Protein AF-0000000087770634 (afdb_homodimer)

pLDDT: mean 78.09, std 25.36, range [17.77, 98.88]

Radius of gyration: 26.34 Å; Cα contacts (8 Å, |Δi|>4): 1231; chains: 2; bounding box: 67×75×80 Å

InterPro domains:
  IPR000719 Protein kinase domain [PF00069] (19-292)
  IPR000719 Protein kinase domain [PS50011] (19-292)
  IPR000719 Protein kinase domain [SM00220] (19-292)
  IPR008271 Serine/threonine-protein kinase, active site [PS00108] (138-150)
  IPR011009 Protein kinase-like domain superfamily [SSF56112] (10-325)
  IPR017441 Protein kinase, ATP binding site [PS00107] (25-48)
  IPR039046 PDPK1 family [cd05581] (18-292)
  IPR050236 Serine/threonine-protein kinases, AGC [PTHR24356] (15-326)

Structure (mmCIF, N/CA/C/O backbone):
data_AF-0000000087770634-model_v1
#
loop_
_entity.id
_entity.type
_entity.pdbx_description
1 polymer 'non-specific serine/threonine protein kinase'
#
loop_
_atom_site.group_PDB
_atom_site.id
_atom_site.type_symbol
_atom_site.label_atom_id
_atom_site.label_alt_id
_atom_site.label_comp_id
_atom_site.label_asym_id
_atom_site.label_entity_id
_atom_site.label_seq_id
_atom_site.pdbx_PDB_ins_code
_atom_site.Cartn_x
_atom_site.Cartn_y
_atom_site.Cartn_z
_atom_site.occupancy
_atom_site.B_iso_or_equiv
_atom_site.auth_seq_id
_atom_site.auth_comp_id
_atom_site.auth_asym_id
_atom_site.auth_atom_id
_atom_site.pdbx_PDB_model_num
ATOM 1 N N . MET A 1 1 ? -35.781 13.289 15.383 1 27.02 1 MET A N 1
ATOM 2 C CA . MET A 1 1 ? -35.438 13.188 13.961 1 27.02 1 MET A CA 1
ATOM 3 C C . MET A 1 1 ? -34.281 14.094 13.609 1 27.02 1 MET A C 1
ATOM 5 O O . MET A 1 1 ? -34.438 15.297 13.406 1 27.02 1 MET A O 1
ATOM 9 N N . THR A 1 2 ? -33.125 14 14.25 1 32.97 2 THR A N 1
ATOM 10 C CA . THR A 1 2 ? -32.031 14.953 14.188 1 32.97 2 THR A CA 1
ATOM 11 C C . THR A 1 2 ? -31.547 15.133 12.758 1 32.97 2 THR A C 1
ATOM 13 O O . THR A 1 2 ? -31.203 14.156 12.086 1 32.97 2 THR A O 1
ATOM 16 N N . GLU A 1 3 ? -31.984 16.062 12.047 1 34.47 3 GLU A N 1
ATOM 17 C CA . GLU A 1 3 ? -31.734 16.484 10.672 1 34.47 3 GLU A CA 1
ATOM 18 C C . GLU A 1 3 ? -30.25 16.438 10.344 1 34.47 3 GLU A C 1
ATOM 20 O O . GLU A 1 3 ? -29.422 17 11.062 1 34.47 3 GLU A O 1
ATOM 25 N N . SER A 1 4 ? -29.75 15.312 9.844 1 43.19 4 SER A N 1
ATOM 26 C CA . SER A 1 4 ? -28.359 15.227 9.406 1 43.19 4 SER A CA 1
ATOM 27 C C . SER A 1 4 ? -27.922 16.516 8.703 1 43.19 4 SER A C 1
ATOM 29 O O . SER A 1 4 ? -28.625 17 7.809 1 43.19 4 SER A O 1
ATOM 31 N N . PRO A 1 5 ? -27.219 17.344 9.359 1 46.03 5 PRO A N 1
ATOM 32 C CA . PRO A 1 5 ? -26.875 18.641 8.781 1 46.03 5 PRO A CA 1
ATOM 33 C C . PRO A 1 5 ? -26.531 18.562 7.301 1 46.03 5 PRO A C 1
ATOM 35 O O . PRO A 1 5 ? -26.062 17.516 6.828 1 46.03 5 PRO A O 1
ATOM 38 N N . GLU A 1 6 ? -27.203 19.391 6.504 1 50.78 6 GLU A N 1
ATOM 39 C CA . GLU A 1 6 ? -27 19.562 5.07 1 50.78 6 GLU A CA 1
ATOM 40 C C . GLU A 1 6 ? -25.516 19.625 4.719 1 50.78 6 GLU A C 1
ATOM 42 O O . GLU A 1 6 ? -24.734 20.297 5.398 1 50.78 6 GLU A O 1
ATOM 47 N N . PRO A 1 7 ? -25.016 18.719 3.91 1 60.59 7 PRO A N 1
ATOM 48 C CA . PRO A 1 7 ? -23.625 18.781 3.482 1 60.59 7 PRO A CA 1
ATOM 49 C C . PRO A 1 7 ? -23.203 20.172 3.023 1 60.59 7 PRO A C 1
ATOM 51 O O . PRO A 1 7 ? -24 20.875 2.398 1 60.59 7 PRO A O 1
ATOM 54 N N . ARG A 1 8 ? -22.203 20.75 3.637 1 67.88 8 ARG A N 1
ATOM 55 C CA . ARG A 1 8 ? -21.656 22.062 3.254 1 67.88 8 ARG A CA 1
ATOM 56 C C . ARG A 1 8 ? -21.266 22.062 1.78 1 67.88 8 ARG A C 1
ATOM 58 O O . ARG A 1 8 ? -21.578 23.016 1.059 1 67.88 8 ARG A O 1
ATOM 65 N N . ALA A 1 9 ? -20.672 20.969 1.333 1 74.5 9 ALA A N 1
ATOM 66 C CA . ALA A 1 9 ? -20.312 20.891 -0.081 1 74.5 9 ALA A CA 1
ATOM 67 C C . ALA A 1 9 ? -21.453 20.312 -0.906 1 74.5 9 ALA A C 1
ATOM 69 O O . ALA A 1 9 ? -21.859 19.156 -0.695 1 74.5 9 ALA A O 1
ATOM 70 N N . PRO A 1 10 ? -22 21.125 -1.837 1 72.44 10 PRO A N 1
ATOM 71 C CA . PRO A 1 10 ? -23.156 20.656 -2.598 1 72.44 10 PRO A CA 1
ATOM 72 C C . PRO A 1 10 ? -22.812 19.578 -3.609 1 72.44 10 PRO A C 1
ATOM 74 O O . PRO A 1 10 ? -21.656 19.484 -4.051 1 72.44 10 PRO A O 1
ATOM 77 N N . ARG A 1 11 ? -23.719 18.781 -3.76 1 73.94 11 ARG A N 1
ATOM 78 C CA . ARG A 1 11 ? -23.672 17.906 -4.926 1 73.94 11 ARG A CA 1
ATOM 79 C C . ARG A 1 11 ? -24.141 18.641 -6.18 1 73.94 11 ARG A C 1
ATOM 81 O O . ARG A 1 11 ? -25.297 19.062 -6.262 1 73.94 11 ARG A O 1
ATOM 88 N N . LEU A 1 12 ? -23.219 18.844 -7.094 1 73.81 12 LEU A N 1
ATOM 89 C CA . LEU A 1 12 ? -23.547 19.641 -8.273 1 73.81 12 LEU A CA 1
ATOM 90 C C . LEU A 1 12 ? -23.828 18.75 -9.477 1 73.81 12 LEU A C 1
ATOM 92 O O . LEU A 1 12 ? -23.391 17.594 -9.516 1 73.81 12 LEU A O 1
ATOM 96 N N . SER A 1 13 ? -24.641 19.203 -10.328 1 75.5 13 SER A N 1
ATOM 97 C CA . SER A 1 13 ? -24.859 18.547 -11.609 1 75.5 13 SER A CA 1
ATOM 98 C C . SER A 1 13 ? -23.781 18.922 -12.617 1 75.5 13 SER A C 1
ATOM 100 O O . SER A 1 13 ? -24.031 19.641 -13.586 1 75.5 13 SER A O 1
ATOM 102 N N . LEU A 1 14 ? -22.656 18.641 -12.25 1 76.69 14 LEU A N 1
ATOM 103 C CA . LEU A 1 14 ? -21.484 18.891 -13.086 1 76.69 14 LEU A CA 1
ATOM 104 C C . LEU A 1 14 ? -21.031 17.609 -13.781 1 76.69 14 LEU A C 1
ATOM 106 O O . LEU A 1 14 ? -21.484 16.516 -13.438 1 76.69 14 LEU A O 1
ATOM 110 N N . SER A 1 15 ? -20.359 17.844 -14.82 1 78.31 15 SER A N 1
ATOM 111 C CA . SER A 1 15 ? -19.672 16.75 -15.516 1 78.31 15 SER A CA 1
ATOM 112 C C . SER A 1 15 ? -18.203 17.094 -15.766 1 78.31 15 SER A C 1
ATOM 114 O O . SER A 1 15 ? -17.797 18.25 -15.617 1 78.31 15 SER A O 1
ATOM 116 N N . LEU A 1 16 ? -17.516 16.078 -16.109 1 80.81 16 LEU A N 1
ATOM 117 C CA . LEU A 1 16 ? -16.109 16.297 -16.422 1 80.81 16 LEU A CA 1
ATOM 118 C C . LEU A 1 16 ? -15.953 17.266 -17.578 1 80.81 16 LEU A C 1
ATOM 120 O O . LEU A 1 16 ? -14.938 17.969 -17.688 1 80.81 16 LEU A O 1
ATOM 124 N N . ALA A 1 17 ? -16.984 17.344 -18.391 1 76.62 17 ALA A N 1
ATOM 125 C CA . ALA A 1 17 ? -16.969 18.219 -19.562 1 76.62 17 ALA A CA 1
ATOM 126 C C . ALA A 1 17 ? -16.938 19.688 -19.141 1 76.62 17 ALA A C 1
ATOM 128 O O . ALA A 1 17 ? -16.547 20.562 -19.922 1 76.62 17 ALA A O 1
ATOM 129 N N . ASP A 1 18 ? -17.297 19.984 -18.031 1 88.38 18 ASP A N 1
ATOM 130 C CA . ASP A 1 18 ? -17.328 21.344 -17.516 1 88.38 18 ASP A CA 1
ATOM 131 C C . ASP A 1 18 ? -15.938 21.797 -17.078 1 88.38 18 ASP A C 1
ATOM 133 O O . ASP A 1 18 ? -15.734 22.953 -16.719 1 88.38 18 ASP A O 1
ATOM 137 N N . PHE A 1 19 ? -14.977 20.875 -17.156 1 86.69 19 PHE A N 1
ATOM 138 C CA . PHE A 1 19 ? -13.641 21.172 -16.656 1 86.69 19 PHE A CA 1
ATOM 139 C C . PHE A 1 19 ? -12.594 20.953 -17.734 1 86.69 19 PHE A C 1
ATOM 141 O O . PHE A 1 19 ? -12.789 20.125 -18.641 1 86.69 19 PHE A O 1
ATOM 148 N N . GLU A 1 20 ? -11.57 21.781 -17.703 1 82.19 20 GLU A N 1
ATOM 149 C CA . GLU A 1 20 ? -10.32 21.5 -18.391 1 82.19 20 GLU A CA 1
ATOM 150 C C . GLU A 1 20 ? -9.328 20.781 -17.484 1 82.19 20 GLU A C 1
ATOM 152 O O . GLU A 1 20 ? -8.891 21.328 -16.469 1 82.19 20 GLU A O 1
ATOM 157 N N . LEU A 1 21 ? -9.086 19.547 -17.812 1 80.12 21 LEU A N 1
ATOM 158 C CA . LEU A 1 21 ? -8.133 18.781 -17.031 1 80.12 21 LEU A CA 1
ATOM 159 C C . LEU A 1 21 ? -6.699 19.156 -17.391 1 80.12 21 LEU A C 1
ATOM 161 O O . LEU A 1 21 ? -6.273 18.984 -18.531 1 80.12 21 LEU A O 1
ATOM 165 N N . LEU A 1 22 ? -6.012 19.719 -16.469 1 75.69 22 LEU A N 1
ATOM 166 C CA . LEU A 1 22 ? -4.699 20.281 -16.734 1 75.69 22 LEU A CA 1
ATOM 167 C C . LEU A 1 22 ? -3.604 19.234 -16.562 1 75.69 22 LEU A C 1
ATOM 169 O O . LEU A 1 22 ? -2.871 18.938 -17.5 1 75.69 22 LEU A O 1
ATOM 173 N N . ARG A 1 23 ? -3.477 18.672 -15.312 1 73.06 23 ARG A N 1
ATOM 174 C CA . ARG A 1 23 ? -2.457 17.656 -15.039 1 73.06 23 ARG A CA 1
ATOM 175 C C . ARG A 1 23 ? -2.809 16.844 -13.805 1 73.06 23 ARG A C 1
ATOM 177 O O . ARG A 1 23 ? -3.574 17.297 -12.953 1 73.06 23 ARG A O 1
ATOM 184 N N . ARG A 1 24 ? -2.186 15.695 -13.789 1 74.44 24 ARG A N 1
ATOM 185 C CA . ARG A 1 24 ? -2.305 14.859 -12.594 1 74.44 24 ARG A CA 1
ATOM 186 C C . ARG A 1 24 ? -1.406 15.383 -11.477 1 74.44 24 ARG A C 1
ATOM 188 O O . ARG A 1 24 ? -0.247 15.727 -11.711 1 74.44 24 ARG A O 1
ATOM 195 N N . ILE A 1 25 ? -1.917 15.484 -10.305 1 76.19 25 ILE A N 1
ATOM 196 C CA . ILE A 1 25 ? -1.12 16.109 -9.25 1 76.19 25 ILE A CA 1
ATOM 197 C C . ILE A 1 25 ? -1.02 15.156 -8.055 1 76.19 25 ILE A C 1
ATOM 199 O O . ILE A 1 25 ? -0.327 15.453 -7.078 1 76.19 25 ILE A O 1
ATOM 203 N N . GLY A 1 26 ? -1.663 14.062 -8.094 1 72.19 26 GLY A N 1
ATOM 204 C CA . GLY A 1 26 ? -1.57 13.148 -6.969 1 72.19 26 GLY A CA 1
ATOM 205 C C . GLY A 1 26 ? -2.236 11.812 -7.234 1 72.19 26 GLY A C 1
ATOM 206 O O . GLY A 1 26 ? -3.076 11.695 -8.133 1 72.19 26 GLY A O 1
ATOM 207 N N . ASP A 1 27 ? -1.749 10.844 -6.469 1 67.62 27 ASP A N 1
ATOM 208 C CA . ASP A 1 27 ? -2.311 9.5 -6.555 1 67.62 27 ASP A CA 1
ATOM 209 C C . ASP A 1 27 ? -2.619 8.945 -5.168 1 67.62 27 ASP A C 1
ATOM 211 O O . ASP A 1 27 ? -1.925 9.258 -4.199 1 67.62 27 ASP A O 1
ATOM 215 N N . GLY A 1 28 ? -3.803 8.227 -5.152 1 64.69 28 GLY A N 1
ATOM 216 C CA . GLY A 1 28 ? -4.141 7.457 -3.965 1 64.69 28 GLY A CA 1
ATOM 217 C C . GLY A 1 28 ? -4.453 6.004 -4.266 1 64.69 28 GLY A C 1
ATOM 218 O O . GLY A 1 28 ? -4.453 5.59 -5.426 1 64.69 28 GLY A O 1
ATOM 219 N N . SER A 1 29 ? -4.613 5.219 -3.221 1 60.38 29 SER A N 1
ATOM 220 C CA . SER A 1 29 ? -4.895 3.791 -3.35 1 60.38 29 SER A CA 1
ATOM 221 C C . SER A 1 29 ? -6.09 3.541 -4.262 1 60.38 29 SER A C 1
ATOM 223 O O . SER A 1 29 ? -6.094 2.586 -5.043 1 60.38 29 SER A O 1
ATOM 225 N N . TYR A 1 30 ? -7.047 4.453 -4.211 1 62.75 30 TYR A N 1
ATOM 226 C CA . TYR A 1 30 ? -8.281 4.18 -4.941 1 62.75 30 TYR A CA 1
ATOM 227 C C . TYR A 1 30 ? -8.703 5.387 -5.766 1 62.75 30 TYR A C 1
ATOM 229 O O . TYR A 1 30 ? -9.836 5.445 -6.258 1 62.75 30 TYR A O 1
ATOM 237 N N . SER A 1 31 ? -7.781 6.332 -5.793 1 72.88 31 SER A N 1
ATOM 238 C CA . SER A 1 31 ? -8.141 7.578 -6.461 1 72.88 31 SER A CA 1
ATOM 239 C C . SER A 1 31 ? -6.914 8.25 -7.082 1 72.88 31 SER A C 1
ATOM 241 O O . SER A 1 31 ? -5.785 7.805 -6.867 1 72.88 31 SER A O 1
ATOM 243 N N . HIS A 1 32 ? -7.168 9.062 -7.941 1 74.75 32 HIS A N 1
ATOM 244 C CA . HIS A 1 32 ? -6.145 9.992 -8.406 1 74.75 32 HIS A CA 1
ATOM 245 C C . HIS A 1 32 ? -6.648 11.43 -8.383 1 74.75 32 HIS A C 1
ATOM 247 O O . HIS A 1 32 ? -7.855 11.664 -8.328 1 74.75 32 HIS A O 1
ATOM 253 N N . VAL A 1 33 ? -5.715 12.32 -8.297 1 83.69 33 VAL A N 1
ATOM 254 C CA . VAL A 1 33 ? -6.078 13.727 -8.203 1 83.69 33 VAL A CA 1
ATOM 255 C C . VAL A 1 33 ? -5.547 14.484 -9.414 1 83.69 33 VAL A C 1
ATOM 257 O O . VAL A 1 33 ? -4.375 14.344 -9.773 1 83.69 33 VAL A O 1
ATOM 260 N N . VAL A 1 34 ? -6.461 15.281 -10.031 1 82.5 34 VAL A N 1
ATOM 261 C CA . VAL A 1 34 ? -6.105 16.062 -11.211 1 82.5 34 VAL A CA 1
ATOM 262 C C . VAL A 1 34 ? -6.379 17.547 -10.953 1 82.5 34 VAL A C 1
ATOM 264 O O . VAL A 1 34 ? -7.379 17.891 -10.336 1 82.5 34 VAL A O 1
ATOM 267 N N . LEU A 1 35 ? -5.367 18.312 -11.352 1 85.94 35 LEU A N 1
ATOM 268 C CA . LEU A 1 35 ? -5.652 19.75 -11.398 1 85.94 35 LEU A CA 1
ATOM 269 C C . LEU A 1 35 ? -6.598 20.078 -12.547 1 85.94 35 LEU A C 1
ATOM 271 O O . LEU A 1 35 ? -6.328 19.719 -13.695 1 85.94 35 LEU A O 1
ATOM 275 N N . ALA A 1 36 ? -7.73 20.672 -12.188 1 87.81 36 ALA A N 1
ATOM 276 C CA . ALA A 1 36 ? -8.75 20.969 -13.188 1 87.81 36 ALA A CA 1
ATOM 277 C C . ALA A 1 36 ? -9.203 22.438 -13.094 1 87.81 36 ALA A C 1
ATOM 279 O O . ALA A 1 36 ? -9.281 23 -12 1 87.81 36 ALA A O 1
ATOM 280 N N . ARG A 1 37 ? -9.422 22.984 -14.242 1 91.75 37 ARG A N 1
ATOM 281 C CA . ARG A 1 37 ? -9.945 24.344 -14.312 1 91.75 37 ARG A CA 1
ATOM 282 C C . ARG A 1 37 ? -11.406 24.344 -14.75 1 91.75 37 ARG A C 1
ATOM 284 O O . ARG A 1 37 ? -11.75 23.781 -15.789 1 91.75 37 ARG A O 1
ATOM 291 N N . HIS A 1 38 ? -12.234 24.875 -13.883 1 93.44 38 HIS A N 1
ATOM 292 C CA . HIS A 1 38 ? -13.633 25.062 -14.273 1 93.44 38 HIS A CA 1
ATOM 293 C C . HIS A 1 38 ? -13.758 26.062 -15.406 1 93.44 38 HIS A C 1
ATOM 295 O O . HIS A 1 38 ? -13.359 27.234 -15.266 1 93.44 38 HIS A O 1
ATOM 301 N N . LYS A 1 39 ? -14.383 25.609 -16.469 1 90.5 39 LYS A N 1
ATOM 302 C CA . LYS A 1 39 ? -14.398 26.406 -17.703 1 90.5 39 LYS A CA 1
ATOM 303 C C . LYS A 1 39 ? -15.18 27.703 -17.5 1 90.5 39 LYS A C 1
ATOM 305 O O . LYS A 1 39 ? -14.766 28.75 -17.984 1 90.5 39 LYS A O 1
ATOM 310 N N . ALA A 1 40 ? -16.297 27.594 -16.875 1 92.31 40 ALA A N 1
ATOM 311 C CA . ALA A 1 40 ? -17.172 28.75 -16.734 1 92.31 40 ALA A CA 1
ATOM 312 C C . ALA A 1 40 ? -16.547 29.797 -15.82 1 92.31 40 ALA A C 1
ATOM 314 O O . ALA A 1 40 ? -16.625 31 -16.094 1 92.31 40 ALA A O 1
ATOM 315 N N . SER A 1 41 ? -15.914 29.469 -14.727 1 93.12 41 SER A N 1
ATOM 316 C CA . SER A 1 41 ? -15.422 30.406 -13.727 1 93.12 41 SER A CA 1
ATOM 317 C C . SER A 1 41 ? -13.922 30.656 -13.883 1 93.12 41 SER A C 1
ATOM 319 O O . SER A 1 41 ? -13.391 31.641 -13.375 1 93.12 41 SER A O 1
ATOM 321 N N . GLY A 1 42 ? -13.219 29.75 -14.469 1 93.44 42 GLY A N 1
ATOM 322 C CA . GLY A 1 42 ? -11.766 29.828 -14.586 1 93.44 42 GLY A CA 1
ATOM 323 C C . GLY A 1 42 ? -11.039 29.391 -13.328 1 93.44 42 GLY A C 1
ATOM 324 O O . GLY A 1 42 ? -9.812 29.359 -13.297 1 93.44 42 GLY A O 1
ATOM 325 N N . LYS A 1 43 ? -11.766 29.062 -12.359 1 94.88 43 LYS A N 1
ATOM 326 C CA . LYS A 1 43 ? -11.172 28.656 -11.086 1 94.88 43 LYS A CA 1
ATOM 327 C C . LYS A 1 43 ? -10.562 27.25 -11.195 1 94.88 43 LYS A C 1
ATOM 329 O O . LYS A 1 43 ? -11.141 26.375 -11.836 1 94.88 43 LYS A O 1
ATOM 334 N N . GLU A 1 44 ? -9.406 27.109 -10.484 1 94.12 44 GLU A N 1
ATOM 335 C CA . GLU A 1 44 ? -8.727 25.812 -10.492 1 94.12 44 GLU A CA 1
ATOM 336 C C . GLU A 1 44 ? -9.039 25.016 -9.234 1 94.12 44 GLU A C 1
ATOM 338 O O . GLU A 1 44 ? -9.117 25.578 -8.141 1 94.12 44 GLU A O 1
ATOM 343 N N . TYR A 1 45 ? -9.297 23.75 -9.445 1 94.94 45 TYR A N 1
ATOM 344 C CA . TYR A 1 45 ? -9.594 22.812 -8.367 1 94.94 45 TYR A CA 1
ATOM 345 C C . TYR A 1 45 ? -8.695 21.594 -8.445 1 94.94 45 TYR A C 1
ATOM 347 O O . TYR A 1 45 ? -8.227 21.219 -9.523 1 94.94 45 TYR A O 1
ATOM 355 N N . ALA A 1 46 ? -8.352 21.047 -7.297 1 93.88 46 ALA A N 1
ATOM 356 C CA . ALA A 1 46 ? -7.848 19.672 -7.246 1 93.88 46 ALA A CA 1
ATOM 357 C C . ALA A 1 46 ? -9 18.672 -7.281 1 93.88 46 ALA A C 1
ATOM 359 O O . ALA A 1 46 ? -9.719 18.516 -6.297 1 93.88 46 ALA A O 1
ATOM 360 N N . LEU A 1 47 ? -9.164 18.016 -8.375 1 89.94 47 LEU A N 1
ATOM 361 C CA . LEU A 1 47 ? -10.266 17.062 -8.539 1 89.94 47 LEU A CA 1
ATOM 362 C C . LEU A 1 47 ? -9.828 15.656 -8.172 1 89.94 47 LEU A C 1
ATOM 364 O O . LEU A 1 47 ? -9.008 15.055 -8.867 1 89.94 47 LEU A O 1
ATOM 368 N N . LYS A 1 48 ? -10.312 15.156 -7.039 1 89.25 48 LYS A N 1
ATOM 369 C CA . LYS A 1 48 ? -10.094 13.758 -6.66 1 89.25 48 LYS A CA 1
ATOM 370 C C . LYS A 1 48 ? -11.062 12.828 -7.379 1 89.25 48 LYS A C 1
ATOM 372 O O . LYS A 1 48 ? -12.281 12.969 -7.238 1 89.25 48 LYS A O 1
ATOM 377 N N . VAL A 1 49 ? -10.523 11.992 -8.172 1 83.69 49 VAL A N 1
ATOM 378 C CA . VAL A 1 49 ? -11.305 11.078 -9 1 83.69 49 VAL A CA 1
ATOM 379 C C . VAL A 1 49 ? -11.289 9.68 -8.383 1 83.69 49 VAL A C 1
ATOM 381 O O . VAL A 1 49 ? -10.219 9.07 -8.234 1 83.69 49 VAL A O 1
ATOM 384 N N . VAL A 1 50 ? -12.461 9.234 -8.039 1 79.56 50 VAL A N 1
ATOM 385 C CA . VAL A 1 50 ? -12.594 7.91 -7.43 1 79.56 50 VAL A CA 1
ATOM 386 C C . VAL A 1 50 ? -13.352 6.977 -8.367 1 79.56 50 VAL A C 1
ATOM 388 O O . VAL A 1 50 ? -14.445 7.305 -8.828 1 79.56 50 VAL A O 1
ATOM 391 N N . ASP A 1 51 ? -12.734 5.887 -8.648 1 71.81 51 ASP A N 1
ATOM 392 C CA . ASP A 1 51 ? -13.367 4.906 -9.523 1 71.81 51 ASP A CA 1
ATOM 393 C C . ASP A 1 51 ? -14.469 4.145 -8.797 1 71.81 51 ASP A C 1
ATOM 395 O O . ASP A 1 51 ? -14.219 3.506 -7.77 1 71.81 51 ASP A O 1
ATOM 399 N N . LYS A 1 52 ? -15.648 4.133 -9.344 1 69.12 52 LYS A N 1
ATOM 400 C CA . LYS A 1 52 ? -16.797 3.527 -8.68 1 69.12 52 LYS A CA 1
ATOM 401 C C . LYS A 1 52 ? -16.656 2.01 -8.609 1 69.12 52 LYS A C 1
ATOM 403 O O . LYS A 1 52 ? -17.031 1.393 -7.605 1 69.12 52 LYS A O 1
ATOM 408 N N . GLN A 1 53 ? -16.234 1.464 -9.664 1 62.91 53 GLN A N 1
ATOM 409 C CA . GLN A 1 53 ? -16.078 0.014 -9.664 1 62.91 53 GLN A CA 1
ATOM 410 C C . GLN A 1 53 ? -15.094 -0.431 -8.578 1 62.91 53 GLN A C 1
ATOM 412 O O . GLN A 1 53 ? -15.289 -1.471 -7.949 1 62.91 53 GLN A O 1
ATOM 417 N N . TYR A 1 54 ? -14.109 0.354 -8.422 1 63.47 54 TYR A N 1
ATOM 418 C CA . TYR A 1 54 ? -13.133 0.07 -7.375 1 63.47 54 TYR A CA 1
ATOM 419 C C . TYR A 1 54 ? -13.789 0.092 -5.996 1 63.47 54 TYR A C 1
ATOM 421 O O . TYR A 1 54 ? -13.539 -0.788 -5.172 1 63.47 54 TYR A O 1
ATOM 429 N N . ILE A 1 55 ? -14.555 1.053 -5.816 1 69.31 55 ILE A N 1
ATOM 430 C CA . ILE A 1 55 ? -15.18 1.257 -4.516 1 69.31 55 ILE A CA 1
ATOM 431 C C . ILE A 1 55 ? -16.094 0.076 -4.191 1 69.31 55 ILE A C 1
ATOM 433 O O . ILE A 1 55 ? -16.141 -0.386 -3.049 1 69.31 55 ILE A O 1
ATOM 437 N N . ILE A 1 56 ? -16.719 -0.332 -5.215 1 62.28 56 ILE A N 1
ATOM 438 C CA . ILE A 1 56 ? -17.672 -1.42 -5.027 1 62.28 56 ILE A CA 1
ATOM 439 C C . ILE A 1 56 ? -16.922 -2.729 -4.789 1 62.28 56 ILE A C 1
ATOM 441 O O . ILE A 1 56 ? -17.219 -3.459 -3.842 1 62.28 56 ILE A O 1
ATOM 445 N N . ARG A 1 57 ? -15.977 -2.932 -5.629 1 60.12 57 ARG A N 1
ATOM 446 C CA . ARG A 1 57 ? -15.227 -4.18 -5.578 1 60.12 57 ARG A CA 1
ATOM 447 C C . ARG A 1 57 ? -14.492 -4.324 -4.25 1 60.12 57 ARG A C 1
ATOM 449 O O . ARG A 1 57 ? -14.398 -5.43 -3.707 1 60.12 57 ARG A O 1
ATOM 456 N N . HIS A 1 58 ? -14.07 -3.201 -3.723 1 61.72 58 HIS A N 1
ATOM 457 C CA . HIS A 1 58 ? -13.234 -3.264 -2.529 1 61.72 58 HIS A CA 1
ATOM 458 C C . HIS A 1 58 ? -14.016 -2.854 -1.285 1 61.72 58 HIS A C 1
ATOM 460 O O . HIS A 1 58 ? -13.438 -2.676 -0.213 1 61.72 58 HIS A O 1
ATOM 466 N N . LYS A 1 59 ? -15.242 -2.666 -1.375 1 61.44 59 LYS A N 1
ATOM 467 C CA . LYS A 1 59 ? -16.156 -2.377 -0.281 1 61.44 59 LYS A CA 1
ATOM 468 C C . LYS A 1 59 ? -15.695 -1.172 0.53 1 61.44 59 LYS A C 1
ATOM 470 O O . LYS A 1 59 ? -15.703 -1.205 1.763 1 61.44 59 LYS A O 1
ATOM 475 N N . VAL A 1 60 ? -15.148 -0.25 -0.277 1 65.94 60 VAL A N 1
ATOM 476 C CA . VAL A 1 60 ? -14.609 0.918 0.413 1 65.94 60 VAL A CA 1
ATOM 477 C C . VAL A 1 60 ? -15.586 2.086 0.289 1 65.94 60 VAL A C 1
ATOM 479 O O . VAL A 1 60 ? -15.203 3.246 0.454 1 65.94 60 VAL A O 1
ATOM 482 N N . VAL A 1 61 ? -16.797 1.835 0.077 1 70.56 61 VAL A N 1
ATOM 483 C CA . VAL A 1 61 ? -17.828 2.865 -0.082 1 70.56 61 VAL A CA 1
ATOM 484 C C . VAL A 1 61 ? -17.906 3.707 1.189 1 70.56 61 VAL A C 1
ATOM 486 O O . VAL A 1 61 ? -17.969 4.938 1.125 1 70.56 61 VAL A O 1
ATOM 489 N N . GLU A 1 62 ? -17.859 3.029 2.213 1 75.19 62 GLU A N 1
ATOM 490 C CA . GLU A 1 62 ? -18 3.711 3.496 1 75.19 62 GLU A CA 1
ATOM 491 C C . GLU A 1 62 ? -16.828 4.633 3.768 1 75.19 62 GLU A C 1
ATOM 493 O O . GLU A 1 62 ? -16.984 5.691 4.383 1 75.19 62 GLU A O 1
ATOM 498 N N . HIS A 1 63 ? -15.68 4.305 3.316 1 76.94 63 HIS A N 1
ATOM 499 C CA . HIS A 1 63 ? -14.492 5.129 3.482 1 76.94 63 HIS A CA 1
ATOM 500 C C . HIS A 1 63 ? -14.633 6.465 2.758 1 76.94 63 HIS A C 1
ATOM 502 O O . HIS A 1 63 ? -14.312 7.516 3.314 1 76.94 63 HIS A O 1
ATOM 508 N N . ILE A 1 64 ? -15.156 6.352 1.571 1 77.75 64 ILE A N 1
ATOM 509 C CA . ILE A 1 64 ? -15.305 7.555 0.761 1 77.75 64 ILE A CA 1
ATOM 510 C C . ILE A 1 64 ? -16.391 8.453 1.36 1 77.75 64 ILE A C 1
ATOM 512 O O . ILE A 1 64 ? -16.234 9.672 1.415 1 77.75 64 ILE A O 1
ATOM 516 N N . ARG A 1 65 ? -17.422 7.859 1.812 1 81.94 65 ARG A N 1
ATOM 517 C CA . ARG A 1 65 ? -18.5 8.602 2.438 1 81.94 65 ARG A CA 1
ATOM 518 C C . ARG A 1 65 ? -18.031 9.312 3.701 1 81.94 65 ARG A C 1
ATOM 520 O O . ARG A 1 65 ? -18.359 10.477 3.926 1 81.94 65 ARG A O 1
ATOM 527 N N . ARG A 1 66 ? -17.344 8.594 4.434 1 85.44 66 ARG A N 1
ATOM 528 C CA . ARG A 1 66 ? -16.812 9.148 5.672 1 85.44 66 ARG A CA 1
ATOM 529 C C . ARG A 1 66 ? -15.867 10.312 5.379 1 85.44 66 ARG A C 1
ATOM 531 O O . ARG A 1 66 ? -15.914 11.344 6.062 1 85.44 66 ARG A O 1
ATOM 538 N N . GLU A 1 67 ? -15.055 10.109 4.418 1 87.19 67 GLU A N 1
ATOM 539 C CA . GLU A 1 67 ? -14.133 11.172 4.027 1 87.19 67 GLU A CA 1
ATOM 540 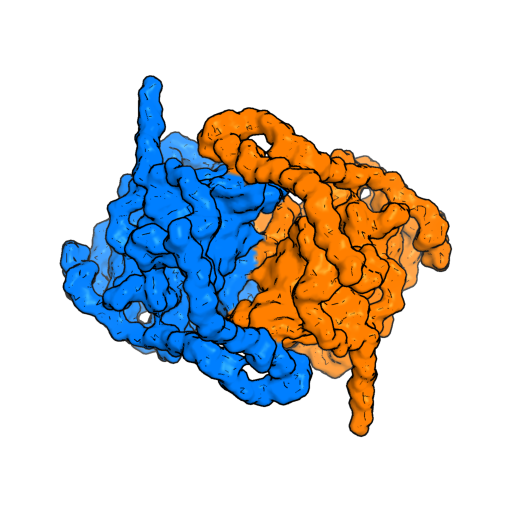C C . GLU A 1 67 ? -14.891 12.445 3.639 1 87.19 67 GLU A C 1
ATOM 542 O O . GLU A 1 67 ? -14.562 13.539 4.102 1 87.19 67 GLU A O 1
ATOM 547 N N . ARG A 1 68 ? -15.883 12.258 2.842 1 86.38 68 ARG A N 1
ATOM 548 C CA . ARG A 1 68 ? -16.688 13.391 2.391 1 86.38 68 ARG A CA 1
ATOM 549 C C . ARG A 1 68 ? -17.375 14.078 3.564 1 86.38 68 ARG A C 1
ATOM 551 O O . ARG A 1 68 ? -17.359 15.305 3.666 1 86.38 68 ARG A O 1
ATOM 558 N N . HIS A 1 69 ? -17.922 13.32 4.43 1 88 69 HIS A N 1
ATOM 559 C CA . HIS A 1 69 ? -18.656 13.859 5.566 1 88 69 HIS A CA 1
ATOM 560 C C . HIS A 1 69 ? -17.734 14.633 6.504 1 88 69 HIS A C 1
ATOM 562 O O . HIS A 1 69 ? -18.078 15.727 6.965 1 88 69 HIS A O 1
ATOM 568 N N . ILE A 1 70 ? -16.625 14.055 6.688 1 91.81 70 ILE A N 1
ATOM 569 C CA . ILE A 1 70 ? -15.664 14.695 7.582 1 91.81 70 ILE A CA 1
ATOM 570 C C . ILE A 1 70 ? -15.195 16.016 6.969 1 91.81 70 ILE A C 1
ATOM 572 O O . ILE A 1 70 ? -15.219 17.062 7.625 1 91.81 70 ILE A O 1
ATOM 576 N N . LEU A 1 71 ? -14.867 15.953 5.742 1 90.94 71 LEU A N 1
ATOM 577 C CA . LEU A 1 71 ? -14.391 17.172 5.078 1 90.94 71 LEU A CA 1
ATOM 578 C C . LEU A 1 71 ? -15.484 18.234 5.043 1 90.94 71 LEU A C 1
ATOM 580 O O . LEU A 1 71 ? -15.203 19.422 5.215 1 90.94 71 LEU A O 1
ATOM 584 N N . ASP A 1 72 ? -16.625 17.766 4.863 1 88.88 72 ASP A N 1
ATOM 585 C CA . ASP A 1 72 ? -17.766 18.688 4.785 1 88.88 72 ASP A CA 1
ATOM 586 C C . ASP A 1 72 ? -18.031 19.344 6.137 1 88.88 72 ASP A C 1
ATOM 588 O O . ASP A 1 72 ? -18.594 20.438 6.199 1 88.88 72 ASP A O 1
ATOM 592 N N . SER A 1 73 ? -17.672 18.672 7.145 1 89.31 73 SER A N 1
ATOM 593 C CA . SER A 1 73 ? -17.969 19.156 8.484 1 89.31 73 SER A CA 1
ATOM 594 C C . SER A 1 73 ? -16.875 20.094 8.992 1 89.31 73 SER A C 1
ATOM 596 O O . SER A 1 73 ? -17.031 20.734 10.031 1 89.31 73 SER A O 1
ATOM 598 N N . LEU A 1 74 ? -15.789 20.141 8.289 1 90.69 74 LEU A N 1
ATOM 599 C CA . LEU A 1 74 ? -14.648 20.922 8.75 1 90.69 74 LEU A CA 1
ATOM 600 C C . LEU A 1 74 ? -14.508 22.203 7.945 1 90.69 74 LEU A C 1
ATOM 602 O O . LEU A 1 74 ? -14.688 22.203 6.727 1 90.69 74 LEU A O 1
ATOM 606 N N . SER A 1 75 ? -14.438 23.281 8.633 1 89.88 75 SER A N 1
ATOM 607 C CA . SER A 1 75 ? -14.117 24.578 8.047 1 89.88 75 SER A CA 1
ATOM 608 C C . SER A 1 75 ? -13.008 25.266 8.82 1 89.88 75 SER A C 1
ATOM 610 O O . SER A 1 75 ? -13.258 25.859 9.875 1 89.88 75 SER A O 1
ATOM 612 N N . TYR A 1 76 ? -11.906 25.172 8.359 1 92.88 76 TYR A N 1
ATOM 613 C CA . TYR A 1 76 ? -10.727 25.719 9.008 1 92.88 76 TYR A CA 1
ATOM 614 C C . TYR A 1 76 ? -9.664 26.094 7.977 1 92.88 76 TYR A C 1
ATOM 616 O O . TYR A 1 76 ? -9.461 25.375 7 1 92.88 76 TYR A O 1
ATOM 624 N N . PRO A 1 77 ? -9.055 27.219 8.156 1 92.5 77 PRO A N 1
ATOM 625 C CA . PRO A 1 77 ? -8.125 27.734 7.145 1 92.5 77 PRO A CA 1
ATOM 626 C C . PRO A 1 77 ? -7 26.75 6.84 1 92.5 77 PRO A C 1
ATOM 628 O O . PRO A 1 77 ? -6.469 26.734 5.727 1 92.5 77 PRO A O 1
ATOM 631 N N . SER A 1 78 ? -6.586 25.938 7.754 1 94.75 78 SER A N 1
ATOM 632 C CA . SER A 1 78 ? -5.434 25.062 7.57 1 94.75 78 SER A CA 1
ATOM 633 C C . SER A 1 78 ? -5.871 23.656 7.176 1 94.75 78 SER A C 1
ATOM 635 O O . SER A 1 78 ? -5.074 22.719 7.219 1 94.75 78 SER A O 1
ATOM 637 N N . ILE A 1 79 ? -7.082 23.453 6.867 1 96.25 79 ILE A N 1
ATOM 638 C CA . ILE A 1 79 ? -7.613 22.203 6.344 1 96.25 79 ILE A CA 1
ATOM 639 C C . ILE A 1 79 ? -8.148 22.422 4.93 1 96.25 79 ILE A C 1
ATOM 641 O O . ILE A 1 79 ? -8.844 23.406 4.668 1 96.25 79 ILE A O 1
ATOM 645 N N . VAL A 1 80 ? -7.852 21.562 4.074 1 95.56 80 VAL A N 1
ATOM 646 C CA . VAL A 1 80 ? -8.266 21.688 2.682 1 95.56 80 VAL A CA 1
ATOM 647 C C . VAL A 1 80 ? -9.789 21.75 2.596 1 95.56 80 VAL A C 1
ATOM 649 O O . VAL A 1 80 ? -10.484 21.047 3.312 1 95.56 80 VAL A O 1
ATOM 652 N N . GLN A 1 81 ? -10.227 22.5 1.742 1 94.25 81 GLN A N 1
ATOM 653 C CA . GLN A 1 81 ? -11.664 22.719 1.608 1 94.25 81 GLN A CA 1
ATOM 654 C C . GLN A 1 81 ? -12.25 21.828 0.506 1 94.25 81 GLN A C 1
ATOM 656 O O . GLN A 1 81 ? -11.648 21.688 -0.563 1 94.25 81 GLN A O 1
ATOM 661 N N . LEU A 1 82 ? -13.328 21.188 0.856 1 93.75 82 LEU A N 1
ATOM 662 C CA . LEU A 1 82 ? -14.164 20.531 -0.146 1 93.75 82 LEU A CA 1
ATOM 663 C C . LEU A 1 82 ? -15.211 21.484 -0.688 1 93.75 82 LEU A C 1
ATOM 665 O O . LEU A 1 82 ? -16.094 21.938 0.052 1 93.75 82 LEU A O 1
ATOM 669 N N . PHE A 1 83 ? -15.141 21.734 -2.008 1 93.25 83 PHE A N 1
ATOM 670 C CA . PHE A 1 83 ? -16.031 22.734 -2.584 1 93.25 83 PHE A CA 1
ATOM 671 C C . PHE A 1 83 ? -17.312 22.094 -3.107 1 93.25 83 PHE A C 1
ATOM 673 O O . PHE A 1 83 ? -18.391 22.656 -2.975 1 93.25 83 PHE A O 1
ATOM 680 N N . PHE A 1 84 ? -17.172 20.938 -3.748 1 90.94 84 PHE A N 1
ATOM 681 C CA . PHE A 1 84 ? -18.312 20.281 -4.359 1 90.94 84 PHE A CA 1
ATOM 682 C C . PHE A 1 84 ? -18 18.812 -4.641 1 90.94 84 PHE A C 1
ATOM 684 O O . PHE A 1 84 ? -16.859 18.391 -4.539 1 90.94 84 PHE A O 1
ATOM 691 N N . THR A 1 85 ? -19.047 18.078 -4.828 1 89 85 THR A N 1
ATOM 692 C CA . THR A 1 85 ? -18.938 16.703 -5.324 1 89 85 THR A CA 1
ATOM 693 C C . THR A 1 85 ? -19.844 16.5 -6.535 1 89 85 THR A C 1
ATOM 695 O O . THR A 1 85 ? -20.844 17.188 -6.691 1 89 85 THR A O 1
ATOM 698 N N . PHE A 1 86 ? -19.422 15.695 -7.453 1 86.31 86 PHE A N 1
ATOM 699 C CA . PHE A 1 86 ? -20.266 15.234 -8.539 1 86.31 86 PHE A CA 1
ATOM 700 C C . PHE A 1 86 ? -19.859 13.836 -9 1 86.31 86 PHE A C 1
ATOM 702 O O . PHE A 1 86 ? -18.906 13.258 -8.461 1 86.31 86 PHE A O 1
ATOM 709 N N . GLN A 1 87 ? -20.672 13.25 -9.766 1 81.5 87 GLN A N 1
ATOM 710 C CA . GLN A 1 87 ? -20.375 11.883 -10.195 1 81.5 87 GLN A CA 1
ATOM 711 C C . GLN A 1 87 ? -20.859 11.633 -11.617 1 81.5 87 GLN A C 1
ATOM 713 O O . GLN A 1 87 ? -21.703 12.367 -12.125 1 81.5 87 GLN A O 1
ATOM 718 N N . ASP A 1 88 ? -20.234 10.797 -12.266 1 75 88 ASP A N 1
ATOM 719 C CA . ASP A 1 88 ? -20.75 10.234 -13.516 1 75 88 ASP A CA 1
ATOM 720 C C . ASP A 1 88 ? -20.891 8.719 -13.422 1 75 88 ASP A C 1
ATOM 722 O O . ASP A 1 88 ? -21 8.164 -12.328 1 75 88 ASP A O 1
ATOM 726 N N . ALA A 1 89 ? -21 8.047 -14.539 1 63.78 89 ALA A N 1
ATOM 727 C CA . ALA A 1 89 ? -21.266 6.613 -14.555 1 63.78 89 ALA A CA 1
ATOM 728 C C . ALA A 1 89 ? -20.078 5.836 -14 1 63.78 89 ALA A C 1
ATOM 730 O O . ALA A 1 89 ? -20.234 4.754 -13.43 1 63.78 89 ALA A O 1
ATOM 731 N N . PHE A 1 90 ? -18.922 6.453 -14.039 1 64.94 90 PHE A N 1
ATOM 732 C CA . PHE A 1 90 ? -17.719 5.66 -13.773 1 64.94 90 PHE A CA 1
ATOM 733 C C . PHE A 1 90 ? -17.016 6.152 -12.523 1 64.94 90 PHE A C 1
ATOM 735 O O . PHE A 1 90 ? -16.344 5.379 -11.836 1 64.94 90 PHE A O 1
ATOM 742 N N . SER A 1 91 ? -17.203 7.414 -12.289 1 78.44 91 SER A N 1
ATOM 743 C CA . SER A 1 91 ? -16.344 7.984 -11.258 1 78.44 91 SER A CA 1
ATOM 744 C C . SER A 1 91 ? -17.125 8.93 -10.352 1 78.44 91 SER A C 1
ATOM 746 O O . SER A 1 91 ? -18.156 9.469 -10.75 1 78.44 91 SER A O 1
ATOM 748 N N . LEU A 1 92 ? -16.703 8.984 -9.133 1 82.81 92 LEU A N 1
ATOM 749 C CA . LEU A 1 92 ? -17.047 10.031 -8.18 1 82.81 92 LEU A CA 1
ATOM 750 C C . LEU A 1 92 ? -15.953 11.094 -8.117 1 82.81 92 LEU A C 1
ATOM 752 O O . LEU A 1 92 ? -14.766 10.766 -8.102 1 82.81 92 LEU A O 1
ATOM 756 N N . TYR A 1 93 ? -16.422 12.359 -8.141 1 86.31 93 TYR A N 1
ATOM 757 C CA . TYR A 1 93 ? -15.477 13.469 -8.164 1 86.31 93 TYR A CA 1
ATOM 758 C C . TYR A 1 93 ? -15.641 14.352 -6.934 1 86.31 93 TYR A C 1
ATOM 760 O O . TYR A 1 93 ? -16.766 14.758 -6.598 1 86.31 93 TYR A O 1
ATOM 768 N N . LEU A 1 94 ? -14.586 14.602 -6.254 1 90.69 94 LEU A N 1
ATOM 769 C CA . LEU A 1 94 ? -14.539 15.586 -5.18 1 90.69 94 LEU A CA 1
ATOM 770 C C . LEU A 1 94 ? -13.727 16.797 -5.594 1 90.69 94 LEU A C 1
ATOM 772 O O . LEU A 1 94 ? -12.539 16.688 -5.902 1 90.69 94 LEU A O 1
ATOM 776 N N . GLY A 1 95 ? -14.359 17.953 -5.66 1 93.44 95 GLY A N 1
ATOM 777 C CA . GLY A 1 95 ? -13.664 19.203 -5.93 1 93.44 95 GLY A CA 1
ATOM 778 C C . GLY A 1 95 ? -13.023 19.812 -4.695 1 93.44 95 GLY A C 1
ATOM 779 O O . GLY A 1 95 ? -13.719 20.359 -3.842 1 93.44 95 GLY A O 1
ATOM 780 N N . LEU A 1 96 ? -11.703 19.812 -4.648 1 94.94 96 LEU A N 1
ATOM 781 C CA . LEU A 1 96 ? -10.961 20.219 -3.463 1 94.94 96 LEU A CA 1
ATOM 782 C C . LEU A 1 96 ? -10.141 21.484 -3.746 1 94.94 96 LEU A C 1
ATOM 784 O O . LEU A 1 96 ? -9.891 21.812 -4.906 1 94.94 96 LEU A O 1
ATOM 788 N N . GLU A 1 97 ? -9.852 22.156 -2.688 1 95.06 97 GLU A N 1
ATOM 789 C CA . GLU A 1 97 ? -8.938 23.297 -2.75 1 95.06 97 GLU A CA 1
ATOM 790 C C . GLU A 1 97 ? -7.59 22.891 -3.34 1 95.06 97 GLU A C 1
ATOM 792 O O . GLU A 1 97 ? -7.055 21.828 -3.008 1 95.06 97 GLU A O 1
ATOM 797 N N . HIS A 1 98 ? -7.102 23.703 -4.219 1 94.12 98 HIS A N 1
ATOM 798 C CA . HIS A 1 98 ? -5.785 23.469 -4.805 1 94.12 98 HIS A CA 1
ATOM 799 C C . HIS A 1 98 ? -4.699 24.188 -3.998 1 94.12 98 HIS A C 1
ATOM 801 O O . HIS A 1 98 ? -4.809 25.375 -3.709 1 94.12 98 HIS A O 1
ATOM 807 N N . CYS A 1 99 ? -3.674 23.5 -3.562 1 93.69 99 CYS A N 1
ATOM 808 C CA . CYS A 1 99 ? -2.482 24.047 -2.916 1 93.69 99 CYS A CA 1
ATOM 809 C C . CYS A 1 99 ? -1.282 24 -3.855 1 93.69 99 CYS A C 1
ATOM 811 O O . CYS A 1 99 ? -0.679 22.938 -4.039 1 93.69 99 CYS A O 1
ATOM 813 N N . PRO A 1 100 ? -0.777 25.078 -4.312 1 89.56 100 PRO A N 1
ATOM 814 C CA . PRO A 1 100 ? 0.094 25.094 -5.488 1 89.56 100 PRO A CA 1
ATOM 815 C C . PRO A 1 100 ? 1.559 24.828 -5.145 1 89.56 100 PRO A C 1
ATOM 817 O O . PRO A 1 100 ? 2.369 24.562 -6.035 1 89.56 100 PRO A O 1
ATOM 820 N N . ASN A 1 101 ? 1.943 24.891 -3.887 1 90.81 101 ASN A N 1
ATOM 821 C CA . ASN A 1 101 ? 3.373 24.938 -3.6 1 90.81 101 ASN A CA 1
ATOM 822 C C . ASN A 1 101 ? 3.881 23.578 -3.1 1 90.81 101 ASN A C 1
ATOM 824 O O . ASN A 1 101 ? 4.918 23.516 -2.438 1 90.81 101 ASN A O 1
ATOM 828 N N . GLY A 1 102 ? 3.113 22.484 -3.305 1 88.19 102 GLY A N 1
ATOM 829 C CA . GLY A 1 102 ? 3.596 21.141 -3.074 1 88.19 102 GLY A CA 1
ATOM 830 C C . GLY A 1 102 ? 3.486 20.703 -1.625 1 88.19 102 GLY A C 1
ATOM 831 O O . GLY A 1 102 ? 2.715 21.281 -0.855 1 88.19 102 GLY A O 1
ATOM 832 N N . GLU A 1 103 ? 4.281 19.656 -1.308 1 92.44 103 GLU A N 1
ATOM 833 C CA . GLU A 1 103 ? 4.199 18.984 -0.015 1 92.44 103 GLU A CA 1
ATOM 834 C C . GLU A 1 103 ? 5.312 19.453 0.921 1 92.44 103 GLU A C 1
ATOM 836 O O . GLU A 1 103 ? 6.41 19.781 0.471 1 92.44 103 GLU A O 1
ATOM 841 N N . LEU A 1 104 ? 5.004 19.438 2.203 1 96.31 104 LEU A N 1
ATOM 842 C CA . LEU A 1 104 ? 6.043 19.625 3.209 1 96.31 104 LEU A CA 1
ATOM 843 C C . LEU A 1 104 ? 7.16 18.609 3.041 1 96.31 104 LEU A C 1
ATOM 845 O O . LEU A 1 104 ? 8.336 18.922 3.268 1 96.31 104 LEU A O 1
ATOM 849 N N . TYR A 1 105 ? 6.828 17.422 2.652 1 93.25 105 TYR A N 1
ATOM 850 C CA . TYR A 1 105 ? 7.805 16.359 2.408 1 93.25 105 TYR A CA 1
ATOM 851 C C . TYR A 1 105 ? 8.891 16.844 1.447 1 93.25 105 TYR A C 1
ATOM 853 O O . TYR A 1 105 ? 10.078 16.625 1.689 1 93.25 105 TYR A O 1
ATOM 861 N N . ASP A 1 106 ? 8.477 17.453 0.382 1 88.5 106 ASP A N 1
ATOM 862 C CA . ASP A 1 106 ? 9.422 17.938 -0.622 1 88.5 106 ASP A CA 1
ATOM 863 C C . ASP A 1 106 ? 10.336 19.016 -0.039 1 88.5 106 ASP A C 1
ATOM 865 O O . ASP A 1 106 ? 11.523 19.078 -0.373 1 88.5 106 ASP A O 1
ATOM 869 N N . GLN A 1 107 ? 9.789 19.859 0.74 1 93.81 107 GLN A N 1
ATOM 870 C CA . GLN A 1 107 ? 10.602 20.891 1.371 1 93.81 107 GLN A CA 1
ATOM 871 C C . GLN A 1 107 ? 11.703 20.266 2.232 1 93.81 107 GLN A C 1
ATOM 873 O O . GLN A 1 107 ? 12.852 20.703 2.186 1 93.81 107 GLN A O 1
ATOM 878 N N . ILE A 1 108 ? 11.336 19.234 3.002 1 95.19 108 ILE A N 1
ATOM 879 C CA . ILE A 1 108 ? 12.297 18.547 3.861 1 95.19 108 ILE A CA 1
ATOM 880 C C . ILE A 1 108 ? 13.367 17.875 3.006 1 95.19 108 ILE A C 1
ATOM 882 O O . ILE A 1 108 ? 14.562 18 3.279 1 95.19 108 ILE A O 1
ATOM 886 N N . ARG A 1 109 ? 12.898 17.172 2.035 1 90.31 109 ARG A N 1
ATOM 887 C CA . ARG A 1 109 ? 13.797 16.438 1.152 1 90.31 109 ARG A CA 1
ATOM 888 C C . ARG A 1 109 ? 14.773 17.375 0.454 1 90.31 109 ARG A C 1
ATOM 890 O O . ARG A 1 109 ? 15.977 17.109 0.427 1 90.31 109 ARG A O 1
ATOM 897 N N . LEU A 1 110 ? 14.305 18.484 -0.108 1 88.25 110 LEU A N 1
ATOM 898 C CA . LEU A 1 110 ? 15.102 19.422 -0.883 1 88.25 110 LEU A CA 1
ATOM 899 C C . LEU A 1 110 ? 16.094 20.156 0.011 1 88.25 110 LEU A C 1
ATOM 901 O O . LEU A 1 110 ? 17.234 20.406 -0.389 1 88.25 110 LEU A O 1
ATOM 905 N N . LYS A 1 111 ? 15.727 20.438 1.167 1 93.31 111 LYS A N 1
ATOM 906 C CA . LYS A 1 111 ? 16.578 21.188 2.09 1 93.31 111 LYS A CA 1
ATOM 907 C C . LYS A 1 111 ? 17.422 20.25 2.941 1 93.31 111 LYS A C 1
ATOM 909 O O . LYS A 1 111 ? 18.375 20.672 3.596 1 93.31 111 LYS A O 1
ATOM 914 N N . GLY A 1 112 ? 17.094 18.953 2.885 1 93.88 112 GLY A N 1
ATOM 915 C CA . GLY A 1 112 ? 17.719 17.984 3.77 1 93.88 112 GLY A CA 1
ATOM 916 C C . GLY A 1 112 ? 17.078 17.938 5.145 1 93.88 112 GLY A C 1
ATOM 917 O O . GLY A 1 112 ? 16.891 16.844 5.699 1 93.88 112 GLY A O 1
ATOM 918 N N . ARG A 1 113 ? 16.906 19.062 5.727 1 95.75 113 ARG A N 1
ATOM 919 C CA . ARG A 1 113 ? 16.172 19.281 6.969 1 95.75 113 ARG A CA 1
ATOM 920 C C . ARG A 1 113 ? 15.734 20.75 7.102 1 95.75 113 ARG A C 1
ATOM 922 O O . ARG A 1 113 ? 16.188 21.609 6.344 1 95.75 113 ARG A O 1
ATOM 929 N N . LEU A 1 114 ? 14.859 21.031 7.984 1 97.69 114 LEU A N 1
ATOM 930 C CA . LEU A 1 114 ? 14.477 22.406 8.281 1 97.69 114 LEU A CA 1
ATOM 931 C C . LEU A 1 114 ? 15.211 22.922 9.523 1 97.69 114 LEU A C 1
ATOM 933 O O . LEU A 1 114 ? 15.602 22.125 10.391 1 97.69 114 LEU A O 1
ATOM 937 N N . ASP A 1 115 ? 15.398 24.172 9.523 1 97.12 115 ASP A N 1
ATOM 938 C CA . ASP A 1 115 ? 15.922 24.734 10.766 1 97.12 115 ASP A CA 1
ATOM 939 C C . ASP A 1 115 ? 14.844 24.766 11.844 1 97.12 115 ASP A C 1
ATOM 941 O O . ASP A 1 115 ? 13.664 24.562 11.562 1 97.12 115 ASP A O 1
ATOM 945 N N . GLU A 1 116 ? 15.211 24.969 13.047 1 97.88 116 GLU A N 1
ATOM 946 C CA . GLU A 1 116 ? 14.289 24.844 14.172 1 97.88 116 GLU A CA 1
ATOM 947 C C . GLU A 1 116 ? 13.188 25.891 14.109 1 97.88 116 GLU A C 1
ATOM 949 O O . GLU A 1 116 ? 12.055 25.641 14.523 1 97.88 116 GLU A O 1
ATOM 954 N N . ALA A 1 117 ? 13.531 27.078 13.633 1 97.75 117 ALA A N 1
ATOM 955 C CA . ALA A 1 117 ? 12.523 28.141 13.547 1 97.75 117 ALA A CA 1
ATOM 956 C C . ALA A 1 117 ? 11.398 27.734 12.586 1 97.75 117 ALA A C 1
ATOM 958 O O . ALA A 1 117 ? 10.219 27.875 12.922 1 97.75 117 ALA A O 1
ATOM 959 N N . ALA A 1 118 ? 11.789 27.297 11.461 1 98.12 118 ALA A N 1
ATOM 960 C CA . ALA A 1 118 ? 10.805 26.844 10.484 1 98.12 118 ALA A CA 1
ATOM 961 C C . ALA A 1 118 ? 10.016 25.641 11.008 1 98.12 118 ALA A C 1
ATOM 963 O O . ALA A 1 118 ? 8.797 25.594 10.867 1 98.12 118 ALA A O 1
ATOM 964 N N . ALA A 1 119 ? 10.734 24.688 11.586 1 98.69 119 ALA A N 1
ATOM 965 C CA . ALA A 1 119 ? 10.086 23.5 12.141 1 98.69 119 ALA A CA 1
ATOM 966 C C . ALA A 1 119 ? 9.086 23.875 13.234 1 98.69 119 ALA A C 1
ATOM 968 O O . ALA A 1 119 ? 7.988 23.328 13.297 1 98.69 119 ALA A O 1
ATOM 969 N N . ARG A 1 120 ? 9.484 24.812 14.047 1 98.69 120 ARG A N 1
ATOM 970 C CA . ARG A 1 120 ? 8.609 25.312 15.102 1 98.69 120 ARG A CA 1
ATOM 971 C C . ARG A 1 120 ? 7.344 25.922 14.523 1 98.69 120 ARG A C 1
ATOM 973 O O . ARG A 1 120 ? 6.238 25.656 15 1 98.69 120 ARG A O 1
ATOM 980 N N . PHE A 1 121 ? 7.504 26.719 13.531 1 98.56 121 PHE A N 1
ATOM 981 C CA . PHE A 1 121 ? 6.375 27.406 12.898 1 98.56 121 PHE A CA 1
ATOM 982 C C . PHE A 1 121 ? 5.395 26.391 12.312 1 98.56 121 PHE A C 1
ATOM 984 O O . PHE A 1 121 ? 4.203 26.422 12.617 1 98.56 121 PHE A O 1
ATOM 991 N N . TYR A 1 122 ? 5.871 25.484 11.523 1 98.62 122 TYR A N 1
ATOM 992 C CA . TYR A 1 122 ? 5.016 24.484 10.883 1 98.62 122 TYR A CA 1
ATOM 993 C C . TYR A 1 122 ? 4.41 23.547 11.922 1 98.62 122 TYR A C 1
ATOM 995 O O . TYR A 1 122 ? 3.25 23.156 11.805 1 98.62 122 TYR A O 1
ATOM 1003 N N . ALA A 1 123 ? 5.195 23.156 12.906 1 98.88 123 ALA A N 1
ATOM 1004 C CA . ALA A 1 123 ? 4.645 22.344 13.984 1 98.88 123 ALA A CA 1
ATOM 1005 C C . ALA A 1 123 ? 3.48 23.047 14.672 1 98.88 123 ALA A C 1
ATOM 1007 O O . ALA A 1 123 ? 2.469 22.422 14.992 1 98.88 123 ALA A O 1
ATOM 1008 N N . ALA A 1 124 ? 3.672 24.328 14.883 1 98.81 124 ALA A N 1
ATOM 1009 C CA . ALA A 1 124 ? 2.609 25.109 15.5 1 98.81 124 ALA A CA 1
ATOM 1010 C C . ALA A 1 124 ? 1.35 25.109 14.641 1 98.81 124 ALA A C 1
ATOM 1012 O O . ALA A 1 124 ? 0.237 25 15.164 1 98.81 124 ALA A O 1
ATOM 1013 N N . GLU A 1 125 ? 1.491 25.25 13.383 1 98.5 125 GLU A N 1
ATOM 1014 C CA . GLU A 1 125 ? 0.334 25.188 12.492 1 98.5 125 GLU A CA 1
ATOM 1015 C C . GLU A 1 125 ? -0.367 23.828 12.594 1 98.5 125 GLU A C 1
ATOM 1017 O O . GLU A 1 125 ? -1.599 23.766 12.625 1 98.5 125 GLU A O 1
ATOM 1022 N N . VAL A 1 126 ? 0.403 22.766 12.648 1 98.75 126 VAL A N 1
ATOM 1023 C CA . VAL A 1 126 ? -0.176 21.438 12.758 1 98.75 126 VAL A CA 1
ATOM 1024 C C . VAL A 1 126 ? -0.915 21.297 14.086 1 98.75 126 VAL A C 1
ATOM 1026 O O . VAL A 1 126 ? -1.991 20.703 14.148 1 98.75 126 VAL A O 1
ATOM 1029 N N . VAL A 1 127 ? -0.309 21.859 15.125 1 98.69 127 VAL A N 1
ATOM 1030 C CA . VAL A 1 127 ? -0.965 21.812 16.438 1 98.69 127 VAL A CA 1
ATOM 1031 C C . VAL A 1 127 ? -2.35 22.453 16.328 1 98.69 127 VAL A C 1
ATOM 1033 O O . VAL A 1 127 ? -3.322 21.922 16.875 1 98.69 127 VAL A O 1
ATOM 1036 N N . LEU A 1 128 ? -2.459 23.578 15.664 1 98 128 LEU A N 1
ATOM 1037 C CA . LEU A 1 128 ? -3.744 24.25 15.484 1 98 128 LEU A CA 1
ATOM 1038 C C . LEU A 1 128 ? -4.707 23.359 14.695 1 98 128 LEU A C 1
ATOM 1040 O O . LEU A 1 128 ? -5.898 23.297 15.016 1 98 128 LEU A O 1
ATOM 1044 N N . MET A 1 129 ? -4.199 22.688 13.688 1 97.62 129 MET A N 1
ATOM 1045 C CA . MET A 1 129 ? -5.016 21.75 12.922 1 97.62 129 MET A CA 1
ATOM 1046 C C . MET A 1 129 ? -5.586 20.672 13.828 1 97.62 129 MET A C 1
ATOM 1048 O O . MET A 1 129 ? -6.781 20.375 13.773 1 97.62 129 MET A O 1
ATOM 1052 N N . LEU A 1 130 ? -4.719 20.109 14.617 1 97.81 130 LEU A N 1
ATOM 1053 C CA . LEU A 1 130 ? -5.117 19 15.492 1 97.81 130 LEU A CA 1
ATOM 1054 C C . LEU A 1 130 ? -6.141 19.484 16.516 1 97.81 130 LEU A C 1
ATOM 1056 O O . LEU A 1 130 ? -7.047 18.719 16.891 1 97.81 130 LEU A O 1
ATOM 1060 N N . GLY A 1 131 ? -5.91 20.688 16.953 1 97.19 131 GLY A N 1
ATOM 1061 C CA . GLY A 1 131 ? -6.906 21.266 17.844 1 97.19 131 GLY A CA 1
ATOM 1062 C C . GLY A 1 131 ? -8.289 21.344 17.219 1 97.19 131 GLY A C 1
ATOM 1063 O O . GLY A 1 131 ? -9.281 20.984 17.859 1 97.19 131 GLY A O 1
ATOM 1064 N N . HIS A 1 132 ? -8.352 21.781 16.016 1 96.5 132 HIS A N 1
ATOM 1065 C CA . HIS A 1 132 ? -9.625 21.875 15.312 1 96.5 132 HIS A CA 1
ATOM 1066 C C . HIS A 1 132 ? -10.242 20.5 15.125 1 96.5 132 HIS A C 1
ATOM 1068 O O . HIS A 1 132 ? -11.453 20.328 15.32 1 96.5 132 HIS A O 1
ATOM 1074 N N . LEU A 1 133 ? -9.469 19.547 14.758 1 97 133 LEU A N 1
ATOM 1075 C CA . LEU A 1 133 ? -9.961 18.188 14.586 1 97 133 LEU A CA 1
ATOM 1076 C C . LEU A 1 133 ? -10.516 17.641 15.898 1 97 133 LEU A C 1
ATOM 1078 O O . LEU A 1 133 ? -11.586 17.031 15.914 1 97 133 LEU A O 1
ATOM 1082 N N . ARG A 1 134 ? -9.789 17.859 16.922 1 95.19 134 ARG A N 1
ATOM 1083 C CA . ARG A 1 134 ? -10.219 17.391 18.234 1 95.19 134 ARG A CA 1
ATOM 1084 C C . ARG A 1 134 ? -11.57 17.984 18.609 1 95.19 134 ARG A C 1
ATOM 1086 O O . ARG A 1 134 ? -12.43 17.297 19.172 1 95.19 134 ARG A O 1
ATOM 1093 N N . GLN A 1 135 ? -11.742 19.234 18.375 1 94.31 135 GLN A N 1
ATOM 1094 C CA . GLN A 1 135 ? -13 19.922 18.656 1 94.31 135 GLN A CA 1
ATOM 1095 C C . GLN A 1 135 ? -14.164 19.281 17.906 1 94.31 135 GLN A C 1
ATOM 1097 O O . GLN A 1 135 ? -15.312 19.344 18.344 1 94.31 135 GLN A O 1
ATOM 1102 N N . HIS A 1 136 ? -13.867 18.656 16.797 1 93.88 136 HIS A N 1
ATOM 1103 C CA . HIS A 1 136 ? -14.898 18.031 15.977 1 93.88 136 HIS A CA 1
ATOM 1104 C C . HIS A 1 136 ? -14.883 16.516 16.141 1 93.88 136 HIS A C 1
ATOM 1106 O O . HIS A 1 136 ? -15.5 15.789 15.352 1 93.88 136 HIS A O 1
ATOM 1112 N N . ALA A 1 137 ? -14.062 16 17.047 1 94.19 137 ALA A N 1
ATOM 1113 C CA . ALA A 1 137 ? -13.969 14.586 17.406 1 94.19 137 ALA A CA 1
ATOM 1114 C C . ALA A 1 137 ? -13.477 13.766 16.203 1 94.19 137 ALA A C 1
ATOM 1116 O O . ALA A 1 137 ? -14.008 12.68 15.945 1 94.19 137 ALA A O 1
ATOM 1117 N N . VAL A 1 138 ? -12.602 14.352 15.539 1 95.56 138 VAL A N 1
ATOM 1118 C CA . VAL A 1 138 ? -12.023 13.672 14.383 1 95.56 138 VAL A CA 1
ATOM 1119 C C . VAL A 1 138 ? -10.562 13.336 14.656 1 95.56 138 VAL A C 1
ATOM 1121 O O . VAL A 1 138 ? -9.82 14.164 15.195 1 95.56 138 VAL A O 1
ATOM 1124 N N . VAL A 1 139 ? -10.156 12.148 14.422 1 96 139 VAL A N 1
ATOM 1125 C CA . VAL A 1 139 ? -8.758 11.742 14.352 1 96 139 VAL A CA 1
ATOM 1126 C C . VAL A 1 139 ? -8.359 11.539 12.891 1 96 139 VAL A C 1
ATOM 1128 O O . VAL A 1 139 ? -9.039 10.836 12.148 1 96 139 VAL A O 1
ATOM 1131 N N . HIS A 1 140 ? -7.328 12.148 12.453 1 95.31 140 HIS A N 1
ATOM 1132 C CA . HIS A 1 140 ? -6.941 12.125 11.047 1 95.31 140 HIS A CA 1
ATOM 1133 C C . HIS A 1 140 ? -6.402 10.758 10.648 1 95.31 140 HIS A C 1
ATOM 1135 O O . HIS A 1 140 ? -6.805 10.203 9.625 1 95.31 140 HIS A O 1
ATOM 1141 N N . ARG A 1 141 ? -5.344 10.273 11.422 1 93.5 141 ARG A N 1
ATOM 1142 C CA . ARG A 1 141 ? -4.809 8.914 11.359 1 93.5 141 ARG A CA 1
ATOM 1143 C C . ARG A 1 141 ? -3.805 8.773 10.219 1 93.5 141 ARG A C 1
ATOM 1145 O O . ARG A 1 141 ? -3.23 7.703 10.023 1 93.5 141 ARG A O 1
ATOM 1152 N N . ASP A 1 142 ? -3.576 9.789 9.531 1 92.88 142 ASP A N 1
ATOM 1153 C CA . ASP A 1 142 ? -2.586 9.719 8.461 1 92.88 142 ASP A CA 1
ATOM 1154 C C . ASP A 1 142 ? -1.819 11.031 8.328 1 92.88 142 ASP A C 1
ATOM 1156 O O . ASP A 1 142 ? -1.629 11.539 7.223 1 92.88 142 ASP A O 1
ATOM 1160 N N . LEU A 1 143 ? -1.574 11.625 9.398 1 96.5 143 LEU A N 1
ATOM 1161 C CA . LEU A 1 143 ? -0.758 12.836 9.438 1 96.5 143 LEU A CA 1
ATOM 1162 C C . LEU A 1 143 ? 0.689 12.523 9.07 1 96.5 143 LEU A C 1
ATOM 1164 O O . LEU A 1 143 ? 1.342 11.711 9.734 1 96.5 143 LEU A O 1
ATOM 1168 N N . LYS A 1 144 ? 1.148 13.078 7.969 1 96 144 LYS A N 1
ATOM 1169 C CA . LYS A 1 144 ? 2.506 12.93 7.449 1 96 144 LYS A CA 1
ATOM 1170 C C . LYS A 1 144 ? 2.867 14.078 6.516 1 96 144 LYS A C 1
ATOM 1172 O O . LYS A 1 144 ? 1.988 14.812 6.051 1 96 144 LYS A O 1
ATOM 1177 N N . PRO A 1 145 ? 4.164 14.312 6.301 1 96.44 145 PRO A N 1
ATOM 1178 C CA . PRO A 1 145 ? 4.582 15.461 5.5 1 96.44 145 PRO A CA 1
ATOM 1179 C C . PRO A 1 145 ? 3.969 15.461 4.102 1 96.44 145 PRO A C 1
ATOM 1181 O O . PRO A 1 145 ? 3.729 16.531 3.527 1 96.44 145 PRO A O 1
ATOM 1184 N N . GLU A 1 146 ? 3.625 14.242 3.588 1 91.19 146 GLU A N 1
ATOM 1185 C CA . GLU A 1 146 ? 3.031 14.125 2.26 1 91.19 146 GLU A CA 1
ATOM 1186 C C . GLU A 1 146 ? 1.598 14.648 2.248 1 91.19 146 GLU A C 1
ATOM 1188 O O . GLU A 1 146 ? 1.081 15.031 1.197 1 91.19 146 GLU A O 1
ATOM 1193 N N . ASN A 1 147 ? 1.001 14.648 3.428 1 93.62 147 ASN A N 1
ATOM 1194 C CA . ASN A 1 147 ? -0.384 15.102 3.525 1 93.62 147 ASN A CA 1
ATOM 1195 C C . ASN A 1 147 ? -0.477 16.516 4.066 1 93.62 147 ASN A C 1
ATOM 1197 O O . ASN A 1 147 ? -1.557 16.984 4.445 1 93.62 147 ASN A O 1
ATOM 1201 N N . LEU A 1 148 ? 0.626 17.203 4.148 1 97.5 148 LEU A N 1
ATOM 1202 C CA . LEU A 1 148 ? 0.713 18.625 4.488 1 97.5 148 LEU A CA 1
ATOM 1203 C C . LEU A 1 148 ? 1.217 19.438 3.299 1 97.5 148 LEU A C 1
ATOM 1205 O O . LEU A 1 148 ? 2.42 19.469 3.031 1 97.5 148 LEU A O 1
ATOM 1209 N N . LEU A 1 149 ? 0.299 20.078 2.674 1 96.19 149 LEU A N 1
ATOM 1210 C CA . LEU A 1 149 ? 0.641 20.859 1.491 1 96.19 149 LEU A CA 1
ATOM 1211 C C . LEU A 1 149 ? 0.854 22.328 1.853 1 96.19 149 LEU A C 1
ATOM 1213 O O . LEU A 1 149 ? 0.348 22.797 2.873 1 96.19 149 LEU A O 1
ATOM 1217 N N . LEU A 1 150 ? 1.629 22.984 1.011 1 96.19 150 LEU A N 1
ATOM 1218 C CA . LEU A 1 150 ? 1.839 24.422 1.176 1 96.19 150 LEU A CA 1
ATOM 1219 C C . LEU A 1 150 ? 0.909 25.219 0.264 1 96.19 150 LEU A C 1
ATOM 1221 O O . LEU A 1 150 ? 0.871 24.984 -0.946 1 96.19 150 LEU A O 1
ATOM 1225 N N . ASP A 1 151 ? 0.188 26.109 0.854 1 94.69 151 ASP A N 1
ATOM 1226 C CA . ASP A 1 151 ? -0.67 26.984 0.048 1 94.69 151 ASP A CA 1
ATOM 1227 C C . ASP A 1 151 ? 0.138 28.094 -0.615 1 94.69 151 ASP A C 1
ATOM 1229 O O . ASP A 1 151 ? 1.37 28.062 -0.603 1 94.69 151 ASP A O 1
ATOM 1233 N N . ALA A 1 152 ? -0.522 29 -1.258 1 91.88 152 ALA A N 1
ATOM 1234 C CA . ALA A 1 152 ? 0.119 30.047 -2.055 1 91.88 152 ALA A CA 1
ATOM 1235 C C . ALA A 1 152 ? 1.052 30.891 -1.197 1 91.88 152 ALA A C 1
ATOM 1237 O O . ALA A 1 152 ? 2.064 31.406 -1.685 1 91.88 152 ALA A O 1
ATOM 1238 N N . GLU A 1 153 ? 0.743 31.062 0.077 1 94.19 153 GLU A N 1
ATOM 1239 C CA . GLU A 1 153 ? 1.527 31.906 0.972 1 94.19 153 GLU A CA 1
ATOM 1240 C C . GLU A 1 153 ? 2.551 31.078 1.75 1 94.19 153 GLU A C 1
ATOM 1242 O O . GLU A 1 153 ? 3.297 31.625 2.568 1 94.19 153 GLU A O 1
ATOM 1247 N N . GLY A 1 154 ? 2.547 29.781 1.582 1 95.5 154 GLY A N 1
ATOM 1248 C CA . GLY A 1 154 ? 3.539 28.922 2.211 1 95.5 154 GLY A CA 1
ATOM 1249 C C . GLY A 1 154 ? 3.051 28.297 3.504 1 95.5 154 GLY A C 1
ATOM 1250 O O . GLY A 1 154 ? 3.803 27.594 4.18 1 95.5 154 GLY A O 1
ATOM 1251 N N . HIS A 1 155 ? 1.79 28.562 3.82 1 97.38 155 HIS A N 1
ATOM 1252 C CA . HIS A 1 155 ? 1.22 27.953 5.016 1 97.38 155 HIS A CA 1
ATOM 1253 C C . HIS A 1 155 ? 0.756 26.531 4.738 1 97.38 155 HIS A C 1
ATOM 1255 O O . HIS A 1 155 ? 0.423 26.188 3.598 1 97.38 155 HIS A O 1
ATOM 1261 N N . LEU A 1 156 ? 0.677 25.75 5.789 1 98 156 LEU A N 1
ATOM 1262 C CA . LEU A 1 156 ? 0.32 24.344 5.633 1 98 156 LEU A CA 1
ATOM 1263 C C . LEU A 1 156 ? -1.19 24.172 5.512 1 98 156 LEU A C 1
ATOM 1265 O O . LEU A 1 156 ? -1.953 24.891 6.164 1 98 156 LEU A O 1
ATOM 1269 N N . LYS A 1 157 ? -1.588 23.25 4.676 1 97.5 157 LYS A N 1
ATOM 1270 C CA . LYS A 1 157 ? -2.947 22.734 4.566 1 97.5 157 LYS A CA 1
ATOM 1271 C C . LYS A 1 157 ? -2.967 21.219 4.703 1 97.5 157 LYS A C 1
ATOM 1273 O O . LYS A 1 157 ? -2.221 20.516 4.02 1 97.5 157 LYS A O 1
ATOM 1278 N N . LEU A 1 158 ? -3.764 20.75 5.641 1 97.75 158 LEU A N 1
ATOM 1279 C CA . LEU A 1 158 ? -3.92 19.312 5.82 1 97.75 158 LEU A CA 1
ATOM 1280 C C . LEU A 1 158 ? -4.875 18.734 4.777 1 97.75 158 LEU A C 1
ATOM 1282 O O . LEU A 1 158 ? -5.977 19.25 4.582 1 97.75 158 LEU A O 1
ATOM 1286 N N . ILE A 1 159 ? -4.418 17.703 4.094 1 94.12 159 ILE A N 1
ATOM 1287 C CA . ILE A 1 159 ? -5.246 17.078 3.066 1 94.12 159 ILE A CA 1
ATOM 1288 C C . ILE A 1 159 ? -5.43 15.594 3.383 1 94.12 159 ILE A C 1
ATOM 1290 O O . ILE A 1 159 ? -4.855 15.078 4.348 1 94.12 159 ILE A O 1
ATOM 1294 N N . ASP A 1 160 ? -6.258 14.836 2.664 1 88.31 160 ASP A N 1
ATOM 1295 C CA . ASP A 1 160 ? -6.461 13.391 2.637 1 88.31 160 ASP A CA 1
ATOM 1296 C C . ASP A 1 160 ? -7.078 12.898 3.945 1 88.31 160 ASP A C 1
ATOM 1298 O O . ASP A 1 160 ? -6.375 12.375 4.809 1 88.31 160 ASP A O 1
ATOM 1302 N N . PHE A 1 161 ? -8.312 12.891 3.992 1 91.19 161 PHE A N 1
ATOM 1303 C CA . PHE A 1 161 ? -9.062 12.438 5.16 1 91.19 161 PHE A CA 1
ATOM 1304 C C . PHE A 1 161 ? -9.633 11.047 4.93 1 91.19 161 PHE A C 1
ATOM 1306 O O . PHE A 1 161 ? -10.625 10.664 5.555 1 91.19 161 PHE A O 1
ATOM 1313 N N . GLY A 1 162 ? -9.062 10.352 4.043 1 86.56 162 GLY A N 1
ATOM 1314 C CA . GLY A 1 162 ? -9.523 9.008 3.719 1 86.56 162 GLY A CA 1
ATOM 1315 C C . GLY A 1 162 ? -9.445 8.055 4.895 1 86.56 162 GLY A C 1
ATOM 1316 O O . GLY A 1 162 ? -10.266 7.133 5 1 86.56 162 GLY A O 1
ATOM 1317 N N . SER A 1 163 ? -8.516 8.219 5.777 1 87.38 163 SER A N 1
ATOM 1318 C CA . SER A 1 163 ? -8.328 7.34 6.926 1 87.38 163 SER A CA 1
ATOM 1319 C C . SER A 1 163 ? -8.945 7.941 8.188 1 87.38 163 SER A C 1
ATOM 1321 O O . SER A 1 163 ? -8.945 7.309 9.242 1 87.38 163 SER A O 1
ATOM 1323 N N . ALA A 1 164 ? -9.438 9.109 8.047 1 92.25 164 ALA A N 1
ATOM 1324 C CA . ALA A 1 164 ? -9.938 9.828 9.219 1 92.25 164 ALA A CA 1
ATOM 1325 C C . ALA A 1 164 ? -11.141 9.109 9.828 1 92.25 164 ALA A C 1
ATOM 1327 O O . ALA A 1 164 ? -11.875 8.422 9.125 1 92.25 164 ALA A O 1
ATOM 1328 N N . LYS A 1 165 ? -11.297 9.297 11.109 1 91.5 165 LYS A N 1
ATOM 1329 C CA . LYS A 1 165 ? -12.391 8.672 11.836 1 91.5 165 LYS A CA 1
ATOM 1330 C C . LYS A 1 165 ? -12.992 9.625 12.867 1 91.5 165 LYS A C 1
ATOM 1332 O O . LYS A 1 165 ? -12.266 10.359 13.539 1 91.5 165 LYS A O 1
ATOM 1337 N N . ARG A 1 166 ? -14.312 9.602 12.953 1 90.56 166 ARG A N 1
ATOM 1338 C CA . ARG A 1 166 ? -15 10.328 14.016 1 90.56 166 ARG A CA 1
ATOM 1339 C C . ARG A 1 166 ? -15.094 9.484 15.281 1 90.56 166 ARG A C 1
ATOM 1341 O O . ARG A 1 166 ? -15.477 8.312 15.227 1 90.56 166 ARG A O 1
ATOM 1348 N N . LEU A 1 167 ? -14.688 10.031 16.344 1 85.38 167 LEU A N 1
ATOM 1349 C CA . LEU A 1 167 ? -14.719 9.328 17.625 1 85.38 167 LEU A CA 1
ATOM 1350 C C . LEU A 1 167 ? -16.109 9.414 18.25 1 85.38 167 LEU A C 1
ATOM 1352 O O . LEU A 1 167 ? -16.766 10.453 18.172 1 85.38 167 LEU A O 1
ATOM 1356 N N . SER A 1 168 ? -17 8.391 18.109 1 66.25 168 SER A N 1
ATOM 1357 C CA . SER A 1 168 ? -18.312 8.414 18.719 1 66.25 168 SER A CA 1
ATOM 1358 C C . SER A 1 168 ? -18.203 8.43 20.25 1 66.25 168 SER A C 1
ATOM 1360 O O . SER A 1 168 ? -17.234 7.918 20.812 1 66.25 168 SER A O 1
ATOM 1362 N N . ALA A 1 169 ? -19 9.375 20.922 1 51.59 169 ALA A N 1
ATOM 1363 C CA . ALA A 1 169 ? -19.109 9.344 22.375 1 51.59 169 ALA A CA 1
ATOM 1364 C C . ALA A 1 169 ? -19.109 7.906 22.891 1 51.59 169 ALA A C 1
ATOM 1366 O O . ALA A 1 169 ? -18.531 7.621 23.938 1 51.59 169 ALA A O 1
ATOM 1367 N N . ALA A 1 170 ? -20.125 7.059 22.516 1 41.44 170 ALA A N 1
ATOM 1368 C CA . ALA A 1 170 ? -20.344 5.738 23.109 1 41.44 170 ALA A CA 1
ATOM 1369 C C . ALA A 1 170 ? -19.297 4.742 22.625 1 41.44 170 ALA A C 1
ATOM 1371 O O . ALA A 1 170 ? -19.031 3.744 23.297 1 41.44 170 ALA A O 1
ATOM 1372 N N . GLU A 1 171 ? -18.984 4.508 21.344 1 41.31 171 GLU A N 1
ATOM 1373 C CA . GLU A 1 171 ? -18.547 3.264 20.719 1 41.31 171 GLU A CA 1
ATOM 1374 C C . GLU A 1 171 ? -17.016 3.152 20.703 1 41.31 171 GLU A C 1
ATOM 1376 O O . GLU A 1 171 ? -16.391 3.211 19.641 1 41.31 171 GLU A O 1
ATOM 1381 N N . VAL A 1 172 ? -16.359 3.65 21.562 1 38.5 172 VAL A N 1
ATOM 1382 C CA . VAL A 1 172 ? -14.945 3.311 21.609 1 38.5 172 VAL A CA 1
ATOM 1383 C C . VAL A 1 172 ? -14.773 1.795 21.531 1 38.5 172 VAL A C 1
ATOM 1385 O O . VAL A 1 172 ? -14.695 1.112 22.547 1 38.5 172 VAL A O 1
ATOM 1388 N N . THR A 1 173 ? -15.586 1.132 20.844 1 34.22 173 THR A N 1
ATOM 1389 C CA . THR A 1 173 ? -15.352 -0.301 20.984 1 34.22 173 THR A CA 1
ATOM 1390 C C . THR A 1 173 ? -14.086 -0.718 20.25 1 34.22 173 THR A C 1
ATOM 1392 O O . THR A 1 173 ? -13.742 -0.136 19.219 1 34.22 173 THR A O 1
ATOM 1395 N N . PRO A 1 174 ? -13.32 -1.501 20.828 1 40.53 174 PRO A N 1
ATOM 1396 C CA . PRO A 1 174 ? -12.086 -2.098 20.312 1 40.53 174 PRO A CA 1
ATOM 1397 C C . PRO A 1 174 ? -12.227 -2.578 18.875 1 40.53 174 PRO A C 1
ATOM 1399 O O . PRO A 1 174 ? -11.25 -2.545 18.109 1 40.53 174 PRO A O 1
ATOM 1402 N N . GLN A 1 175 ? -13.391 -3.008 18.531 1 37.97 175 GLN A N 1
ATOM 1403 C CA . GLN A 1 175 ? -13.578 -3.627 17.219 1 37.97 175 GLN A CA 1
ATOM 1404 C C . GLN A 1 175 ? -13.469 -2.596 16.109 1 37.97 175 GLN A C 1
ATOM 1406 O O . GLN A 1 175 ? -12.938 -2.889 15.031 1 37.97 175 GLN A O 1
ATOM 1411 N N . ALA A 1 176 ? -14.008 -1.397 16.391 1 38.09 176 ALA A N 1
ATOM 1412 C CA . ALA A 1 176 ? -13.969 -0.327 15.398 1 38.09 176 ALA A CA 1
ATOM 1413 C C . ALA A 1 176 ? -12.539 0.111 15.109 1 38.09 176 ALA A C 1
ATOM 1415 O O . ALA A 1 176 ? -12.203 0.479 13.984 1 38.09 176 ALA A O 1
ATOM 1416 N N . ALA A 1 177 ? -11.688 0.075 16.125 1 38.03 177 ALA A N 1
ATOM 1417 C CA . ALA A 1 177 ? -10.266 0.375 15.969 1 38.03 177 ALA A CA 1
ATOM 1418 C C . ALA A 1 177 ? -9.609 -0.582 14.977 1 38.03 177 ALA A C 1
ATOM 1420 O O . ALA A 1 177 ? -8.781 -0.169 14.164 1 38.03 177 ALA A O 1
ATOM 1421 N N . ALA A 1 178 ? -9.992 -1.792 15.055 1 38.69 178 ALA A N 1
ATOM 1422 C CA . ALA A 1 178 ? -9.391 -2.791 14.18 1 38.69 178 ALA A CA 1
ATOM 1423 C C . ALA A 1 178 ? -9.695 -2.49 12.711 1 38.69 178 ALA A C 1
ATOM 1425 O O . ALA A 1 178 ? -8.812 -2.59 11.859 1 38.69 178 ALA A O 1
ATOM 1426 N N . ALA A 1 179 ? -11.023 -2.203 12.547 1 40.47 179 ALA A N 1
ATOM 1427 C CA . ALA A 1 179 ? -11.453 -1.884 11.188 1 40.47 179 ALA A CA 1
ATOM 1428 C C . ALA A 1 179 ? -10.766 -0.622 10.68 1 40.47 179 ALA A C 1
ATOM 1430 O O . ALA A 1 179 ? -10.367 -0.551 9.508 1 40.47 179 ALA A O 1
ATOM 1431 N N . ALA A 1 180 ? -10.664 0.354 11.586 1 38.94 180 ALA A N 1
ATOM 1432 C CA . ALA A 1 180 ? -9.984 1.605 11.273 1 38.94 180 ALA A CA 1
ATOM 1433 C C . ALA A 1 180 ? -8.508 1.361 10.961 1 38.94 180 ALA A C 1
ATOM 1435 O O . ALA A 1 180 ? -7.953 1.96 10.039 1 38.94 180 ALA A O 1
ATOM 1436 N N . ALA A 1 181 ? -7.863 0.546 11.797 1 39.66 181 ALA A N 1
ATOM 1437 C CA . ALA A 1 181 ? -6.48 0.143 11.555 1 39.66 181 ALA A CA 1
ATOM 1438 C C . ALA A 1 181 ? -6.336 -0.54 10.195 1 39.66 181 ALA A C 1
ATOM 1440 O O . ALA A 1 181 ? -5.391 -0.269 9.453 1 39.66 181 ALA A O 1
ATOM 1441 N N . ALA A 1 182 ? -7.281 -1.437 10.016 1 40.84 182 ALA A N 1
ATOM 1442 C CA . ALA A 1 182 ? -7.281 -2.131 8.734 1 40.84 182 ALA A CA 1
ATOM 1443 C C . ALA A 1 182 ? -7.461 -1.147 7.578 1 40.84 182 ALA A C 1
ATOM 1445 O O . ALA A 1 182 ? -6.809 -1.278 6.539 1 40.84 182 ALA A O 1
ATOM 1446 N N . ALA A 1 183 ? -8.414 -0.224 7.82 1 39.53 183 ALA A N 1
ATOM 1447 C CA . ALA A 1 183 ? -8.656 0.802 6.812 1 39.53 183 ALA A CA 1
ATOM 1448 C C . ALA A 1 183 ? -7.445 1.714 6.648 1 39.53 183 ALA A C 1
ATOM 1450 O O . ALA A 1 183 ? -7.105 2.105 5.531 1 39.53 183 ALA A O 1
ATOM 1451 N N . ALA A 1 184 ? -6.906 2.125 7.836 1 39.38 184 ALA A N 1
ATOM 1452 C CA . ALA A 1 184 ? -5.688 2.928 7.797 1 39.38 184 ALA A CA 1
ATOM 1453 C C . ALA A 1 184 ? -4.562 2.18 7.086 1 39.38 184 ALA A C 1
ATOM 1455 O O . ALA A 1 184 ? -3.775 2.781 6.352 1 39.38 184 ALA A O 1
ATOM 1456 N N . GLU A 1 185 ? -4.539 0.892 7.402 1 39.75 185 GLU A N 1
ATOM 1457 C CA . GLU A 1 185 ? -3.562 0.028 6.75 1 39.75 185 GLU A CA 1
ATOM 1458 C C . GLU A 1 185 ? -3.848 -0.097 5.254 1 39.75 185 GLU A C 1
ATOM 1460 O O . GLU A 1 185 ? -2.922 -0.178 4.445 1 39.75 185 GLU A O 1
ATOM 1465 N N . GLN A 1 186 ? -5.16 -0.163 5.094 1 38.03 186 GLN A N 1
ATOM 1466 C CA . GLN A 1 186 ? -5.586 -0.234 3.701 1 38.03 186 GLN A CA 1
ATOM 1467 C C . GLN A 1 186 ? -5.258 1.059 2.959 1 38.03 186 GLN A C 1
ATOM 1469 O O . GLN A 1 186 ? -4.969 1.037 1.761 1 38.03 186 GLN A O 1
ATOM 1474 N N . GLY A 1 187 ? -5.5 2.156 3.645 1 35.69 187 GLY A N 1
ATOM 1475 C CA . GLY A 1 187 ? -5.086 3.43 3.076 1 35.69 187 GLY A CA 1
ATOM 1476 C C . GLY A 1 187 ? -3.588 3.533 2.873 1 35.69 187 GLY A C 1
ATOM 1477 O O . GLY A 1 187 ? -3.121 4.34 2.066 1 35.69 187 GLY A O 1
ATOM 1478 N N . ALA A 1 188 ? -2.898 3.016 3.846 1 33.91 188 ALA A N 1
ATOM 1479 C CA . ALA A 1 188 ? -1.44 3.117 3.818 1 33.91 188 ALA A CA 1
ATOM 1480 C C . ALA A 1 188 ? -0.864 2.402 2.602 1 33.91 188 ALA A C 1
ATOM 1482 O O . ALA A 1 188 ? 0.319 2.555 2.285 1 33.91 188 ALA A O 1
ATOM 1483 N N . ALA A 1 189 ? -1.555 1.514 2.113 1 31.25 189 ALA A N 1
ATOM 1484 C CA . ALA A 1 189 ? -0.932 0.788 1.009 1 31.25 189 ALA A CA 1
ATOM 1485 C C . ALA A 1 189 ? -0.86 1.654 -0.246 1 31.25 189 ALA A C 1
ATOM 1487 O O . ALA A 1 189 ? -0.63 1.146 -1.346 1 31.25 189 ALA A O 1
ATOM 1488 N N . ALA A 1 190 ? -1.538 2.775 -0.265 1 31.25 190 ALA A N 1
ATOM 1489 C CA . ALA A 1 190 ? -1.344 3.621 -1.439 1 31.25 190 ALA A CA 1
ATOM 1490 C C . ALA A 1 190 ? 0.112 4.059 -1.564 1 31.25 190 ALA A C 1
ATOM 1492 O O . ALA A 1 190 ? 0.641 4.738 -0.681 1 31.25 190 ALA A O 1
ATOM 1493 N N . GLU A 1 191 ? 0.87 3.281 -2.242 1 31.12 191 GLU A N 1
ATOM 1494 C CA . GLU A 1 191 ? 2.223 3.695 -2.604 1 31.12 191 GLU A CA 1
ATOM 1495 C C . GLU A 1 191 ? 2.232 5.105 -3.186 1 31.12 191 GLU A C 1
ATOM 1497 O O . GLU A 1 191 ? 1.933 5.301 -4.363 1 31.12 191 GLU A O 1
ATOM 1502 N N . GLY A 1 192 ? 1.667 6.07 -2.646 1 29.52 192 GLY A N 1
ATOM 1503 C CA . GLY A 1 192 ? 1.99 7.355 -3.24 1 29.52 192 GLY A CA 1
ATOM 1504 C C . GLY A 1 192 ? 3.449 7.48 -3.637 1 29.52 192 GLY A C 1
ATOM 1505 O O . GLY A 1 192 ? 4.191 6.496 -3.609 1 29.52 192 GLY A O 1
ATOM 1506 N N . SER A 1 193 ? 3.953 8.664 -3.666 1 30.94 193 SER A N 1
ATOM 1507 C CA . SER A 1 193 ? 5.258 9.203 -4.031 1 30.94 193 SER A CA 1
ATOM 1508 C C . SER A 1 193 ? 6.387 8.422 -3.377 1 30.94 193 SER A C 1
ATOM 1510 O O . SER A 1 193 ? 6.188 7.777 -2.344 1 30.94 193 SER A O 1
ATOM 1512 N N . ALA A 1 194 ? 7.461 8.078 -4.094 1 35.62 194 ALA A N 1
ATOM 1513 C CA . ALA A 1 194 ? 8.742 7.625 -3.562 1 35.62 194 ALA A CA 1
ATOM 1514 C C . ALA A 1 194 ? 8.93 8.07 -2.113 1 35.62 194 ALA A C 1
ATOM 1516 O O . ALA A 1 194 ? 10.023 7.973 -1.562 1 35.62 194 ALA A O 1
ATOM 1517 N N . GLY A 1 195 ? 7.957 8.68 -1.451 1 37.03 195 GLY A N 1
ATOM 1518 C CA . GLY A 1 195 ? 8.086 9.164 -0.086 1 37.03 195 GLY A CA 1
ATOM 1519 C C . GLY A 1 195 ? 8.008 8.062 0.949 1 37.03 195 GLY A C 1
ATOM 1520 O O . GLY A 1 195 ? 8.117 6.879 0.613 1 37.03 195 GLY A O 1
ATOM 1521 N N . GLU A 1 196 ? 7.945 8.406 2.24 1 40.28 196 GLU A N 1
ATOM 1522 C CA . GLU A 1 196 ? 7.891 7.637 3.479 1 40.28 196 GLU A CA 1
ATOM 1523 C C . GLU A 1 196 ? 6.719 6.664 3.473 1 40.28 196 GLU A C 1
ATOM 1525 O O . GLU A 1 196 ? 5.656 6.965 2.924 1 40.28 196 GLU A O 1
ATOM 1530 N N . ALA A 1 197 ? 7.055 5.355 3.689 1 50.5 197 ALA A N 1
ATOM 1531 C CA . ALA A 1 197 ? 6.039 4.32 3.85 1 50.5 197 ALA A CA 1
ATOM 1532 C C . ALA A 1 197 ? 4.949 4.766 4.816 1 50.5 197 ALA A C 1
ATOM 1534 O O . ALA A 1 197 ? 5.223 5.473 5.789 1 50.5 197 ALA A O 1
ATOM 1535 N N . ALA A 1 198 ? 3.691 4.641 4.441 1 57.84 198 ALA A N 1
ATOM 1536 C CA . ALA A 1 198 ? 2.525 4.965 5.258 1 57.84 198 ALA A CA 1
ATOM 1537 C C . ALA A 1 198 ? 2.709 4.473 6.691 1 57.84 198 ALA A C 1
ATOM 1539 O O . ALA A 1 198 ? 2.178 5.07 7.633 1 57.84 198 ALA A O 1
ATOM 1540 N N . SER A 1 199 ? 3.682 3.668 6.852 1 74.12 199 SER A N 1
ATOM 1541 C CA . SER A 1 199 ? 3.854 3.004 8.141 1 74.12 199 SER A CA 1
ATOM 1542 C C . SER A 1 199 ? 4.75 3.818 9.062 1 74.12 199 SER A C 1
ATOM 1544 O O . SER A 1 199 ? 4.746 3.611 10.281 1 74.12 199 SER A O 1
ATOM 1546 N N . ASP A 1 200 ? 5.332 4.859 8.586 1 89.62 200 ASP A N 1
ATOM 1547 C CA . ASP A 1 200 ? 6.402 5.5 9.344 1 89.62 200 ASP A CA 1
ATOM 1548 C C . ASP A 1 200 ? 5.84 6.363 10.469 1 89.62 200 ASP A C 1
ATOM 1550 O O . ASP A 1 200 ? 6.566 6.758 11.383 1 89.62 200 ASP A O 1
ATOM 1554 N N . TYR A 1 201 ? 4.598 6.598 10.422 1 95.12 201 TYR A N 1
ATOM 1555 C CA . TYR A 1 201 ? 4.039 7.582 11.336 1 95.12 201 TYR A CA 1
ATOM 1556 C C . TYR A 1 201 ? 2.955 6.961 12.211 1 95.12 201 TYR A C 1
ATOM 1558 O O . TYR A 1 201 ? 2.354 7.641 13.047 1 95.12 201 TYR A O 1
ATOM 1566 N N . VAL A 1 202 ? 2.734 5.66 12.008 1 94.38 202 VAL A N 1
ATOM 1567 C CA . VAL A 1 202 ? 1.687 4.969 12.75 1 94.38 202 VAL A CA 1
ATOM 1568 C C . VAL A 1 202 ? 2.1 4.82 14.219 1 94.38 202 VAL A C 1
ATOM 1570 O O . VAL A 1 202 ? 3.268 4.555 14.516 1 94.38 202 VAL A O 1
ATOM 1573 N N . SER A 1 203 ? 1.167 4.965 15.086 1 96.62 203 SER A N 1
ATOM 1574 C CA . SER A 1 203 ? 1.463 4.914 16.516 1 96.62 203 SER A CA 1
ATOM 1575 C C . SER A 1 203 ? 1.466 3.477 17.031 1 96.62 203 SER A C 1
ATOM 1577 O O . SER A 1 203 ? 0.854 2.596 16.422 1 96.62 203 SER A O 1
ATOM 1579 N N . PRO A 1 204 ? 2.166 3.246 18.172 1 96.25 204 PRO A N 1
ATOM 1580 C CA . PRO A 1 204 ? 2.258 1.894 18.734 1 96.25 204 PRO A CA 1
ATOM 1581 C C . PRO A 1 204 ? 0.892 1.293 19.047 1 96.25 204 PRO A C 1
ATOM 1583 O O . PRO A 1 204 ? 0.652 0.114 18.781 1 96.25 204 PRO A O 1
ATOM 1586 N N . GLU A 1 205 ? -0.036 2.078 19.609 1 95.31 205 GLU A N 1
ATOM 1587 C CA . GLU A 1 205 ? -1.329 1.528 20.016 1 95.31 205 GLU A CA 1
ATOM 1588 C C . GLU A 1 205 ? -2.148 1.112 18.797 1 95.31 205 GLU A C 1
ATOM 1590 O O . GLU A 1 205 ? -2.934 0.164 18.859 1 95.31 205 GLU A O 1
ATOM 1595 N N . VAL A 1 206 ? -2.004 1.827 17.719 1 92.25 206 VAL A N 1
ATOM 1596 C CA . VAL A 1 206 ? -2.703 1.443 16.5 1 92.25 206 VAL A CA 1
ATOM 1597 C C . VAL A 1 206 ? -2.133 0.13 15.969 1 92.25 206 VAL A C 1
ATOM 1599 O O . VAL A 1 206 ? -2.883 -0.764 15.57 1 92.25 206 VAL A O 1
ATOM 1602 N N . LEU A 1 207 ? -0.785 -0.037 15.945 1 91.94 207 LEU A N 1
ATOM 1603 C CA . LEU A 1 207 ? -0.13 -1.26 15.492 1 91.94 207 LEU A CA 1
ATOM 1604 C C . LEU A 1 207 ? -0.553 -2.449 16.344 1 91.94 207 LEU A C 1
ATOM 1606 O O . LEU A 1 207 ? -0.678 -3.568 15.844 1 91.94 207 LEU A O 1
ATOM 1610 N N . ASN A 1 208 ? -0.785 -2.17 17.578 1 92.69 208 ASN A N 1
ATOM 1611 C CA . ASN A 1 208 ? -1.157 -3.223 18.516 1 92.69 208 ASN A CA 1
ATOM 1612 C C . ASN A 1 208 ? -2.672 -3.385 18.609 1 92.69 208 ASN A C 1
ATOM 1614 O O . ASN A 1 208 ? -3.176 -4.086 19.484 1 92.69 208 ASN A O 1
ATOM 1618 N N . ASN A 1 209 ? -3.357 -2.646 17.797 1 89 209 ASN A N 1
ATOM 1619 C CA . ASN A 1 209 ? -4.816 -2.688 17.719 1 89 209 ASN A CA 1
ATOM 1620 C C . ASN A 1 209 ? -5.457 -2.193 19.016 1 89 209 ASN A C 1
ATOM 1622 O O . ASN A 1 209 ? -6.453 -2.754 19.469 1 89 209 ASN A O 1
ATOM 1626 N N . GLY A 1 210 ? -4.824 -1.244 19.547 1 89 210 GLY A N 1
ATOM 1627 C CA . GLY A 1 210 ? -5.402 -0.594 20.703 1 89 210 GLY A CA 1
ATOM 1628 C C . GLY A 1 210 ? -6.457 0.435 20.359 1 89 210 GLY A C 1
ATOM 1629 O O . GLY A 1 210 ? -6.812 0.594 19.188 1 89 210 GLY A O 1
ATOM 1630 N N . SER A 1 211 ? -6.992 1.141 21.344 1 88.25 211 SER A N 1
ATOM 1631 C CA . SER A 1 211 ? -8.023 2.158 21.156 1 88.25 211 SER A CA 1
ATOM 1632 C C . SER A 1 211 ? -7.461 3.383 20.438 1 88.25 211 SER A C 1
ATOM 1634 O O . SER A 1 211 ? -6.332 3.801 20.703 1 88.25 211 SER A O 1
ATOM 1636 N N . LEU A 1 212 ? -8.203 3.83 19.609 1 90.94 212 LEU A N 1
ATOM 1637 C CA . LEU A 1 212 ? -7.82 5.027 18.875 1 90.94 212 LEU A CA 1
ATOM 1638 C C . LEU A 1 212 ? -8.25 6.289 19.625 1 90.94 212 LEU A C 1
ATOM 1640 O O . LEU A 1 212 ? -9.406 6.414 20.016 1 90.94 212 LEU A O 1
ATOM 1644 N N . THR A 1 213 ? -7.352 7.141 19.859 1 93.62 213 THR A N 1
ATOM 1645 C CA . THR A 1 213 ? -7.598 8.461 20.422 1 93.62 213 THR A CA 1
ATOM 1646 C C . THR A 1 213 ? -6.836 9.531 19.641 1 93.62 213 THR A C 1
ATOM 1648 O O . THR A 1 213 ? -6.07 9.219 18.734 1 93.62 213 THR A O 1
ATOM 1651 N N . CYS A 1 214 ? -7.094 10.758 20.031 1 95.19 214 CYS A N 1
ATOM 1652 C CA . CYS A 1 214 ? -6.418 11.875 19.391 1 95.19 214 CYS A CA 1
ATOM 1653 C C . CYS A 1 214 ? -4.91 11.789 19.594 1 95.19 214 CYS A C 1
ATOM 1655 O O . CYS A 1 214 ? -4.145 12.438 18.875 1 95.19 214 CYS A O 1
ATOM 1657 N N . ALA A 1 215 ? -4.5 10.969 20.547 1 97.31 215 ALA A N 1
ATOM 1658 C CA . ALA A 1 215 ? -3.08 10.812 20.859 1 97.31 215 ALA A CA 1
ATOM 1659 C C . ALA A 1 215 ? -2.324 10.211 19.672 1 97.31 215 ALA A C 1
ATOM 1661 O O . ALA A 1 215 ? -1.113 10.398 19.547 1 97.31 215 ALA A O 1
ATOM 1662 N N . ALA A 1 216 ? -2.988 9.469 18.844 1 97.12 216 ALA A N 1
ATOM 1663 C CA . ALA A 1 216 ? -2.355 8.898 17.641 1 97.12 216 ALA A CA 1
ATOM 1664 C C . ALA A 1 216 ? -1.837 9.992 16.719 1 97.12 216 ALA A C 1
ATOM 1666 O O . ALA A 1 216 ? -0.734 9.891 16.188 1 97.12 216 ALA A O 1
ATOM 1667 N N . ASP A 1 217 ? -2.625 11.062 16.625 1 98 217 ASP A N 1
ATOM 1668 C CA . ASP A 1 217 ? -2.203 12.188 15.789 1 98 217 ASP A CA 1
ATOM 1669 C C . ASP A 1 217 ? -1.068 12.961 16.453 1 98 217 ASP A C 1
ATOM 1671 O O . ASP A 1 217 ? -0.228 13.547 15.758 1 98 217 ASP A O 1
ATOM 1675 N N . LEU A 1 218 ? -1.049 12.977 17.75 1 98.75 218 LEU A N 1
ATOM 1676 C CA . LEU A 1 218 ? 0.062 13.602 18.453 1 98.75 218 LEU A CA 1
ATOM 1677 C C . LEU A 1 218 ? 1.363 12.852 18.203 1 98.75 218 LEU A C 1
ATOM 1679 O O . LEU A 1 218 ? 2.418 13.461 18.031 1 98.75 218 LEU A O 1
ATOM 1683 N N . TRP A 1 219 ? 1.242 11.547 18.219 1 98.5 219 TRP A N 1
ATOM 1684 C CA . TRP A 1 219 ? 2.387 10.719 17.844 1 98.5 219 TRP A CA 1
ATOM 1685 C C . TRP A 1 219 ? 2.883 11.078 16.438 1 98.5 219 TRP A C 1
ATOM 1687 O O . TRP A 1 219 ? 4.082 11.281 16.234 1 98.5 219 TRP A O 1
ATOM 1697 N N . ALA A 1 220 ? 1.993 11.133 15.523 1 98.44 220 ALA A N 1
ATOM 1698 C CA . ALA A 1 220 ? 2.35 11.469 14.148 1 98.44 220 ALA A CA 1
ATOM 1699 C C . ALA A 1 220 ? 3.012 12.844 14.078 1 98.44 220 ALA A C 1
ATOM 1701 O O . ALA A 1 220 ? 3.963 13.047 13.32 1 98.44 220 ALA A O 1
ATOM 1702 N N . LEU A 1 221 ? 2.486 13.773 14.836 1 98.81 221 LEU A N 1
ATOM 1703 C CA . LEU A 1 221 ? 3.119 15.086 14.922 1 98.81 221 LEU A CA 1
ATOM 1704 C C . LEU A 1 221 ? 4.57 14.961 15.375 1 98.81 221 LEU A C 1
ATOM 1706 O O . LEU A 1 221 ? 5.457 15.617 14.828 1 98.81 221 LEU A O 1
ATOM 1710 N N . GLY A 1 222 ? 4.773 14.164 16.391 1 98.81 222 GLY A N 1
ATOM 1711 C CA . GLY A 1 222 ? 6.137 13.922 16.844 1 98.81 222 GLY A CA 1
ATOM 1712 C C . GLY A 1 222 ? 7.047 13.414 15.742 1 98.81 222 GLY A C 1
ATOM 1713 O O . GLY A 1 222 ? 8.18 13.875 15.602 1 98.81 222 GLY A O 1
ATOM 1714 N N . CYS A 1 223 ? 6.523 12.469 15 1 98.56 223 CYS A N 1
ATOM 1715 C CA . CYS A 1 223 ? 7.281 11.938 13.875 1 98.56 223 CYS A CA 1
ATOM 1716 C C . CYS A 1 223 ? 7.578 13.031 12.852 1 98.56 223 CYS A C 1
ATOM 1718 O O . CYS A 1 223 ? 8.695 13.109 12.328 1 98.56 223 CYS A O 1
ATOM 1720 N N . VAL A 1 224 ? 6.629 13.859 12.57 1 98.62 224 VAL A N 1
ATOM 1721 C CA . VAL A 1 224 ? 6.777 14.922 11.586 1 98.62 224 VAL A CA 1
ATOM 1722 C C . VAL A 1 224 ? 7.809 15.938 12.07 1 98.62 224 VAL A C 1
ATOM 1724 O O . VAL A 1 224 ? 8.672 16.375 11.305 1 98.62 224 VAL A O 1
ATOM 1727 N N . VAL A 1 225 ? 7.727 16.328 13.328 1 98.81 225 VAL A N 1
ATOM 1728 C CA . VAL A 1 225 ? 8.695 17.266 13.891 1 98.81 225 VAL A CA 1
ATOM 1729 C C . VAL A 1 225 ? 10.102 16.688 13.797 1 98.81 225 VAL A C 1
ATOM 1731 O O . VAL A 1 225 ? 11.039 17.359 13.375 1 98.81 225 VAL A O 1
ATOM 1734 N N . TYR A 1 226 ? 10.242 15.438 14.211 1 98.69 226 TYR A N 1
ATOM 1735 C CA . TYR A 1 226 ? 11.523 14.742 14.094 1 98.69 226 TYR A CA 1
ATOM 1736 C C . TYR A 1 226 ? 12.047 14.812 12.664 1 98.69 226 TYR A C 1
ATOM 1738 O O . TYR A 1 226 ? 13.211 15.156 12.438 1 98.69 226 TYR A O 1
ATOM 1746 N N . GLN A 1 227 ? 11.219 14.484 11.766 1 98 227 GLN A N 1
ATOM 1747 C CA . GLN A 1 227 ? 11.625 14.422 10.367 1 98 227 GLN A CA 1
ATOM 1748 C C . GLN A 1 227 ? 12 15.812 9.852 1 98 227 GLN A C 1
ATOM 1750 O O . GLN A 1 227 ? 12.945 15.945 9.07 1 98 227 GLN A O 1
ATOM 1755 N N . MET A 1 228 ? 11.234 16.859 10.219 1 98.56 228 MET A N 1
ATOM 1756 C CA . MET A 1 228 ? 11.609 18.219 9.828 1 98.56 228 MET A CA 1
ATOM 1757 C C . MET A 1 228 ? 13.023 18.547 10.289 1 98.56 228 MET A C 1
ATOM 1759 O O . MET A 1 228 ? 13.773 19.219 9.578 1 98.56 228 MET A O 1
ATOM 1763 N N . LEU A 1 229 ? 13.359 18.078 11.414 1 98.56 229 LEU A N 1
ATOM 1764 C CA . LEU A 1 229 ? 14.602 18.484 12.047 1 98.56 229 LEU A CA 1
ATOM 1765 C C . LEU A 1 229 ? 15.75 17.562 11.656 1 98.56 229 LEU A C 1
ATOM 1767 O O . LEU A 1 229 ? 16.906 17.969 11.656 1 98.56 229 LEU A O 1
ATOM 1771 N N . ALA A 1 230 ? 15.406 16.297 11.312 1 97.56 230 ALA A N 1
ATOM 1772 C CA . ALA A 1 230 ? 16.438 15.289 11.062 1 97.56 230 ALA A CA 1
ATOM 1773 C C . ALA A 1 230 ? 16.547 14.969 9.57 1 97.56 230 ALA A C 1
ATOM 1775 O O . ALA A 1 230 ? 17.547 14.406 9.117 1 97.56 230 ALA A O 1
ATOM 1776 N N . GLY A 1 231 ? 15.461 15.242 8.852 1 96.38 231 GLY A N 1
ATOM 1777 C CA . GLY A 1 231 ? 15.445 14.93 7.43 1 96.38 231 GLY A CA 1
ATOM 1778 C C . GLY A 1 231 ? 14.891 13.547 7.125 1 96.38 231 GLY A C 1
ATOM 1779 O O . GLY A 1 231 ? 14.562 13.25 5.977 1 96.38 231 GLY A O 1
ATOM 1780 N N . ARG A 1 232 ? 14.758 12.719 8.125 1 94.69 232 ARG A N 1
ATOM 1781 C CA . ARG A 1 232 ? 14.227 11.367 7.973 1 94.69 232 ARG A CA 1
ATOM 1782 C C . ARG A 1 232 ? 13.305 11.008 9.133 1 94.69 232 ARG A C 1
ATOM 1784 O O . ARG A 1 232 ? 13.438 11.547 10.234 1 94.69 232 ARG A O 1
ATOM 1791 N N . PRO A 1 233 ? 12.383 10.062 8.844 1 95.94 233 PRO A N 1
ATOM 1792 C CA . PRO A 1 233 ? 11.516 9.641 9.953 1 95.94 233 PRO A CA 1
ATOM 1793 C C . PRO A 1 233 ? 12.281 8.93 11.062 1 95.94 233 PRO A C 1
ATOM 1795 O O . PRO A 1 233 ? 13.367 8.383 10.82 1 95.94 233 PRO A O 1
ATOM 1798 N N . PRO A 1 234 ? 11.781 8.938 12.195 1 97.69 234 PRO A N 1
ATOM 1799 C CA . PRO A 1 234 ? 12.539 8.461 13.352 1 97.69 234 PRO A CA 1
ATOM 1800 C C . PRO A 1 234 ? 12.695 6.941 13.367 1 97.69 234 PRO A C 1
ATOM 1802 O O . PRO A 1 234 ? 13.656 6.418 13.945 1 97.69 234 PRO A O 1
ATOM 1805 N N . PHE A 1 235 ? 11.773 6.18 12.734 1 96.88 235 PHE A N 1
ATOM 1806 C CA . PHE A 1 235 ? 11.734 4.75 13.023 1 96.88 235 PHE A CA 1
ATOM 1807 C C . PHE A 1 235 ? 12.047 3.938 11.773 1 96.88 235 PHE A C 1
ATOM 1809 O O . PHE A 1 235 ? 12.094 2.707 11.82 1 96.88 235 PHE A O 1
ATOM 1816 N N . LYS A 1 236 ? 12.148 4.602 10.672 1 91.94 236 LYS A N 1
ATOM 1817 C CA . LYS A 1 236 ? 12.359 3.881 9.422 1 91.94 236 LYS A CA 1
ATOM 1818 C C . LYS A 1 236 ? 13.5 2.871 9.555 1 91.94 236 LYS A C 1
ATOM 1820 O O . LYS A 1 236 ? 14.562 3.191 10.086 1 91.94 236 LYS A O 1
ATOM 1825 N N . SER A 1 237 ? 13.273 1.669 9.156 1 90.88 237 SER A N 1
ATOM 1826 C CA . SER A 1 237 ? 14.234 0.575 9.234 1 90.88 237 SER A CA 1
ATOM 1827 C C . SER A 1 237 ? 14.281 -0.222 7.938 1 90.88 237 SER A C 1
ATOM 1829 O O . SER A 1 237 ? 13.789 0.236 6.902 1 90.88 237 SER A O 1
ATOM 1831 N N . LEU A 1 238 ? 14.961 -1.315 7.938 1 84.81 238 LEU A N 1
ATOM 1832 C CA . LEU A 1 238 ? 15.312 -2.066 6.734 1 84.81 238 LEU A CA 1
ATOM 1833 C C . LEU A 1 238 ? 14.078 -2.727 6.129 1 84.81 238 LEU A C 1
ATOM 1835 O O . LEU A 1 238 ? 14.062 -3.055 4.938 1 84.81 238 LEU A O 1
ATOM 1839 N N . SER A 1 239 ? 13.055 -2.98 6.977 1 84.38 239 SER A N 1
ATOM 1840 C CA . SER A 1 239 ? 11.781 -3.531 6.52 1 84.38 239 SER A CA 1
ATOM 1841 C C . SER A 1 239 ? 10.609 -2.924 7.289 1 84.38 239 SER A C 1
ATOM 1843 O O . SER A 1 239 ? 10.805 -2.303 8.336 1 84.38 239 SER A O 1
ATOM 1845 N N . GLU A 1 240 ? 9.438 -3.092 6.711 1 86.56 240 GLU A N 1
ATOM 1846 C CA . GLU A 1 240 ? 8.242 -2.598 7.387 1 86.56 240 GLU A CA 1
ATOM 1847 C C . GLU A 1 240 ? 8.086 -3.232 8.766 1 86.56 240 GLU A C 1
ATOM 1849 O O . GLU A 1 240 ? 7.738 -2.551 9.734 1 86.56 240 GLU A O 1
ATOM 1854 N N . TYR A 1 241 ? 8.383 -4.535 8.844 1 88.75 241 TYR A N 1
ATOM 1855 C CA . TYR A 1 241 ? 8.25 -5.234 10.125 1 88.75 241 TYR A CA 1
ATOM 1856 C C . TYR A 1 241 ? 9.242 -4.684 11.148 1 88.75 241 TYR A C 1
ATOM 1858 O O . TYR A 1 241 ? 8.875 -4.438 12.297 1 88.75 241 TYR A O 1
ATOM 1866 N N . LEU A 1 242 ? 10.422 -4.465 10.719 1 90.62 242 LEU A N 1
ATOM 1867 C CA . LEU A 1 242 ? 11.438 -3.938 11.625 1 90.62 242 LEU A CA 1
ATOM 1868 C C . LEU A 1 242 ? 11.117 -2.498 12.016 1 90.62 242 LEU A C 1
ATOM 1870 O O . LEU A 1 242 ? 11.383 -2.086 13.148 1 90.62 242 LEU A O 1
ATOM 1874 N N . THR A 1 243 ? 10.617 -1.772 11.086 1 93.75 243 THR A N 1
ATOM 1875 C CA . THR A 1 243 ? 10.156 -0.426 11.391 1 93.75 243 THR A CA 1
ATOM 1876 C C . THR A 1 243 ? 9.062 -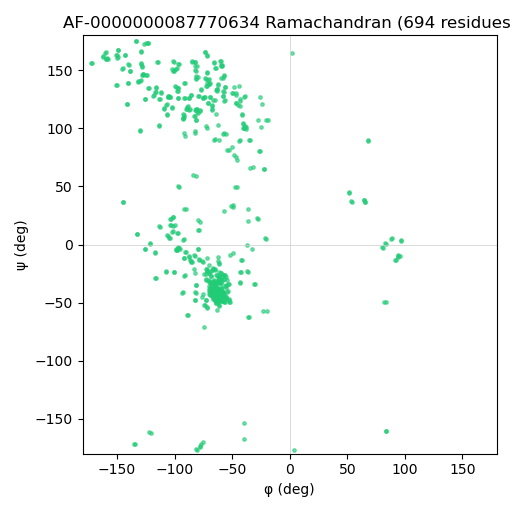0.463 12.461 1 93.75 243 THR A C 1
ATOM 1878 O O . THR A 1 243 ? 9.109 0.296 13.43 1 93.75 243 THR A O 1
ATOM 1881 N N . PHE A 1 244 ? 8.102 -1.403 12.297 1 93.44 244 PHE A N 1
ATOM 1882 C CA . PHE A 1 244 ? 7.02 -1.557 13.266 1 93.44 244 PHE A CA 1
ATOM 1883 C C . PHE A 1 244 ? 7.566 -1.929 14.633 1 93.44 244 PHE A C 1
ATOM 1885 O O . PHE A 1 244 ? 7.09 -1.432 15.656 1 93.44 244 PHE A O 1
ATOM 1892 N N . GLN A 1 245 ? 8.539 -2.744 14.625 1 94 245 GLN A N 1
ATOM 1893 C CA . GLN A 1 245 ? 9.156 -3.133 15.891 1 94 245 GLN A CA 1
ATOM 1894 C C . GLN A 1 245 ? 9.742 -1.923 16.609 1 94 245 GLN A C 1
ATOM 1896 O O . GLN A 1 245 ? 9.555 -1.758 17.812 1 94 245 GLN A O 1
ATOM 1901 N N . LYS A 1 246 ? 10.445 -1.108 15.844 1 96.06 246 LYS A N 1
ATOM 1902 C CA . LYS A 1 246 ? 11.023 0.097 16.422 1 96.06 246 LYS A CA 1
ATOM 1903 C C . LYS A 1 246 ? 9.938 1.032 16.953 1 96.06 246 LYS A C 1
ATOM 1905 O O . LYS A 1 246 ? 10.094 1.656 18 1 96.06 246 LYS A O 1
ATOM 1910 N N . ILE A 1 247 ? 8.859 1.115 16.219 1 96.88 247 ILE A N 1
ATOM 1911 C CA . ILE A 1 247 ? 7.754 1.98 16.609 1 96.88 247 ILE A CA 1
ATOM 1912 C C . ILE A 1 247 ? 7.148 1.486 17.922 1 96.88 247 ILE A C 1
ATOM 1914 O O . ILE A 1 247 ? 6.973 2.264 18.875 1 96.88 247 ILE A O 1
ATOM 1918 N N . VAL A 1 248 ? 6.836 0.226 18.016 1 95.75 248 VAL A N 1
ATOM 1919 C CA . VAL A 1 248 ? 6.164 -0.346 19.172 1 95.75 248 VAL A CA 1
ATOM 1920 C C . VAL A 1 248 ? 7.039 -0.177 20.406 1 95.75 248 VAL A C 1
ATOM 1922 O O . VAL A 1 248 ? 6.527 0.033 21.516 1 95.75 248 VAL A O 1
ATOM 1925 N N . GLU A 1 249 ? 8.32 -0.122 20.203 1 95.25 249 GLU A N 1
ATOM 1926 C CA . GLU A 1 249 ? 9.258 0.02 21.312 1 95.25 249 GLU A CA 1
ATOM 1927 C C . GLU A 1 249 ? 9.688 1.475 21.484 1 95.25 249 GLU A C 1
ATOM 1929 O O . GLU A 1 249 ? 10.406 1.805 22.422 1 95.25 249 GLU A O 1
ATOM 1934 N N . ALA A 1 250 ? 9.25 2.336 20.594 1 96.44 250 ALA A N 1
ATOM 1935 C CA . ALA A 1 250 ? 9.695 3.729 20.547 1 96.44 250 ALA A CA 1
ATOM 1936 C C . ALA A 1 250 ? 11.219 3.824 20.547 1 96.44 250 ALA A C 1
ATOM 1938 O O . ALA A 1 250 ? 11.797 4.559 21.344 1 96.44 250 ALA A O 1
ATOM 1939 N N . GLU A 1 251 ? 11.805 2.99 19.734 1 97.19 251 GLU A N 1
ATOM 1940 C CA . GLU A 1 251 ? 13.258 2.977 19.609 1 97.19 251 GLU A CA 1
ATOM 1941 C C . GLU A 1 251 ? 13.719 3.887 18.484 1 97.19 251 GLU A C 1
ATOM 1943 O O . GLU A 1 251 ? 13.531 3.57 17.312 1 97.19 251 GLU A O 1
ATOM 1948 N N . TYR A 1 252 ? 14.305 4.969 18.828 1 97.62 252 TYR A N 1
ATOM 1949 C CA . TYR A 1 252 ? 14.859 5.902 17.844 1 97.62 252 TYR A CA 1
ATOM 1950 C C . TYR A 1 252 ? 16.062 6.637 18.422 1 97.62 252 TYR A C 1
ATOM 1952 O O . TYR A 1 252 ? 16.297 6.617 19.625 1 97.62 252 TYR A O 1
ATOM 1960 N N . GLU A 1 253 ? 16.828 7.223 17.531 1 97.38 253 GLU A N 1
ATOM 1961 C CA . GLU A 1 253 ? 17.984 8.016 17.922 1 97.38 253 GLU A CA 1
ATOM 1962 C C . GLU A 1 253 ? 17.703 9.508 17.781 1 97.38 253 GLU A C 1
ATOM 1964 O O . GLU A 1 253 ? 17.266 9.961 16.719 1 97.38 253 GLU A O 1
ATOM 1969 N N . MET A 1 254 ? 17.953 10.211 18.844 1 98 254 MET A N 1
ATOM 1970 C CA . MET A 1 254 ? 17.766 11.656 18.766 1 98 254 MET A CA 1
ATOM 1971 C C . MET A 1 254 ? 18.812 12.305 17.875 1 98 254 MET A C 1
ATOM 1973 O O . MET A 1 254 ? 20.016 12.039 18.016 1 98 254 MET A O 1
ATOM 1977 N N . PRO A 1 255 ? 18.312 13.047 16.953 1 95.94 255 PRO A N 1
ATOM 1978 C CA . PRO A 1 255 ? 19.297 13.734 16.094 1 95.94 255 PRO A CA 1
ATOM 1979 C C . PRO A 1 255 ? 20.234 14.633 16.891 1 95.94 255 PRO A C 1
ATOM 1981 O O . PRO A 1 255 ? 19.844 15.18 17.922 1 95.94 255 PRO A O 1
ATOM 1984 N N . GLU A 1 256 ? 21.391 14.828 16.328 1 94.88 256 GLU A N 1
ATOM 1985 C CA . GLU A 1 256 ? 22.359 15.711 16.969 1 94.88 256 GLU A CA 1
ATOM 1986 C C . GLU A 1 256 ? 22.062 17.172 16.641 1 94.88 256 GLU A C 1
ATOM 1988 O O . GLU A 1 256 ? 21.469 17.484 15.609 1 94.88 256 GLU A O 1
ATOM 1993 N N . GLY A 1 257 ? 22.422 18.047 17.594 1 95.75 257 GLY A N 1
ATOM 1994 C CA . GLY A 1 257 ? 22.375 19.484 17.312 1 95.75 257 GLY A CA 1
ATOM 1995 C C . GLY A 1 257 ? 21.031 20.109 17.609 1 95.75 257 GLY A C 1
ATOM 1996 O O . GLY A 1 257 ? 20.828 21.297 17.359 1 95.75 257 GLY A O 1
ATOM 1997 N N . LEU A 1 258 ? 20.172 19.359 18.141 1 97.75 258 LEU A N 1
ATOM 1998 C CA . LEU A 1 258 ? 18.875 19.922 18.5 1 97.75 258 LEU A CA 1
ATOM 1999 C C . LEU A 1 258 ? 18.953 20.688 19.812 1 97.75 258 LEU A C 1
ATOM 2001 O O . LEU A 1 258 ? 19.734 20.328 20.703 1 97.75 258 LEU A O 1
ATOM 2005 N N . SER A 1 259 ? 18.188 21.766 19.844 1 98.31 259 SER A N 1
ATOM 2006 C CA . SER A 1 259 ? 18.016 22.391 21.156 1 98.31 259 SER A CA 1
ATOM 2007 C C . SER A 1 259 ? 17.375 21.422 22.156 1 98.31 259 SER A C 1
ATOM 2009 O O . SER A 1 259 ? 16.719 20.453 21.75 1 98.31 259 SER A O 1
ATOM 2011 N N . GLU A 1 260 ? 17.547 21.656 23.344 1 98.19 260 GLU A N 1
ATOM 2012 C CA . GLU A 1 260 ? 16.938 20.828 24.391 1 98.19 260 GLU A CA 1
ATOM 2013 C C . GLU A 1 260 ? 15.414 20.828 24.281 1 98.19 260 GLU A C 1
ATOM 2015 O O . GLU A 1 260 ? 14.766 19.812 24.5 1 98.19 260 GLU A O 1
ATOM 2020 N N . ALA A 1 261 ? 14.898 21.984 23.984 1 98.69 261 ALA A N 1
ATOM 2021 C CA . ALA A 1 261 ? 13.445 22.109 23.859 1 98.69 261 ALA A CA 1
ATOM 2022 C C . ALA A 1 261 ? 12.914 21.234 22.734 1 98.69 261 ALA A C 1
ATOM 2024 O O . ALA A 1 261 ? 11.883 20.594 22.875 1 98.69 261 ALA A O 1
ATOM 2025 N N . ALA A 1 262 ? 13.602 21.266 21.641 1 98.75 262 ALA A N 1
ATOM 2026 C CA . ALA A 1 262 ? 13.188 20.453 20.5 1 98.75 262 ALA A CA 1
ATOM 2027 C C . ALA A 1 262 ? 13.25 18.969 20.828 1 98.75 262 ALA A C 1
ATOM 2029 O O . ALA A 1 262 ? 12.297 18.219 20.578 1 98.75 262 ALA A O 1
ATOM 2030 N N . ALA A 1 263 ? 14.344 18.562 21.406 1 98.69 263 ALA A N 1
ATOM 2031 C CA . ALA A 1 263 ? 14.531 17.172 21.781 1 98.69 263 ALA A CA 1
ATOM 2032 C C . ALA A 1 263 ? 13.469 16.734 22.797 1 98.69 263 ALA A C 1
ATOM 2034 O O . ALA A 1 263 ? 12.914 15.633 22.688 1 98.69 263 ALA A O 1
ATOM 2035 N N . ASP A 1 264 ? 13.258 17.594 23.703 1 98.81 264 ASP A N 1
ATOM 2036 C CA . ASP A 1 264 ? 12.273 17.281 24.734 1 98.81 264 ASP A CA 1
ATOM 2037 C C . ASP A 1 264 ? 10.875 17.156 24.141 1 98.81 264 ASP A C 1
ATOM 2039 O O . ASP A 1 264 ? 10.102 16.266 24.547 1 98.81 264 ASP A O 1
ATOM 2043 N N . LEU A 1 265 ? 10.508 18.031 23.281 1 98.81 265 LEU A N 1
ATOM 2044 C CA . LEU A 1 265 ? 9.195 17.953 22.641 1 98.81 265 LEU A CA 1
ATOM 2045 C C . LEU A 1 265 ? 9.016 16.625 21.938 1 98.81 265 LEU A C 1
ATOM 2047 O O . LEU A 1 265 ? 7.965 15.984 22.062 1 98.81 265 LEU A O 1
ATOM 2051 N N . ILE A 1 266 ? 10.016 16.219 21.172 1 98.81 266 ILE A N 1
ATOM 2052 C CA . ILE A 1 266 ? 9.969 14.953 20.438 1 98.81 266 ILE A CA 1
ATOM 2053 C C . ILE A 1 266 ? 9.75 13.797 21.422 1 98.81 266 ILE A C 1
ATOM 2055 O O . ILE A 1 266 ? 8.883 12.945 21.203 1 98.81 266 ILE A O 1
ATOM 2059 N N . ARG A 1 267 ? 10.43 13.812 22.531 1 98.62 267 ARG A N 1
ATOM 2060 C CA . ARG A 1 267 ? 10.289 12.758 23.531 1 98.62 267 ARG A CA 1
ATOM 2061 C C . ARG A 1 267 ? 8.883 12.734 24.109 1 98.62 267 ARG A C 1
ATOM 2063 O O . ARG A 1 267 ? 8.32 11.664 24.328 1 98.62 267 ARG A O 1
ATOM 2070 N N . CYS A 1 268 ? 8.383 13.898 24.344 1 98.75 268 CYS A N 1
ATOM 2071 C CA . CYS A 1 268 ? 7.066 14.008 24.969 1 98.75 268 CYS A CA 1
ATOM 2072 C C . CYS A 1 268 ? 5.969 13.547 24.016 1 98.75 268 CYS A C 1
ATOM 2074 O O . CYS A 1 268 ? 4.965 12.984 24.453 1 98.75 268 CYS A O 1
ATOM 2076 N N . LEU A 1 269 ? 6.148 13.766 22.766 1 98.81 269 LEU A N 1
ATOM 2077 C CA . LEU A 1 269 ? 5.16 13.383 21.766 1 98.81 269 LEU A CA 1
ATOM 2078 C C . LEU A 1 269 ? 5.285 11.898 21.422 1 98.81 269 LEU A C 1
ATOM 2080 O O . LEU A 1 269 ? 4.285 11.234 21.156 1 98.81 269 LEU A O 1
ATOM 2084 N N . LEU A 1 270 ? 6.531 11.367 21.422 1 98.5 270 LEU A N 1
ATOM 2085 C CA . LEU A 1 270 ? 6.793 9.984 21.047 1 98.5 270 LEU A CA 1
ATOM 2086 C C . LEU A 1 270 ? 6.883 9.086 22.266 1 98.5 270 LEU A C 1
ATOM 2088 O O . LEU A 1 270 ? 7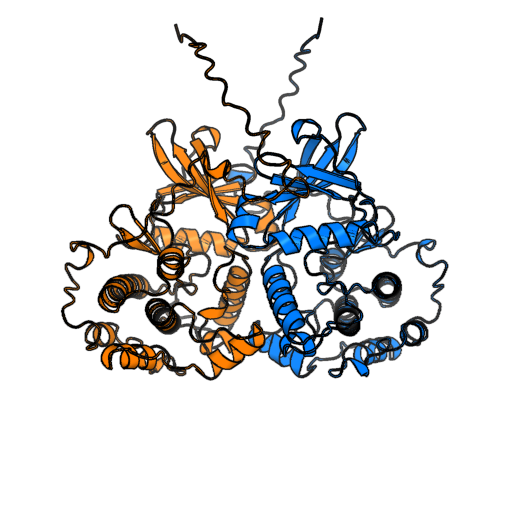.832 8.312 22.406 1 98.5 270 LEU A O 1
ATOM 2092 N N . HIS A 1 271 ? 5.906 9.25 23.047 1 97.88 271 HIS A N 1
ATOM 2093 C CA . HIS A 1 271 ? 5.762 8.367 24.203 1 97.88 271 HIS A CA 1
ATOM 2094 C C . HIS A 1 271 ? 4.906 7.148 23.859 1 97.88 271 HIS A C 1
ATOM 2096 O O . HIS A 1 271 ? 3.869 7.281 23.203 1 97.88 271 HIS A O 1
ATOM 2102 N N . VAL A 1 272 ? 5.246 5.996 24.297 1 97.06 272 VAL A N 1
ATOM 2103 C CA . VAL A 1 272 ? 4.598 4.742 23.906 1 97.06 272 VAL A CA 1
ATOM 2104 C C . VAL A 1 272 ? 3.17 4.719 24.453 1 97.06 272 VAL A C 1
ATOM 2106 O O . VAL A 1 272 ? 2.256 4.227 23.781 1 97.06 272 VAL A O 1
ATOM 2109 N N . ASP A 1 273 ? 2.998 5.238 25.656 1 96.94 273 ASP A N 1
ATOM 2110 C CA . ASP A 1 273 ? 1.666 5.332 26.25 1 96.94 273 ASP A CA 1
ATOM 2111 C C . ASP A 1 273 ? 0.92 6.559 25.734 1 96.94 273 ASP A C 1
ATOM 2113 O O . ASP A 1 273 ? 1.288 7.691 26.047 1 96.94 273 ASP A O 1
ATOM 2117 N N . PRO A 1 274 ? -0.105 6.363 25.062 1 97.38 274 PRO A N 1
ATOM 2118 C CA . PRO A 1 274 ? -0.812 7.496 24.453 1 97.38 274 PRO A CA 1
ATOM 2119 C C . PRO A 1 274 ? -1.323 8.492 25.5 1 97.38 274 PRO A C 1
ATOM 2121 O O . PRO A 1 274 ? -1.358 9.695 25.234 1 97.38 274 PRO A O 1
ATOM 2124 N N . ALA A 1 275 ? -1.651 8.07 26.656 1 96.81 275 ALA A N 1
ATOM 2125 C CA . ALA A 1 275 ? -2.199 8.945 27.688 1 96.81 275 ALA A CA 1
ATOM 2126 C C . ALA A 1 275 ? -1.126 9.875 28.25 1 96.81 275 ALA A C 1
ATOM 2128 O O . ALA A 1 275 ? -1.438 10.922 28.828 1 96.81 275 ALA A O 1
ATOM 2129 N N . GLN A 1 276 ? 0.102 9.508 28.094 1 97.75 276 GLN A N 1
ATOM 2130 C CA . GLN A 1 276 ? 1.198 10.273 28.688 1 97.75 276 GLN A CA 1
ATOM 2131 C C . GLN A 1 276 ? 1.807 11.234 27.672 1 97.75 276 GLN A C 1
ATOM 2133 O O . GLN A 1 276 ? 2.689 12.023 28 1 97.75 276 GLN A O 1
ATOM 2138 N N . ARG A 1 277 ? 1.347 11.195 26.484 1 98.38 277 ARG A N 1
ATOM 2139 C CA . ARG A 1 277 ? 1.87 12.109 25.469 1 98.38 277 ARG A CA 1
ATOM 2140 C C . ARG A 1 277 ? 1.435 13.539 25.734 1 98.38 277 ARG A C 1
ATOM 2142 O O . ARG A 1 277 ? 0.295 13.781 26.141 1 98.38 277 ARG A O 1
ATOM 2149 N N . ILE A 1 278 ? 2.365 14.438 25.547 1 98.62 278 ILE A N 1
ATOM 2150 C CA . ILE A 1 278 ? 2.025 15.836 25.766 1 98.62 278 ILE A CA 1
ATOM 2151 C C . ILE A 1 278 ? 0.864 16.234 24.859 1 98.62 278 ILE A C 1
ATOM 2153 O O . ILE A 1 278 ? 0.866 15.906 23.656 1 98.62 278 ILE A O 1
ATOM 2157 N N . GLY A 1 279 ? -0.204 16.828 25.453 1 97.81 279 GLY A N 1
ATOM 2158 C CA . GLY A 1 279 ? -1.355 17.281 24.688 1 97.81 279 GLY A CA 1
ATOM 2159 C C . GLY A 1 279 ? -2.469 16.25 24.625 1 97.81 279 GLY A C 1
ATOM 2160 O O . GLY A 1 279 ? -3.561 16.531 24.141 1 97.81 279 GLY A O 1
ATOM 2161 N N . ALA A 1 280 ? -2.227 15.031 25.078 1 97.44 280 ALA A N 1
ATOM 2162 C CA . ALA A 1 280 ? -3.238 13.977 25.016 1 97.44 280 ALA A CA 1
ATOM 2163 C C . ALA A 1 280 ? -4.496 14.383 25.781 1 97.44 280 ALA A C 1
ATOM 2165 O O . ALA A 1 280 ? -5.613 14.203 25.281 1 97.44 280 ALA A O 1
ATOM 2166 N N . GLU A 1 281 ? -4.309 14.891 26.938 1 95.06 281 GLU A N 1
ATOM 2167 C CA . GLU A 1 281 ? -5.438 15.328 27.75 1 95.06 281 GLU A CA 1
ATOM 2168 C C . GLU A 1 281 ? -5.898 16.719 27.344 1 95.06 281 GLU A C 1
ATOM 2170 O O . GLU A 1 281 ? -7.094 16.969 27.172 1 95.06 281 GLU A O 1
ATOM 2175 N N . ASP A 1 282 ? -4.891 17.609 27.219 1 95.69 282 ASP A N 1
ATOM 2176 C CA . ASP A 1 282 ? -5.164 19.016 26.891 1 95.69 282 ASP A CA 1
ATOM 2177 C C . ASP A 1 282 ? -4.117 19.562 25.922 1 95.69 282 ASP A C 1
ATOM 2179 O O . ASP A 1 282 ? -2.936 19.656 26.266 1 95.69 282 ASP A O 1
ATOM 2183 N N . LEU A 1 283 ? -4.57 19.984 24.859 1 97 283 LEU A N 1
ATOM 2184 C CA . LEU A 1 283 ? -3.664 20.469 23.828 1 97 283 LEU A CA 1
ATOM 2185 C C . LEU A 1 283 ? -2.93 21.719 24.297 1 97 283 LEU A C 1
ATOM 2187 O O . LEU A 1 283 ? -1.879 22.078 23.766 1 97 283 LEU A O 1
ATOM 2191 N N . GLU A 1 284 ? -3.494 22.453 25.344 1 97.5 284 GLU A N 1
ATOM 2192 C CA . GLU A 1 284 ? -2.854 23.641 25.891 1 97.5 284 GLU A CA 1
ATOM 2193 C C . GLU A 1 284 ? -1.498 23.312 26.5 1 97.5 284 GLU A C 1
ATOM 2195 O O . GLU A 1 284 ? -0.583 24.141 26.484 1 97.5 284 GLU A O 1
ATOM 2200 N N . GLU A 1 285 ? -1.406 22.109 27.016 1 98 285 GLU A N 1
ATOM 2201 C CA . GLU A 1 285 ? -0.121 21.656 27.547 1 98 285 GLU A CA 1
ATOM 2202 C C . GLU A 1 285 ? 0.943 21.625 26.453 1 98 285 GLU A C 1
ATOM 2204 O O . GLU A 1 285 ? 2.09 22 26.688 1 98 285 GLU A O 1
ATOM 2209 N N . LEU A 1 286 ? 0.546 21.125 25.312 1 98.69 286 LEU A N 1
ATOM 2210 C CA . LEU A 1 286 ? 1.451 21.078 24.172 1 98.69 286 LEU A CA 1
ATOM 2211 C C . LEU A 1 286 ? 1.831 22.469 23.703 1 98.69 286 LEU A C 1
ATOM 2213 O O . LEU A 1 286 ? 3.006 22.75 23.453 1 98.69 286 LEU A O 1
ATOM 2217 N N . LYS A 1 287 ? 0.881 23.406 23.656 1 98.56 287 LYS A N 1
ATOM 2218 C CA . LYS A 1 287 ? 1.114 24.781 23.219 1 98.56 287 LYS A CA 1
ATOM 2219 C C . LYS A 1 287 ? 2.068 25.5 24.172 1 98.56 287 LYS A C 1
ATOM 2221 O O . LYS A 1 287 ? 2.832 26.375 23.75 1 98.56 287 LYS A O 1
ATOM 2226 N N . ALA A 1 288 ? 2.016 25.125 25.406 1 98.44 288 ALA A N 1
ATOM 2227 C CA . ALA A 1 288 ? 2.803 25.797 26.438 1 98.44 288 ALA A CA 1
ATOM 2228 C C . ALA A 1 288 ? 4.23 25.266 26.469 1 98.44 288 ALA A C 1
ATOM 2230 O O . ALA A 1 288 ? 5.082 25.797 27.203 1 98.44 288 ALA A O 1
ATOM 2231 N N . HIS A 1 289 ? 4.543 24.203 25.766 1 98.69 289 HIS A N 1
ATOM 2232 C CA . HIS A 1 289 ? 5.887 23.641 25.766 1 98.69 289 HIS A CA 1
ATOM 2233 C C . HIS A 1 289 ? 6.922 24.672 25.328 1 98.69 289 HIS A C 1
ATOM 2235 O O . HIS A 1 289 ? 6.68 25.453 24.406 1 98.69 289 HIS A O 1
ATOM 2241 N N . PRO A 1 290 ? 8.125 24.656 25.859 1 98.69 290 PRO A N 1
ATOM 2242 C CA . PRO A 1 290 ? 9.156 25.656 25.594 1 98.69 290 PRO A CA 1
ATOM 2243 C C . PRO A 1 290 ? 9.539 25.719 24.109 1 98.69 290 PRO A C 1
ATOM 2245 O O . PRO A 1 290 ? 9.984 26.766 23.641 1 98.69 290 PRO A O 1
ATOM 2248 N N . PHE A 1 291 ? 9.445 24.688 23.391 1 98.75 291 PHE A N 1
ATOM 2249 C CA . PHE A 1 291 ? 9.758 24.688 21.953 1 98.75 291 PHE A CA 1
ATOM 2250 C C . PHE A 1 291 ? 8.938 25.734 21.219 1 98.75 291 PHE A C 1
ATOM 2252 O O . PHE A 1 291 ? 9.398 26.297 20.219 1 98.75 291 PHE A O 1
ATOM 2259 N N . PHE A 1 292 ? 7.766 26.031 21.75 1 98.75 292 PHE A N 1
ATOM 2260 C CA . PHE A 1 292 ? 6.855 26.938 21.078 1 98.75 292 PHE A CA 1
ATOM 2261 C C . PHE A 1 292 ? 6.91 28.328 21.703 1 98.75 292 PHE A C 1
ATOM 2263 O O . PHE A 1 292 ? 6.004 29.141 21.516 1 98.75 292 PHE A O 1
ATOM 2270 N N . ASP A 1 293 ? 7.918 28.531 22.438 1 97.44 293 ASP A N 1
ATOM 2271 C CA . ASP A 1 293 ? 8.086 29.875 22.984 1 97.44 293 ASP A CA 1
ATOM 2272 C C . ASP A 1 293 ? 8.148 30.922 21.859 1 97.44 293 ASP A C 1
ATOM 2274 O O . ASP A 1 293 ? 8.883 30.734 20.891 1 97.44 293 ASP A O 1
ATOM 2278 N N . GLY A 1 294 ? 7.359 32 22 1 95.12 294 GLY A N 1
ATOM 2279 C CA . GLY A 1 294 ? 7.379 33.062 21.031 1 95.12 294 GLY A CA 1
ATOM 2280 C C . GLY A 1 294 ? 6.293 32.938 19.984 1 95.12 294 GLY A C 1
ATOM 2281 O O . GLY A 1 294 ? 6.055 33.875 19.203 1 95.12 294 GLY A O 1
ATOM 2282 N N . ILE A 1 295 ? 5.633 31.828 19.969 1 97.5 295 ILE A N 1
ATOM 2283 C CA . ILE A 1 295 ? 4.555 31.625 19 1 97.5 295 ILE A CA 1
ATOM 2284 C C . ILE A 1 295 ? 3.334 32.438 19.422 1 97.5 295 ILE A C 1
ATOM 2286 O O . ILE A 1 295 ? 2.881 32.344 20.578 1 97.5 295 ILE A O 1
ATOM 2290 N N . ASP A 1 296 ? 2.83 33.219 18.562 1 97.44 296 ASP A N 1
ATOM 2291 C CA . ASP A 1 296 ? 1.521 33.844 18.719 1 97.44 296 ASP A CA 1
ATOM 2292 C C . ASP A 1 296 ? 0.422 33 18.109 1 97.44 296 ASP A C 1
ATOM 2294 O O . ASP A 1 296 ? 0.112 33.125 16.922 1 97.44 296 ASP A O 1
ATOM 2298 N N . TRP A 1 297 ? -0.165 32.188 18.891 1 97.38 297 TRP A N 1
ATOM 2299 C CA . TRP A 1 297 ? -1.108 31.188 18.422 1 97.38 297 TRP A CA 1
ATOM 2300 C C . TRP A 1 297 ? -2.289 31.828 17.703 1 97.38 297 TRP A C 1
ATOM 2302 O O . TRP A 1 297 ? -2.779 31.297 16.703 1 97.38 297 TRP A O 1
ATOM 2312 N N . ALA A 1 298 ? -2.738 32.906 18.188 1 94.94 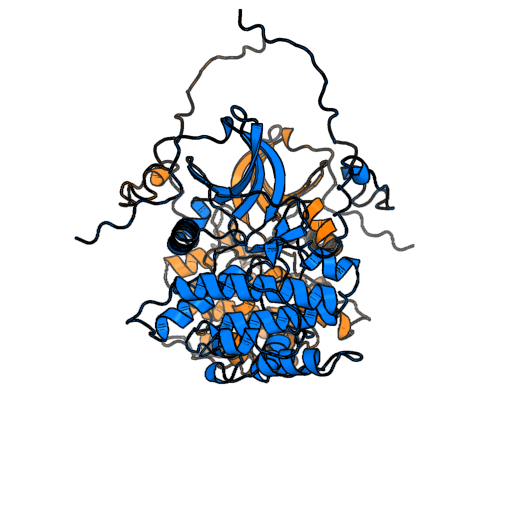298 ALA A N 1
ATOM 2313 C CA . ALA A 1 298 ? -3.91 33.594 17.625 1 94.94 298 ALA A CA 1
ATOM 2314 C C . ALA A 1 298 ? -3.6 34.219 16.266 1 94.94 298 ALA A C 1
ATOM 2316 O O . ALA A 1 298 ? -4.465 34.25 15.398 1 94.94 298 ALA A O 1
ATOM 2317 N N . ALA A 1 299 ? -2.316 34.625 16.109 1 95.69 299 ALA A N 1
ATOM 2318 C CA . ALA A 1 299 ? -1.95 35.312 14.883 1 95.69 299 ALA A CA 1
ATOM 2319 C C . ALA A 1 299 ? -1.001 34.5 14.023 1 95.69 299 ALA A C 1
ATOM 2321 O O . ALA A 1 299 ? -0.328 35.031 13.141 1 95.69 299 ALA A O 1
ATOM 2322 N N . LEU A 1 300 ? -0.908 33.281 14.312 1 95.94 300 LEU A N 1
ATOM 2323 C CA . LEU A 1 300 ? 0.102 32.469 13.664 1 95.94 300 LEU A CA 1
ATOM 2324 C C . LEU A 1 300 ? -0.039 32.5 12.141 1 95.94 300 LEU A C 1
ATOM 2326 O O . LEU A 1 300 ? 0.944 32.719 11.43 1 95.94 300 LEU A O 1
ATOM 2330 N N . ARG A 1 301 ? -1.224 32.375 11.625 1 92.69 301 ARG A N 1
ATOM 2331 C CA . ARG A 1 301 ? -1.449 32.281 10.18 1 92.69 301 ARG A CA 1
ATOM 2332 C C . ARG A 1 301 ? -1.314 33.656 9.531 1 92.69 301 ARG A C 1
ATOM 2334 O O . ARG A 1 301 ? -1.206 33.781 8.305 1 92.69 301 ARG A O 1
ATOM 2341 N N . CYS A 1 302 ? -1.321 34.688 10.328 1 93.31 302 CYS A N 1
ATOM 2342 C CA . CYS A 1 302 ? -1.143 36.031 9.805 1 93.31 302 CYS A CA 1
ATOM 2343 C C . CYS A 1 302 ? 0.337 36.375 9.68 1 93.31 302 CYS A C 1
ATOM 2345 O O . CYS A 1 302 ? 0.698 37.344 9 1 93.31 302 CYS A O 1
ATOM 2347 N N . GLN A 1 303 ? 1.134 35.656 10.266 1 94.75 303 GLN A N 1
ATOM 2348 C CA . GLN A 1 303 ? 2.576 35.844 10.148 1 94.75 303 GLN A CA 1
ATOM 2349 C C . GLN A 1 303 ? 3.113 35.219 8.867 1 94.75 303 GLN A C 1
ATOM 2351 O O . GLN A 1 303 ? 2.51 34.281 8.328 1 94.75 303 GLN A O 1
ATOM 2356 N N . PRO A 1 304 ? 4.168 35.75 8.438 1 95.31 304 PRO A N 1
ATOM 2357 C CA . PRO A 1 304 ? 4.766 35.125 7.254 1 95.31 304 PRO A CA 1
ATOM 2358 C C . PRO A 1 304 ? 5.223 33.688 7.516 1 95.31 304 PRO A C 1
ATOM 2360 O O . PRO A 1 304 ? 5.801 33.406 8.562 1 95.31 304 PRO A O 1
ATOM 2363 N N . ALA A 1 305 ? 4.883 32.812 6.609 1 96 305 ALA A N 1
ATOM 2364 C CA . ALA A 1 305 ? 5.355 31.422 6.691 1 96 305 ALA A CA 1
ATOM 2365 C C . ALA A 1 305 ? 6.844 31.328 6.375 1 96 305 ALA A C 1
ATOM 2367 O O . ALA A 1 305 ? 7.43 32.281 5.832 1 96 305 ALA A O 1
ATOM 2368 N N . PRO A 1 306 ? 7.422 30.25 6.754 1 95.81 306 PRO A N 1
ATOM 2369 C CA . PRO A 1 306 ? 8.828 30.047 6.391 1 95.81 306 PRO A CA 1
ATOM 2370 C C . PRO A 1 306 ? 9.055 30.047 4.883 1 95.81 306 PRO A C 1
ATOM 2372 O O . PRO A 1 306 ? 8.141 29.734 4.117 1 95.81 306 PRO A O 1
ATOM 2375 N N . ASP A 1 307 ? 10.258 30.391 4.527 1 93 307 ASP A N 1
ATOM 2376 C CA . ASP A 1 307 ? 10.633 30.328 3.117 1 93 307 ASP A CA 1
ATOM 2377 C C . ASP A 1 307 ? 10.562 28.891 2.598 1 93 307 ASP A C 1
ATOM 2379 O O . ASP A 1 307 ? 10.922 27.953 3.311 1 93 307 ASP A O 1
ATOM 2383 N N . PHE A 1 308 ? 10.062 28.703 1.453 1 91.19 308 PHE A N 1
ATOM 2384 C CA . PHE A 1 308 ? 9.984 27.375 0.853 1 91.19 308 PHE A CA 1
ATOM 2385 C C . PHE A 1 308 ? 10.57 27.391 -0.551 1 91.19 308 PHE A C 1
ATOM 2387 O O . PHE A 1 308 ? 10.75 28.438 -1.154 1 91.19 308 PHE A O 1
ATOM 2394 N N . ILE A 1 309 ? 11.031 26.25 -0.917 1 86.31 309 ILE A N 1
ATOM 2395 C CA . ILE A 1 309 ? 11.562 26.062 -2.262 1 86.31 309 ILE A CA 1
ATOM 2396 C C . ILE A 1 309 ? 10.422 25.688 -3.213 1 86.31 309 ILE A C 1
ATOM 2398 O O . ILE A 1 309 ? 9.719 24.703 -2.99 1 86.31 309 ILE A O 1
ATOM 2402 N N . ALA A 1 310 ? 10.234 26.531 -4.109 1 75.44 310 ALA A N 1
ATOM 2403 C CA . ALA A 1 310 ? 9.164 26.281 -5.066 1 75.44 310 ALA A CA 1
ATOM 2404 C C . ALA A 1 310 ? 9.5 25.078 -5.957 1 75.44 310 ALA A C 1
ATOM 2406 O O . ALA A 1 310 ? 10.664 24.859 -6.293 1 75.44 310 ALA A O 1
ATOM 2407 N N . GLU A 1 311 ? 8.68 24.062 -5.895 1 61.47 311 GLU A N 1
ATOM 2408 C CA . GLU A 1 311 ? 8.891 22.922 -6.785 1 61.47 311 GLU A CA 1
ATOM 2409 C C . GLU A 1 311 ? 9.273 23.375 -8.188 1 61.47 311 GLU A C 1
ATOM 2411 O O . GLU A 1 311 ? 8.664 24.312 -8.727 1 61.47 311 GLU A O 1
ATOM 2416 N N . PRO A 1 312 ? 10.562 23.094 -8.586 1 47.91 312 PRO A N 1
ATOM 2417 C CA . PRO A 1 312 ? 10.828 23.5 -9.977 1 47.91 312 PRO A CA 1
ATOM 2418 C C . PRO A 1 312 ? 9.641 23.219 -10.898 1 47.91 312 PRO A C 1
ATOM 2420 O O . PRO A 1 312 ? 8.945 22.219 -10.734 1 47.91 312 PRO A O 1
ATOM 2423 N N . SER A 1 313 ? 8.969 24.25 -11.117 1 42.28 313 SER A N 1
ATOM 2424 C CA . SER A 1 313 ? 7.949 24.078 -12.148 1 42.28 313 SER A CA 1
ATOM 2425 C C . SER A 1 313 ? 8.336 22.969 -13.125 1 42.28 313 SER A C 1
ATOM 2427 O O . SER A 1 313 ? 9.461 22.953 -13.641 1 42.28 313 SER A O 1
ATOM 2429 N N . LEU A 1 314 ? 8.133 21.797 -12.789 1 39.53 314 LEU A N 1
ATOM 2430 C CA . LEU A 1 314 ? 8.383 20.938 -13.938 1 39.53 314 LEU A CA 1
ATOM 2431 C C . LEU A 1 314 ? 8.258 21.719 -15.242 1 39.53 314 LEU A C 1
ATOM 2433 O O . LEU A 1 314 ? 7.18 22.234 -15.562 1 39.53 314 LEU A O 1
ATOM 2437 N N . ASP A 1 315 ? 9.211 22.766 -15.469 1 33.03 315 ASP A N 1
ATOM 2438 C CA . ASP A 1 315 ? 9.203 23.266 -16.844 1 33.03 315 ASP A CA 1
ATOM 2439 C C . ASP A 1 315 ? 8.539 22.266 -17.781 1 33.03 315 ASP A C 1
ATOM 2441 O O . ASP A 1 315 ? 8.906 21.094 -17.828 1 33.03 315 ASP A O 1
ATOM 2445 N N . PRO A 1 316 ? 7.375 22.656 -18.172 1 34.62 316 PRO A N 1
ATOM 2446 C CA . PRO A 1 316 ? 6.926 21.781 -19.266 1 34.62 316 PRO A CA 1
ATOM 2447 C C . PRO A 1 316 ? 8.086 21.25 -20.109 1 34.62 316 PRO A C 1
ATOM 2449 O O . PRO A 1 316 ? 7.918 20.281 -20.844 1 34.62 316 PRO A O 1
ATOM 2452 N N . ALA A 1 317 ? 9.125 22.219 -20.203 1 29.55 317 ALA A N 1
ATOM 2453 C CA . ALA A 1 317 ? 10.336 21.938 -20.984 1 29.55 317 ALA A CA 1
ATOM 2454 C C . ALA A 1 317 ? 11.188 20.859 -20.312 1 29.55 317 ALA A C 1
ATOM 2456 O O . ALA A 1 317 ? 12.148 20.375 -20.891 1 29.55 317 ALA A O 1
ATOM 2457 N N . LEU A 1 318 ? 11.289 20.922 -19.109 1 30.56 318 LEU A N 1
ATOM 2458 C CA . LEU A 1 318 ? 12.109 19.891 -18.484 1 30.56 318 LEU A CA 1
ATOM 2459 C C . LEU A 1 318 ? 11.508 18.516 -18.719 1 30.56 318 LEU A C 1
ATOM 2461 O O . LEU A 1 318 ? 12.062 17.5 -18.266 1 30.56 318 LEU A O 1
ATOM 2465 N N . SER A 1 319 ? 10.367 18.562 -19.188 1 30.83 319 SER A N 1
ATOM 2466 C CA . SER A 1 319 ? 10.047 17.406 -20.016 1 30.83 319 SER A CA 1
ATOM 2467 C C . SER A 1 319 ? 11.219 17.031 -20.922 1 30.83 319 SER A C 1
ATOM 2469 O O . SER A 1 319 ? 11.18 16.016 -21.609 1 30.83 319 SER A O 1
ATOM 2471 N N . SER A 1 320 ? 12.156 18.188 -21.188 1 27.34 320 SER A N 1
ATOM 2472 C CA . SER A 1 320 ? 13.312 17.922 -22.047 1 27.34 320 SER A CA 1
ATOM 2473 C C . SER A 1 320 ? 14.445 17.281 -21.25 1 27.34 320 SER A C 1
ATOM 2475 O O . SER A 1 320 ? 15.578 17.219 -21.719 1 27.34 320 SER A O 1
ATOM 2477 N N . ALA A 1 321 ? 14.742 17.719 -19.969 1 27.89 321 ALA A N 1
ATOM 2478 C CA . ALA A 1 321 ? 15.969 17.062 -19.5 1 27.89 321 ALA A CA 1
ATOM 2479 C C . ALA A 1 321 ? 16.188 15.727 -20.219 1 27.89 321 ALA A C 1
ATOM 2481 O O . ALA A 1 321 ? 15.32 14.852 -20.188 1 27.89 321 ALA A O 1
ATOM 2482 N N . ASN A 1 322 ? 17.078 15.766 -21.188 1 27.44 322 ASN A N 1
ATOM 2483 C CA . ASN A 1 322 ? 17.969 14.836 -21.891 1 27.44 322 ASN A CA 1
ATOM 2484 C C . ASN A 1 322 ? 18.531 13.789 -20.938 1 27.44 322 ASN A C 1
ATOM 2486 O O . ASN A 1 322 ? 19.688 13.398 -21.047 1 27.44 322 ASN A O 1
ATOM 2490 N N . SER A 1 323 ? 18.562 14.141 -19.656 1 27.17 323 SER A N 1
ATOM 2491 C CA . SER A 1 323 ? 19.406 13.148 -19 1 27.17 323 SER A CA 1
ATOM 2492 C C . SER A 1 323 ? 19.406 11.828 -19.766 1 27.17 323 SER A C 1
ATOM 2494 O O . SER A 1 323 ? 18.469 11.539 -20.516 1 27.17 323 SER A O 1
ATOM 2496 N N . SER A 1 324 ? 20.719 11.414 -20.047 1 24.91 324 SER A N 1
ATOM 2497 C CA . SER A 1 324 ? 21.125 10.156 -20.672 1 24.91 324 SER A CA 1
ATOM 2498 C C . SER A 1 324 ? 20.094 9.055 -20.406 1 24.91 324 SER A C 1
ATOM 2500 O O . SER A 1 324 ? 20.344 8.164 -19.594 1 24.91 324 SER A O 1
ATOM 2502 N N . PHE A 1 325 ? 19.047 9.5 -20.141 1 27.27 325 PHE A N 1
ATOM 2503 C CA . PHE A 1 325 ? 18.25 8.336 -20.531 1 27.27 325 PHE A CA 1
ATOM 2504 C C . PHE A 1 325 ? 18.516 7.973 -21.984 1 27.27 325 PHE A C 1
ATOM 2506 O O . PHE A 1 325 ? 18.062 8.664 -22.906 1 27.27 325 PHE A O 1
ATOM 2513 N N . ASP A 1 326 ? 19.672 8.156 -22.766 1 26.72 326 ASP A N 1
ATOM 2514 C CA . ASP A 1 326 ? 20.047 7.602 -24.062 1 26.72 326 ASP A CA 1
ATOM 2515 C C . ASP A 1 326 ? 18.922 6.742 -24.641 1 26.72 326 ASP A C 1
ATOM 2517 O O . ASP A 1 326 ? 18.031 6.32 -23.906 1 26.72 326 ASP A O 1
ATOM 2521 N N . TRP A 1 327 ? 18.969 5.969 -25.906 1 27.55 327 TRP A N 1
ATOM 2522 C CA . TRP A 1 327 ? 18.031 5.012 -26.5 1 27.55 327 TRP A CA 1
ATOM 2523 C C . TRP A 1 327 ? 17.141 4.402 -25.422 1 27.55 327 TRP A C 1
ATOM 2525 O O . TRP A 1 327 ? 15.992 4.043 -25.703 1 27.55 327 TRP A O 1
ATOM 2535 N N . GLU A 1 328 ? 17.406 3.707 -24.266 1 27.94 328 GLU A N 1
ATOM 2536 C CA . GLU A 1 328 ? 16.734 2.619 -23.578 1 27.94 328 GLU A CA 1
ATOM 2537 C C . GLU A 1 328 ? 15.469 3.115 -22.875 1 27.94 328 GLU A C 1
ATOM 2539 O O . GLU A 1 328 ? 14.453 2.414 -22.828 1 27.94 328 GLU A O 1
ATOM 2544 N N . LEU A 1 329 ? 14.797 3.852 -21.844 1 27.64 329 LEU A N 1
ATOM 2545 C CA . LEU A 1 329 ? 13.547 4.59 -21.719 1 27.64 329 LEU A CA 1
ATOM 2546 C C . LEU A 1 329 ? 13.664 5.98 -22.328 1 27.64 329 LEU A C 1
ATOM 2548 O O . LEU A 1 329 ? 12.734 6.781 -22.25 1 27.64 329 LEU A O 1
ATOM 2552 N N . GLN A 1 330 ? 14.445 6.773 -23.125 1 28.84 330 GLN A N 1
ATOM 2553 C CA . GLN A 1 330 ? 14.664 8.039 -23.812 1 28.84 330 GLN A CA 1
ATOM 2554 C C . GLN A 1 330 ? 13.555 8.312 -24.828 1 28.84 330 GLN A C 1
ATOM 2556 O O . GLN A 1 330 ? 13.406 9.445 -25.297 1 28.84 330 GLN A O 1
ATOM 2561 N N . SER A 1 331 ? 13.094 7.48 -25.719 1 27.78 331 SER A N 1
ATOM 2562 C CA . SER A 1 331 ? 12.133 7.793 -26.766 1 27.78 331 SER A CA 1
ATOM 2563 C C . SER A 1 331 ? 10.922 8.531 -26.203 1 27.78 331 SER A C 1
ATOM 2565 O O . SER A 1 331 ? 10 8.875 -26.953 1 27.78 331 SER A O 1
ATOM 2567 N N . LEU A 1 332 ? 10.688 8.734 -24.938 1 25.23 332 LEU A N 1
ATOM 2568 C CA . LEU A 1 332 ? 9.383 9.164 -24.453 1 25.23 332 LEU A CA 1
ATOM 2569 C C . LEU A 1 332 ? 9.219 10.672 -24.578 1 25.23 332 LEU A C 1
ATOM 2571 O O . LEU A 1 332 ? 8.094 11.18 -24.594 1 25.23 332 LEU A O 1
ATOM 2575 N N . ALA A 1 333 ? 10.133 11.555 -24.672 1 27.22 333 ALA A N 1
ATOM 2576 C CA . ALA A 1 333 ? 9.914 13 -24.672 1 27.22 333 ALA A CA 1
ATOM 2577 C C . ALA A 1 333 ? 9.375 13.469 -26.016 1 27.22 333 ALA A C 1
ATOM 2579 O O . ALA A 1 333 ? 8.688 14.492 -26.094 1 27.22 333 ALA A O 1
ATOM 2580 N N . SER A 1 334 ? 9.828 13.102 -27.156 1 26.8 334 SER A N 1
ATOM 2581 C CA . SER A 1 334 ? 9.492 13.773 -28.406 1 26.8 334 SER A CA 1
ATOM 2582 C C . SER A 1 334 ? 7.992 13.727 -28.672 1 26.8 334 SER A C 1
ATOM 2584 O O . SER A 1 334 ? 7.508 14.328 -29.641 1 26.8 334 SER A O 1
ATOM 2586 N N . ALA A 1 335 ? 7.258 12.688 -28.25 1 24.69 335 ALA A N 1
ATOM 2587 C CA . ALA A 1 335 ? 5.922 12.609 -28.828 1 24.69 335 ALA A CA 1
ATOM 2588 C C . ALA A 1 335 ? 4.973 13.594 -28.156 1 24.69 335 ALA A C 1
ATOM 2590 O O . ALA A 1 335 ? 3.846 13.234 -27.812 1 24.69 335 ALA A O 1
ATOM 2591 N N . LEU A 1 336 ? 5.469 14.641 -27.453 1 24.62 336 LEU A N 1
ATOM 2592 C CA . LEU A 1 336 ? 4.488 15.633 -27.031 1 24.62 336 LEU A CA 1
ATOM 2593 C C . LEU A 1 336 ? 3.863 16.328 -28.25 1 24.62 336 LEU A C 1
ATOM 2595 O O . LEU A 1 336 ? 4.574 16.828 -29.109 1 24.62 336 LEU A O 1
ATOM 2599 N N . PRO A 1 337 ? 2.756 15.789 -28.766 1 25.48 337 PRO A N 1
ATOM 2600 C CA . PRO A 1 337 ? 2.289 16.641 -29.859 1 25.48 337 PRO A CA 1
ATOM 2601 C C . PRO A 1 337 ? 2.348 18.125 -29.516 1 25.48 337 PRO A C 1
ATOM 2603 O O . PRO A 1 337 ? 2.301 18.5 -28.344 1 25.48 337 PRO A O 1
ATOM 2606 N N . HIS A 1 338 ? 2.996 18.859 -30.25 1 25.17 338 HIS A N 1
ATOM 2607 C CA . HIS A 1 338 ? 2.676 20.266 -30.375 1 25.17 338 HIS A CA 1
ATOM 2608 C C . HIS A 1 338 ? 1.168 20.5 -30.406 1 25.17 338 HIS A C 1
ATOM 2610 O O . HIS A 1 338 ? 0.44 19.797 -31.109 1 25.17 338 HIS A O 1
ATOM 2616 N N . LEU A 1 339 ? 0.501 20.891 -29.359 1 24.25 339 LEU A N 1
ATOM 2617 C CA . LEU A 1 339 ? -0.813 21.5 -29.531 1 24.25 339 LEU A CA 1
ATOM 2618 C C . LEU A 1 339 ? -0.857 22.328 -30.812 1 24.25 339 LEU A C 1
ATOM 2620 O O . LEU A 1 339 ? -0.055 23.25 -31 1 24.25 339 LEU A O 1
ATOM 2624 N N . ALA A 1 340 ? -1.213 21.766 -31.891 1 23.94 340 ALA A N 1
ATOM 2625 C CA . ALA A 1 340 ? -1.549 22.594 -33.031 1 23.94 340 ALA A CA 1
ATOM 2626 C C . ALA A 1 340 ? -2.346 23.828 -32.625 1 23.94 340 ALA A C 1
ATOM 2628 O O . ALA A 1 340 ? -3.289 23.719 -31.828 1 23.94 340 ALA A O 1
ATOM 2629 N N . SER A 1 341 ? -1.812 25.062 -32.562 1 24.27 341 SER A N 1
ATOM 2630 C CA . SER A 1 341 ? -2.426 26.375 -32.719 1 24.27 341 SER A CA 1
ATOM 2631 C C . SER A 1 341 ? -3.516 26.344 -33.781 1 24.27 341 SER A C 1
ATOM 2633 O O . SER A 1 341 ? -3.924 27.391 -34.312 1 24.27 341 SER A O 1
ATOM 2635 N N . THR A 1 342 ? -4.121 25.266 -34.188 1 23.08 342 THR A N 1
ATOM 2636 C CA . THR A 1 342 ? -5.129 25.641 -35.188 1 23.08 342 THR A CA 1
ATOM 2637 C C . THR A 1 342 ? -6.211 26.516 -34.531 1 23.08 342 THR A C 1
ATOM 2639 O O . THR A 1 342 ? -6.781 26.141 -33.5 1 23.08 342 THR A O 1
ATOM 2642 N N . GLU A 1 343 ? -6.348 27.891 -34.875 1 24.12 343 GLU A N 1
ATOM 2643 C CA . GLU A 1 343 ? -7.305 28.969 -35.125 1 24.12 343 GLU A CA 1
ATOM 2644 C C . GLU A 1 343 ? -8.578 28.422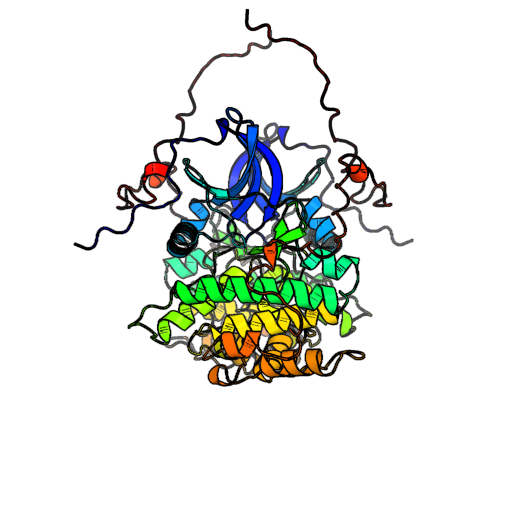 -35.75 1 24.12 343 GLU A C 1
ATOM 2646 O O . GLU A 1 343 ? -9.406 29.203 -36.25 1 24.12 343 GLU A O 1
ATOM 2651 N N . ASP A 1 344 ? -8.781 27.219 -36.094 1 23.67 344 ASP A N 1
ATOM 2652 C CA . ASP A 1 344 ? -10.102 27.188 -36.719 1 23.67 344 ASP A CA 1
ATOM 2653 C C . ASP A 1 344 ? -11.203 27.344 -35.656 1 23.67 344 ASP A C 1
ATOM 2655 O O . ASP A 1 344 ? -11.312 26.547 -34.719 1 23.67 344 ASP A O 1
ATOM 2659 N N . THR A 1 345 ? -11.836 28.641 -35.531 1 20.89 345 THR A N 1
ATOM 2660 C CA . THR A 1 345 ? -13.031 29.359 -35.125 1 20.89 345 THR A CA 1
ATOM 2661 C C . THR A 1 345 ? -14.289 28.547 -35.406 1 20.89 345 THR A C 1
ATOM 2663 O O . THR A 1 345 ? -14.602 28.266 -36.562 1 20.89 345 THR A O 1
ATOM 2666 N N . LEU A 1 346 ? -14.539 27.531 -34.844 1 20.31 346 LEU A N 1
ATOM 2667 C CA . LEU A 1 346 ? -15.945 27.172 -34.969 1 20.31 346 LEU A CA 1
ATOM 2668 C C . LEU A 1 346 ? -16.844 28.312 -34.5 1 20.31 346 LEU A C 1
ATOM 2670 O O . LEU A 1 346 ? -16.812 28.703 -33.344 1 20.31 346 LEU A O 1
ATOM 2674 N N . THR A 1 347 ? -16.969 29.203 -35.469 1 17.94 347 THR A N 1
ATOM 2675 C CA . THR A 1 347 ? -17.984 30.25 -35.5 1 17.94 347 THR A CA 1
ATOM 2676 C C . THR A 1 347 ? -19.375 29.672 -35.25 1 17.94 347 THR A C 1
ATOM 2678 O O . THR A 1 347 ? -19.859 28.812 -35.969 1 17.94 347 THR A O 1
ATOM 2681 N N . LEU A 1 348 ? -19.656 29.531 -34.062 1 17.77 348 LEU A N 1
ATOM 2682 C CA . LEU A 1 348 ? -21.078 29.672 -33.781 1 17.77 348 LEU A CA 1
ATOM 2683 C C . LEU A 1 348 ? -21.641 30.922 -34.438 1 17.77 348 LEU A C 1
ATOM 2685 O O . LEU A 1 348 ? -21.266 32.031 -34.062 1 17.77 348 LEU A O 1
ATOM 2689 N N . GLU A 1 349 ? -21.844 30.781 -35.781 1 18.66 349 GLU A N 1
ATOM 2690 C CA . GLU A 1 349 ? -22.938 31.641 -36.219 1 18.66 349 GLU A CA 1
ATOM 2691 C C . GLU A 1 349 ? -24.234 31.328 -35.5 1 18.66 349 GLU A C 1
ATOM 2693 O O . GLU A 1 349 ? -24.5 30.156 -35.188 1 18.66 349 GLU A O 1
ATOM 2698 N N . MET B 1 1 ? 32.25 -9.18 -24.625 1 26.95 1 MET B N 1
ATOM 2699 C CA . MET B 1 1 ? 31.172 -8.234 -24.906 1 26.95 1 MET B CA 1
ATOM 2700 C C . MET B 1 1 ? 29.812 -8.953 -24.953 1 26.95 1 MET B C 1
ATOM 2702 O O . MET B 1 1 ? 29.469 -9.555 -25.969 1 26.95 1 MET B O 1
ATOM 2706 N N . THR B 1 2 ? 29.406 -9.672 -23.938 1 32.75 2 THR B N 1
ATOM 2707 C CA . THR B 1 2 ? 28.297 -10.617 -23.938 1 32.75 2 THR B CA 1
ATOM 2708 C C . THR B 1 2 ? 27 -9.922 -24.359 1 32.75 2 THR B C 1
ATOM 2710 O O . THR B 1 2 ? 26.609 -8.906 -23.766 1 32.75 2 THR B O 1
ATOM 2713 N N . GLU B 1 3 ? 26.594 -9.961 -25.547 1 33.78 3 GLU B N 1
ATOM 2714 C CA . GLU B 1 3 ? 25.453 -9.406 -26.25 1 33.78 3 GLU B CA 1
ATOM 2715 C C . GLU B 1 3 ? 24.172 -9.586 -25.422 1 33.78 3 GLU B C 1
ATOM 2717 O O . GLU B 1 3 ? 23.844 -10.695 -25.016 1 33.78 3 GLU B O 1
ATOM 2722 N N . SER B 1 4 ? 23.844 -8.641 -24.562 1 42.84 4 SER B N 1
ATOM 2723 C CA . SER B 1 4 ? 22.578 -8.695 -23.844 1 42.84 4 SER B CA 1
ATOM 2724 C C . SER B 1 4 ? 21.453 -9.219 -24.719 1 42.84 4 SER B C 1
ATOM 2726 O O . SER B 1 4 ? 21.281 -8.758 -25.844 1 42.84 4 SER B O 1
ATOM 2728 N N . PRO B 1 5 ? 21.109 -10.43 -24.578 1 45.84 5 PRO B N 1
ATOM 2729 C CA . PRO B 1 5 ? 20.125 -11.031 -25.469 1 45.84 5 PRO B CA 1
ATOM 2730 C C . PRO B 1 5 ? 18.984 -10.078 -25.828 1 45.84 5 PRO B C 1
ATOM 2732 O O . PRO B 1 5 ? 18.656 -9.188 -25.031 1 45.84 5 PRO B O 1
ATOM 2735 N N . GLU B 1 6 ? 18.734 -9.922 -27.109 1 50.62 6 GLU B N 1
ATOM 2736 C CA . GLU B 1 6 ? 17.672 -9.125 -27.703 1 50.62 6 GLU B CA 1
ATOM 2737 C C . GLU B 1 6 ? 16.344 -9.367 -26.969 1 50.62 6 GLU B C 1
ATOM 2739 O O . GLU B 1 6 ? 16 -10.516 -26.672 1 50.62 6 GLU B O 1
ATOM 2744 N N . PRO B 1 7 ? 15.742 -8.359 -26.391 1 60.16 7 PRO B N 1
ATOM 2745 C CA . PRO B 1 7 ? 14.438 -8.523 -25.75 1 60.16 7 PRO B CA 1
ATOM 2746 C C . PRO B 1 7 ? 13.445 -9.289 -26.625 1 60.16 7 PRO B C 1
ATOM 2748 O O . PRO B 1 7 ? 13.438 -9.117 -27.844 1 60.16 7 PRO B O 1
ATOM 2751 N N . ARG B 1 8 ? 12.93 -10.398 -26.141 1 67.69 8 ARG B N 1
ATOM 2752 C CA . ARG B 1 8 ? 11.914 -11.18 -26.844 1 67.69 8 ARG B CA 1
ATOM 2753 C C . ARG B 1 8 ? 10.719 -10.32 -27.234 1 67.69 8 ARG B C 1
ATOM 2755 O O . ARG B 1 8 ? 10.234 -10.391 -28.359 1 67.69 8 ARG B O 1
ATOM 2762 N N . ALA B 1 9 ? 10.328 -9.438 -26.328 1 74.12 9 ALA B N 1
ATOM 2763 C CA . ALA B 1 9 ? 9.227 -8.539 -26.656 1 74.12 9 ALA B CA 1
ATOM 2764 C C . ALA B 1 9 ? 9.734 -7.254 -27.297 1 74.12 9 ALA B C 1
ATOM 2766 O O . ALA B 1 9 ? 10.484 -6.492 -26.688 1 74.12 9 ALA B O 1
ATOM 2767 N N . PRO B 1 10 ? 9.336 -7.023 -28.562 1 71.69 10 PRO B N 1
ATOM 2768 C CA . PRO B 1 10 ? 9.867 -5.863 -29.281 1 71.69 10 PRO B CA 1
ATOM 2769 C C . PRO B 1 10 ? 9.312 -4.543 -28.766 1 71.69 10 PRO B C 1
ATOM 2771 O O . PRO B 1 10 ? 8.219 -4.512 -28.203 1 71.69 10 PRO B O 1
ATOM 2774 N N . ARG B 1 11 ? 10.117 -3.646 -28.875 1 73 11 ARG B N 1
ATOM 2775 C CA . ARG B 1 11 ? 9.633 -2.273 -28.75 1 73 11 ARG B CA 1
ATOM 2776 C C . ARG B 1 11 ? 9.008 -1.801 -30.062 1 73 11 ARG B C 1
ATOM 2778 O O . ARG B 1 11 ? 9.688 -1.693 -31.078 1 73 11 ARG B O 1
ATOM 2785 N N . LEU B 1 12 ? 7.711 -1.575 -30.016 1 72.75 12 LEU B N 1
ATOM 2786 C CA . LEU B 1 12 ? 7.008 -1.237 -31.25 1 72.75 12 LEU B CA 1
ATOM 2787 C C . LEU B 1 12 ? 6.738 0.261 -31.328 1 72.75 12 LEU B C 1
ATOM 2789 O O . LEU B 1 12 ? 6.719 0.947 -30.312 1 72.75 12 LEU B O 1
ATOM 2793 N N . SER B 1 13 ? 6.672 0.737 -32.5 1 74.5 13 SER B N 1
ATOM 2794 C CA . SER B 1 13 ? 6.238 2.111 -32.719 1 74.5 13 SER B CA 1
ATOM 2795 C C . SER B 1 13 ? 4.719 2.217 -32.75 1 74.5 13 SER B C 1
ATOM 2797 O O . SER B 1 13 ? 4.113 2.457 -33.781 1 74.5 13 SER B O 1
ATOM 2799 N N . LEU B 1 14 ? 4.191 1.832 -31.703 1 75.81 14 LEU B N 1
ATOM 2800 C CA . LEU B 1 14 ? 2.748 1.887 -31.531 1 75.81 14 LEU B CA 1
ATOM 2801 C C . LEU B 1 14 ? 2.354 3.09 -30.672 1 75.81 14 LEU B C 1
ATOM 2803 O O . LEU B 1 14 ? 3.213 3.736 -30.062 1 75.81 14 LEU B O 1
ATOM 2807 N N . SER B 1 15 ? 1.151 3.432 -30.859 1 77.56 15 SER B N 1
ATOM 2808 C CA . SER B 1 15 ? 0.536 4.438 -30 1 77.56 15 SER B CA 1
ATOM 2809 C C . SER B 1 15 ? -0.794 3.949 -29.438 1 77.56 15 SER B C 1
ATOM 2811 O O . SER B 1 15 ? -1.337 2.943 -29.906 1 77.56 15 SER B O 1
ATOM 2813 N N . LEU B 1 16 ? -1.216 4.676 -28.469 1 80.31 16 LEU B N 1
ATOM 2814 C CA .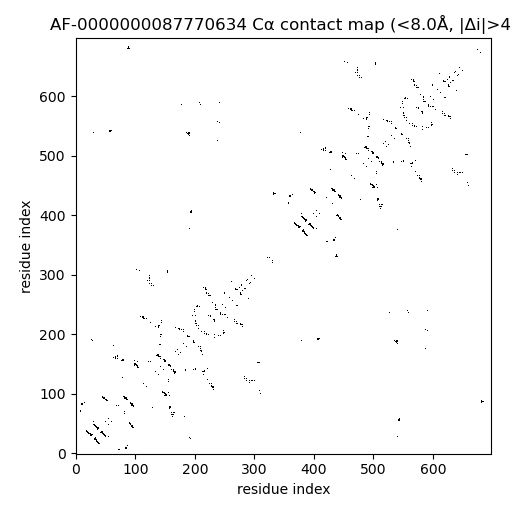 LEU B 1 16 ? -2.51 4.328 -27.891 1 80.31 16 LEU B CA 1
ATOM 2815 C C . LEU B 1 16 ? -3.611 4.395 -28.938 1 80.31 16 LEU B C 1
ATOM 2817 O O . LEU B 1 16 ? -4.625 3.705 -28.828 1 80.31 16 LEU B O 1
ATOM 2821 N N . ALA B 1 17 ? -3.355 5.184 -29.953 1 76.31 17 ALA B N 1
ATOM 2822 C CA . ALA B 1 17 ? -4.332 5.363 -31.031 1 76.31 17 ALA B CA 1
ATOM 2823 C C . ALA B 1 17 ? -4.523 4.07 -31.812 1 76.31 17 ALA B C 1
ATOM 2825 O O . ALA B 1 17 ? -5.535 3.895 -32.5 1 76.31 17 ALA B O 1
ATOM 2826 N N . ASP B 1 18 ? -3.676 3.223 -31.781 1 87.81 18 ASP B N 1
ATOM 2827 C CA . ASP B 1 18 ? -3.736 1.948 -32.5 1 87.81 18 ASP B CA 1
ATOM 2828 C C . ASP B 1 18 ? -4.625 0.95 -31.75 1 87.81 18 ASP B C 1
ATOM 2830 O O . ASP B 1 18 ? -4.895 -0.141 -32.25 1 87.81 18 ASP B O 1
ATOM 2834 N N . PHE B 1 19 ? -5.113 1.358 -30.578 1 86.38 19 PHE B N 1
ATOM 2835 C CA . PHE B 1 19 ? -5.879 0.439 -29.75 1 86.38 19 PHE B CA 1
ATOM 2836 C C . PHE B 1 19 ? -7.25 1.017 -29.422 1 86.38 19 PHE B C 1
ATOM 2838 O O . PHE B 1 19 ? -7.418 2.236 -29.359 1 86.38 19 PHE B O 1
ATOM 2845 N N . GLU B 1 20 ? -8.227 0.134 -29.328 1 82 20 GLU B N 1
ATOM 2846 C CA . GLU B 1 20 ? -9.492 0.433 -28.672 1 82 20 GLU B CA 1
ATOM 2847 C C . GLU B 1 20 ? -9.453 0.029 -27.203 1 82 20 GLU B C 1
ATOM 2849 O O . GLU B 1 20 ? -9.328 -1.155 -26.875 1 82 20 GLU B O 1
ATOM 2854 N N . LEU B 1 21 ? -9.484 1.031 -26.375 1 79.94 21 LEU B N 1
ATOM 2855 C CA . LEU B 1 21 ? -9.484 0.75 -24.938 1 79.94 21 LEU B CA 1
ATOM 2856 C C . LEU B 1 21 ? -10.875 0.32 -24.469 1 79.94 21 LEU B C 1
ATOM 2858 O O . LEU B 1 21 ? -11.836 1.087 -24.578 1 79.94 21 LEU B O 1
ATOM 2862 N N . LEU B 1 22 ? -10.977 -0.863 -24.031 1 75.69 22 LEU B N 1
ATOM 2863 C CA . LEU B 1 22 ? -12.273 -1.446 -23.719 1 75.69 22 LEU B CA 1
ATOM 2864 C C . LEU B 1 22 ? -12.672 -1.161 -22.266 1 75.69 22 LEU B C 1
ATOM 2866 O O . LEU B 1 22 ? -13.703 -0.535 -22.016 1 75.69 22 LEU B O 1
ATOM 2870 N N . ARG B 1 23 ? -11.836 -1.657 -21.281 1 72.88 23 ARG B N 1
ATOM 2871 C CA . ARG B 1 23 ? -12.133 -1.438 -19.875 1 72.88 23 ARG B CA 1
ATOM 2872 C C . ARG B 1 23 ? -10.883 -1.613 -19.016 1 72.88 23 ARG B C 1
ATOM 2874 O O . ARG B 1 23 ? -9.93 -2.277 -19.438 1 72.88 23 ARG B O 1
ATOM 2881 N N . ARG B 1 24 ? -11 -1.023 -17.859 1 74.25 24 ARG B N 1
ATOM 2882 C CA . ARG B 1 24 ? -9.945 -1.224 -16.859 1 74.25 24 ARG B CA 1
ATOM 2883 C C . ARG B 1 24 ? -10.07 -2.588 -16.203 1 74.25 24 ARG B C 1
ATOM 2885 O O . ARG B 1 24 ? -11.172 -2.998 -15.82 1 74.25 24 ARG B O 1
ATOM 2892 N N . ILE B 1 25 ? -9 -3.295 -16.094 1 76.25 25 ILE B N 1
ATOM 2893 C CA . ILE B 1 25 ? -9.125 -4.656 -15.578 1 76.25 25 ILE B CA 1
ATOM 2894 C C . ILE B 1 25 ? -8.195 -4.844 -14.383 1 76.25 25 ILE B C 1
ATOM 2896 O O . ILE B 1 25 ? -8.188 -5.906 -13.758 1 76.25 25 ILE B O 1
ATOM 2900 N N . GLY B 1 26 ? -7.426 -3.891 -14.062 1 72.25 26 GLY B N 1
ATOM 2901 C CA . GLY B 1 26 ? -6.543 -4.047 -12.914 1 72.25 26 GLY B CA 1
ATOM 2902 C C . GLY B 1 26 ? -5.828 -2.762 -12.539 1 72.25 26 GLY B C 1
ATOM 2903 O O . GLY B 1 26 ? -5.723 -1.841 -13.352 1 72.25 26 GLY B O 1
ATOM 2904 N N . ASP B 1 27 ? -5.441 -2.744 -11.266 1 67.44 27 ASP B N 1
ATOM 2905 C CA . ASP B 1 27 ? -4.691 -1.604 -10.75 1 67.44 27 ASP B CA 1
ATOM 2906 C C . ASP B 1 27 ? -3.455 -2.064 -9.977 1 67.44 27 ASP B C 1
ATOM 2908 O O . ASP B 1 27 ? -3.467 -3.123 -9.352 1 67.44 27 ASP B O 1
ATOM 2912 N N . GLY B 1 28 ? -2.35 -1.257 -10.234 1 64.62 28 GLY B N 1
ATOM 2913 C CA . GLY B 1 28 ? -1.152 -1.424 -9.422 1 64.62 28 GLY B CA 1
ATOM 2914 C C . GLY B 1 28 ? -0.693 -0.137 -8.766 1 64.62 28 GLY B C 1
ATOM 2915 O O . GLY B 1 28 ? -1.292 0.92 -8.969 1 64.62 28 GLY B O 1
ATOM 2916 N N . SER B 1 29 ? 0.296 -0.236 -7.906 1 60.28 29 SER B N 1
ATOM 2917 C CA . SER B 1 29 ? 0.829 0.908 -7.176 1 60.28 29 SER B CA 1
ATOM 2918 C C . SER B 1 29 ? 1.219 2.037 -8.125 1 60.28 29 SER B C 1
ATOM 2920 O O . SER B 1 29 ? 1.015 3.213 -7.812 1 60.28 29 SER B O 1
ATOM 2922 N N . TYR B 1 30 ? 1.687 1.656 -9.289 1 62.59 30 TYR B N 1
ATOM 2923 C CA . TYR B 1 30 ? 2.221 2.693 -10.164 1 62.59 30 TYR B CA 1
ATOM 2924 C C . TYR B 1 30 ? 1.68 2.545 -11.578 1 62.59 30 TYR B C 1
ATOM 2926 O O . TYR B 1 30 ? 2.188 3.17 -12.516 1 62.59 30 TYR B O 1
ATOM 2934 N N . SER B 1 31 ? 0.709 1.636 -11.656 1 72.88 31 SER B N 1
ATOM 2935 C CA . SER B 1 31 ? 0.205 1.338 -12.992 1 72.88 31 SER B CA 1
ATOM 2936 C C . SER B 1 31 ? -1.266 0.938 -12.953 1 72.88 31 SER B C 1
ATOM 2938 O O . SER B 1 31 ? -1.839 0.766 -11.875 1 72.88 31 SER B O 1
ATOM 2940 N N . HIS B 1 32 ? -1.851 1.028 -14.023 1 74.62 32 HIS B N 1
ATOM 2941 C CA . HIS B 1 32 ? -3.156 0.407 -14.211 1 74.62 32 HIS B CA 1
ATOM 2942 C C . HIS B 1 32 ? -3.184 -0.45 -15.477 1 74.62 32 HIS B C 1
ATOM 2944 O O . HIS B 1 32 ? -2.33 -0.299 -16.344 1 74.62 32 HIS B O 1
ATOM 2950 N N . VAL B 1 33 ? -4.062 -1.389 -15.453 1 83.69 33 VAL B N 1
ATOM 2951 C CA . VAL B 1 33 ? -4.145 -2.311 -16.578 1 83.69 33 VAL B CA 1
ATOM 2952 C C . VAL B 1 33 ? -5.496 -2.164 -17.266 1 83.69 33 VAL B C 1
ATOM 2954 O O . VAL B 1 33 ? -6.543 -2.164 -16.609 1 83.69 33 VAL B O 1
ATOM 2957 N N . VAL B 1 34 ? -5.43 -2.025 -18.625 1 82.31 34 VAL B N 1
ATOM 2958 C CA . VAL B 1 34 ? -6.637 -1.863 -19.422 1 82.31 34 VAL B CA 1
ATOM 2959 C C . VAL B 1 34 ? -6.711 -2.969 -20.469 1 82.31 34 VAL B C 1
ATOM 2961 O O . VAL B 1 34 ? -5.695 -3.344 -21.062 1 82.31 34 VAL B O 1
ATOM 2964 N N . LEU B 1 35 ? -7.922 -3.529 -20.547 1 86 35 LEU B N 1
ATOM 2965 C CA . LEU B 1 35 ? -8.156 -4.395 -21.703 1 86 35 LEU B CA 1
ATOM 2966 C C . LEU B 1 35 ? -8.258 -3.576 -22.984 1 86 35 LEU B C 1
ATOM 2968 O O . LEU B 1 35 ? -9.055 -2.643 -23.062 1 86 35 LEU B O 1
ATOM 2972 N N . ALA B 1 36 ? -7.371 -3.904 -23.938 1 87.81 36 ALA B N 1
ATOM 2973 C CA . ALA B 1 36 ? -7.309 -3.145 -25.172 1 87.81 36 ALA B CA 1
ATOM 2974 C C . ALA B 1 36 ? -7.344 -4.074 -26.391 1 87.81 36 ALA B C 1
ATOM 2976 O O . ALA B 1 36 ? -6.785 -5.176 -26.344 1 87.81 36 ALA B O 1
ATOM 2977 N N . ARG B 1 37 ? -8.039 -3.623 -27.359 1 91.62 37 ARG B N 1
ATOM 2978 C CA . ARG B 1 37 ? -8.094 -4.355 -28.625 1 91.62 37 ARG B CA 1
ATOM 2979 C C . ARG B 1 37 ? -7.285 -3.646 -29.703 1 91.62 37 ARG B C 1
ATOM 2981 O O . ARG B 1 37 ? -7.508 -2.465 -29.984 1 91.62 37 ARG B O 1
ATOM 2988 N N . HIS B 1 38 ? -6.312 -4.359 -30.219 1 93.31 38 HIS B N 1
ATOM 2989 C CA . HIS B 1 38 ? -5.57 -3.824 -31.359 1 93.31 38 HIS B CA 1
ATOM 2990 C C . HIS B 1 38 ? -6.457 -3.713 -32.594 1 93.31 38 HIS B C 1
ATOM 2992 O O . HIS B 1 38 ? -7.008 -4.711 -33.062 1 93.31 38 HIS B O 1
ATOM 2998 N N . LYS B 1 39 ? -6.5 -2.51 -33.125 1 90.31 39 LYS B N 1
ATOM 2999 C CA . LYS B 1 39 ? -7.461 -2.219 -34.188 1 90.31 39 LYS B CA 1
ATOM 3000 C C . LYS B 1 39 ? -7.141 -3.01 -35.438 1 90.31 39 LYS B C 1
ATOM 3002 O O . LYS B 1 39 ? -8.047 -3.533 -36.094 1 90.31 39 LYS B O 1
ATOM 3007 N N . ALA B 1 40 ? -5.902 -3.039 -35.781 1 92 40 ALA B N 1
ATOM 3008 C CA . ALA B 1 40 ? -5.508 -3.674 -37.031 1 92 40 ALA B CA 1
ATOM 3009 C C . ALA B 1 40 ? -5.707 -5.184 -36.969 1 92 40 ALA B C 1
ATOM 3011 O O . ALA B 1 40 ? -6.16 -5.797 -37.938 1 92 40 ALA B O 1
ATOM 3012 N N . SER B 1 41 ? -5.41 -5.879 -35.875 1 93 41 SER B N 1
ATOM 3013 C CA . SER B 1 41 ? -5.434 -7.336 -35.781 1 93 41 SER B CA 1
ATOM 3014 C C . SER B 1 41 ? -6.703 -7.82 -35.094 1 93 41 SER B C 1
ATOM 3016 O O . SER B 1 41 ? -7.07 -8.992 -35.219 1 93 41 SER B O 1
ATOM 3018 N N . GLY B 1 42 ? -7.32 -7.02 -34.312 1 93.31 42 GLY B N 1
ATOM 3019 C CA . GLY B 1 42 ? -8.484 -7.414 -33.531 1 93.31 42 GLY B CA 1
ATOM 3020 C C . GLY B 1 42 ? -8.125 -8.164 -32.25 1 93.31 42 GLY B C 1
ATOM 3021 O O . GLY B 1 42 ? -9.008 -8.516 -31.469 1 93.31 42 GLY B O 1
ATOM 3022 N N . LYS B 1 43 ? -6.906 -8.375 -32.094 1 94.81 43 LYS B N 1
ATOM 3023 C CA . LYS B 1 43 ? -6.449 -9.109 -30.906 1 94.81 43 LYS B CA 1
ATOM 3024 C C . LYS B 1 43 ? -6.562 -8.266 -29.641 1 94.81 43 LYS B C 1
ATOM 3026 O O . LYS B 1 43 ? -6.273 -7.066 -29.672 1 94.81 43 LYS B O 1
ATOM 3031 N N . GLU B 1 44 ? -6.949 -8.969 -28.531 1 93.94 44 GLU B N 1
ATOM 3032 C CA . GLU B 1 44 ? -7.082 -8.281 -27.25 1 93.94 44 GLU B CA 1
ATOM 3033 C C . GLU B 1 44 ? -5.852 -8.484 -26.375 1 93.94 44 GLU B C 1
ATOM 3035 O O . GLU B 1 44 ? -5.289 -9.586 -26.344 1 93.94 44 GLU B O 1
ATOM 3040 N N . TYR B 1 45 ? -5.43 -7.395 -25.781 1 94.88 45 TYR B N 1
ATOM 3041 C CA . TYR B 1 45 ? -4.281 -7.398 -24.875 1 94.88 45 TYR B CA 1
ATOM 3042 C C . TYR B 1 45 ? -4.637 -6.754 -23.547 1 94.88 45 TYR B C 1
ATOM 3044 O O . TYR B 1 45 ? -5.539 -5.918 -23.469 1 94.88 45 TYR B O 1
ATOM 3052 N N . ALA B 1 46 ? -4.027 -7.254 -22.484 1 93.75 46 ALA B N 1
ATOM 3053 C CA . ALA B 1 46 ? -3.975 -6.492 -21.25 1 93.75 46 ALA B CA 1
ATOM 3054 C C . ALA B 1 46 ? -2.857 -5.453 -21.281 1 93.75 46 ALA B C 1
ATOM 3056 O O . ALA B 1 46 ? -1.677 -5.797 -21.203 1 93.75 46 ALA B O 1
ATOM 3057 N N . LEU B 1 47 ? -3.215 -4.227 -21.406 1 89.75 47 LEU B N 1
ATOM 3058 C CA . LEU B 1 47 ? -2.23 -3.154 -21.516 1 89.75 47 LEU B CA 1
ATOM 3059 C C . LEU B 1 47 ? -1.921 -2.562 -20.141 1 89.75 47 LEU B C 1
ATOM 3061 O O . LEU B 1 47 ? -2.779 -1.924 -19.531 1 89.75 47 LEU B O 1
ATOM 3065 N N . LYS B 1 48 ? -0.725 -2.838 -19.641 1 89.12 48 LYS B N 1
ATOM 3066 C CA . LYS B 1 48 ? -0.26 -2.205 -18.406 1 89.12 48 LYS B CA 1
ATOM 3067 C C . LYS B 1 48 ? 0.288 -0.808 -18.688 1 89.12 48 LYS B C 1
ATOM 3069 O O . LYS B 1 48 ? 1.236 -0.647 -19.453 1 89.12 48 LYS B O 1
ATOM 3074 N N . VAL B 1 49 ? -0.355 0.144 -18.125 1 83.56 49 VAL B N 1
ATOM 3075 C CA . VAL B 1 49 ? -0.019 1.547 -18.328 1 83.56 49 VAL B CA 1
ATOM 3076 C C . VAL B 1 49 ? 0.743 2.086 -17.125 1 83.56 49 VAL B C 1
ATOM 3078 O O . VAL B 1 49 ? 0.218 2.104 -16.016 1 83.56 49 VAL B O 1
ATOM 3081 N N . VAL B 1 50 ? 1.952 2.486 -17.406 1 79.25 50 VAL B N 1
ATOM 3082 C CA . VAL B 1 50 ? 2.799 3.016 -16.328 1 79.25 50 VAL B CA 1
ATOM 3083 C C . VAL B 1 50 ? 3.049 4.504 -16.562 1 79.25 50 VAL B C 1
ATOM 3085 O O . VAL B 1 50 ? 3.488 4.906 -17.641 1 79.25 50 VAL B O 1
ATOM 3088 N N . ASP B 1 51 ? 2.732 5.258 -15.578 1 71.62 51 ASP B N 1
ATOM 3089 C CA . ASP B 1 51 ? 2.941 6.699 -15.68 1 71.62 51 ASP B CA 1
ATOM 3090 C C . ASP B 1 51 ? 4.422 7.051 -15.531 1 71.62 51 ASP B C 1
ATOM 3092 O O . ASP B 1 51 ? 5.043 6.727 -14.516 1 71.62 51 ASP B O 1
ATOM 3096 N N . LYS B 1 52 ? 4.953 7.77 -16.469 1 68.88 52 LYS B N 1
ATOM 3097 C CA . LYS B 1 52 ? 6.383 8.07 -16.484 1 68.88 52 LYS B CA 1
ATOM 3098 C C . LYS B 1 52 ? 6.754 9.023 -15.352 1 68.88 52 LYS B C 1
ATOM 3100 O O . LYS B 1 52 ? 7.82 8.891 -14.742 1 68.88 52 LYS B O 1
ATOM 3105 N N . GLN B 1 53 ? 5.949 9.984 -15.164 1 62.5 53 GLN B N 1
ATOM 3106 C CA . GLN B 1 53 ? 6.246 10.938 -14.094 1 62.5 53 GLN B CA 1
ATOM 3107 C C . GLN B 1 53 ? 6.312 10.234 -12.742 1 62.5 53 GLN B C 1
ATOM 3109 O O . GLN B 1 53 ? 7.141 10.586 -11.898 1 62.5 53 GLN B O 1
ATOM 3114 N N . TYR B 1 54 ? 5.457 9.305 -12.609 1 63.19 54 TYR B N 1
ATOM 3115 C CA . TYR B 1 54 ? 5.469 8.516 -11.375 1 63.19 54 TYR B CA 1
ATOM 3116 C C . TYR B 1 54 ? 6.785 7.77 -11.219 1 63.19 54 TYR B C 1
ATOM 3118 O O . TYR B 1 54 ? 7.363 7.742 -10.125 1 63.19 54 TYR B O 1
ATOM 3126 N N . ILE B 1 55 ? 7.191 7.227 -12.242 1 68.44 55 ILE B N 1
ATOM 3127 C CA . ILE B 1 55 ? 8.398 6.406 -12.234 1 68.44 55 ILE B CA 1
ATOM 3128 C C . ILE B 1 55 ? 9.602 7.262 -11.844 1 68.44 55 ILE B C 1
ATOM 3130 O O . ILE B 1 55 ? 10.461 6.824 -11.078 1 68.44 55 ILE B O 1
ATOM 3134 N N . ILE B 1 56 ? 9.539 8.398 -12.383 1 61.56 56 ILE B N 1
ATOM 3135 C CA . ILE B 1 56 ? 10.672 9.297 -12.156 1 61.56 56 ILE B CA 1
ATOM 3136 C C . ILE B 1 56 ? 10.633 9.812 -10.719 1 61.56 56 ILE B C 1
ATOM 3138 O O . ILE B 1 56 ? 11.641 9.766 -10.008 1 61.56 56 ILE B O 1
ATOM 3142 N N . ARG B 1 57 ? 9.477 10.234 -10.367 1 59.66 57 ARG B N 1
ATOM 3143 C CA . ARG B 1 57 ? 9.312 10.836 -9.047 1 59.66 57 ARG B CA 1
ATOM 3144 C C . ARG B 1 57 ? 9.633 9.836 -7.945 1 59.66 57 ARG B C 1
ATOM 3146 O O . ARG B 1 57 ? 10.203 10.203 -6.918 1 59.66 57 ARG B O 1
ATOM 3153 N N . HIS B 1 58 ? 9.336 8.594 -8.234 1 61.09 58 HIS B N 1
ATOM 3154 C CA . HIS B 1 58 ? 9.477 7.598 -7.18 1 61.09 58 HIS B CA 1
ATOM 3155 C C . HIS B 1 58 ? 10.695 6.715 -7.41 1 61.09 58 HIS B C 1
ATOM 3157 O O . HIS B 1 58 ? 10.883 5.711 -6.719 1 61.09 58 HIS B O 1
ATOM 3163 N N . LYS B 1 59 ? 11.484 7.008 -8.305 1 60.06 59 LYS B N 1
ATOM 3164 C CA . LYS B 1 59 ? 12.758 6.344 -8.602 1 60.06 59 LYS B CA 1
ATOM 3165 C C . LYS B 1 59 ? 12.562 4.84 -8.781 1 60.06 59 LYS B C 1
ATOM 3167 O O . LYS B 1 59 ? 13.328 4.043 -8.242 1 60.06 59 LYS B O 1
ATOM 3172 N N . VAL B 1 60 ? 11.398 4.578 -9.414 1 65.38 60 VAL B N 1
ATOM 3173 C CA . VAL B 1 60 ? 11.094 3.16 -9.578 1 65.38 60 VAL B CA 1
ATOM 3174 C C . VAL B 1 60 ? 11.406 2.723 -11.008 1 65.38 60 VAL B C 1
ATOM 3176 O O . VAL B 1 60 ? 10.891 1.705 -11.477 1 65.38 60 VAL B O 1
ATOM 3179 N N . VAL B 1 61 ? 12.234 3.375 -11.672 1 70.06 61 VAL B N 1
ATOM 3180 C CA . VAL B 1 61 ? 12.602 3.068 -13.047 1 70.06 61 VAL B CA 1
ATOM 3181 C C . VAL B 1 61 ? 13.195 1.666 -13.125 1 70.06 61 VAL B C 1
ATOM 3183 O O . VAL B 1 61 ? 12.844 0.882 -14.016 1 70.06 61 VAL B O 1
ATOM 3186 N N . GLU B 1 62 ? 13.977 1.428 -12.211 1 74.81 62 GLU B N 1
ATOM 3187 C CA . GLU B 1 62 ? 14.672 0.143 -12.219 1 74.81 62 GLU B CA 1
ATOM 3188 C C . GLU B 1 62 ? 13.695 -1.012 -12 1 74.81 62 GLU B C 1
ATOM 3190 O O . GLU B 1 62 ? 13.883 -2.1 -12.547 1 74.81 62 GLU B O 1
ATOM 3195 N N . HIS B 1 63 ? 12.68 -0.815 -11.281 1 76.94 63 HIS B N 1
ATOM 3196 C CA . HIS B 1 63 ? 11.664 -1.835 -11.039 1 76.94 63 HIS B CA 1
ATOM 3197 C C . HIS B 1 63 ? 10.953 -2.219 -12.328 1 76.94 63 HIS B C 1
ATOM 3199 O O . HIS B 1 63 ? 10.742 -3.404 -12.602 1 76.94 63 HIS B O 1
ATOM 3205 N N . ILE B 1 64 ? 10.641 -1.201 -13.07 1 77.56 64 ILE B N 1
ATOM 3206 C CA . ILE B 1 64 ? 9.914 -1.437 -14.312 1 77.56 64 ILE B CA 1
ATOM 3207 C C . ILE B 1 64 ? 10.82 -2.141 -15.312 1 77.56 64 ILE B C 1
ATOM 3209 O O . ILE B 1 64 ? 10.391 -3.061 -16.016 1 77.56 64 ILE B O 1
ATOM 3213 N N . ARG B 1 65 ? 12.016 -1.73 -15.359 1 81.88 65 ARG B N 1
ATOM 3214 C CA . ARG B 1 65 ? 12.984 -2.346 -16.25 1 81.88 65 ARG B CA 1
ATOM 3215 C C . ARG B 1 65 ? 13.203 -3.814 -15.898 1 81.88 65 ARG B C 1
ATOM 3217 O O . ARG B 1 65 ? 13.25 -4.672 -16.781 1 81.88 65 ARG B O 1
ATOM 3224 N N . ARG B 1 66 ? 13.352 -4.012 -14.688 1 85.31 66 ARG B N 1
ATOM 3225 C CA . ARG B 1 66 ? 13.547 -5.379 -14.211 1 85.31 66 ARG B CA 1
ATOM 3226 C C . ARG B 1 66 ? 12.344 -6.25 -14.547 1 85.31 66 ARG B C 1
ATOM 3228 O O . ARG B 1 66 ? 12.5 -7.398 -14.969 1 85.31 66 ARG B O 1
ATOM 3235 N N . GLU B 1 67 ? 11.219 -5.699 -14.312 1 87.12 67 GLU B N 1
ATOM 3236 C CA . GLU B 1 67 ? 10 -6.43 -14.633 1 87.12 67 GLU B CA 1
ATOM 3237 C C . GLU B 1 67 ? 9.953 -6.82 -16.109 1 87.12 67 GLU B C 1
ATOM 3239 O O . GLU B 1 67 ? 9.688 -7.977 -16.438 1 87.12 67 GLU B O 1
ATOM 3244 N N . ARG B 1 68 ? 10.25 -5.863 -16.922 1 86.25 68 ARG B N 1
ATOM 3245 C CA . ARG B 1 68 ? 10.242 -6.109 -18.359 1 86.25 68 ARG B CA 1
ATOM 3246 C C . ARG B 1 68 ? 11.273 -7.168 -18.734 1 86.25 68 ARG B C 1
ATOM 3248 O O . ARG B 1 68 ? 10.969 -8.086 -19.516 1 86.25 68 ARG B O 1
ATOM 3255 N N . HIS B 1 69 ? 12.422 -7.082 -18.203 1 87.94 69 HIS B N 1
ATOM 3256 C CA . HIS B 1 69 ? 13.508 -7.996 -18.531 1 87.94 69 HIS B CA 1
ATOM 3257 C C . HIS B 1 69 ? 13.18 -9.422 -18.094 1 87.94 69 HIS B C 1
ATOM 3259 O O . HIS B 1 69 ? 13.406 -10.375 -18.844 1 87.94 69 HIS B O 1
ATOM 3265 N N . ILE B 1 70 ? 12.633 -9.461 -16.953 1 91.81 70 ILE B N 1
ATOM 3266 C CA . ILE B 1 70 ? 12.297 -10.773 -16.422 1 91.81 70 ILE B CA 1
ATOM 3267 C C . ILE B 1 70 ? 11.195 -11.406 -17.281 1 91.81 70 ILE B C 1
ATOM 3269 O O . ILE B 1 70 ? 11.312 -12.547 -17.719 1 91.81 70 ILE B O 1
ATOM 3273 N N . LEU B 1 71 ? 10.211 -10.641 -17.562 1 90.94 71 LEU B N 1
ATOM 3274 C CA . LEU B 1 71 ? 9.109 -11.164 -18.359 1 90.94 71 LEU B CA 1
ATOM 3275 C C . LEU B 1 71 ? 9.594 -11.555 -19.766 1 90.94 71 LEU B C 1
ATOM 3277 O O . LEU B 1 71 ? 9.148 -12.562 -20.312 1 90.94 71 LEU B O 1
ATOM 3281 N N . ASP B 1 72 ? 10.453 -10.781 -20.219 1 88.69 72 ASP B N 1
ATOM 3282 C CA . ASP B 1 72 ? 10.984 -11.031 -21.562 1 88.69 72 ASP B CA 1
ATOM 3283 C C . ASP B 1 72 ? 11.82 -12.305 -21.594 1 88.69 72 ASP B C 1
ATOM 3285 O O . ASP B 1 72 ? 11.953 -12.945 -22.641 1 88.69 72 ASP B O 1
ATOM 3289 N N . SER B 1 73 ? 12.367 -12.633 -20.5 1 89.31 73 SER B N 1
ATOM 3290 C CA . SER B 1 73 ? 13.266 -13.781 -20.438 1 89.31 73 SER B CA 1
ATOM 3291 C C . SER B 1 73 ? 12.492 -15.07 -20.172 1 89.31 73 SER B C 1
ATOM 3293 O O . SER B 1 73 ? 13.055 -16.172 -20.281 1 89.31 73 SER B O 1
ATOM 3295 N N . LEU B 1 74 ? 11.258 -14.938 -19.859 1 90.69 74 LEU B N 1
ATOM 3296 C CA . LEU B 1 74 ? 10.461 -16.109 -19.484 1 90.69 74 LEU B CA 1
ATOM 3297 C C . LEU B 1 74 ? 9.5 -16.5 -20.594 1 90.69 74 LEU B C 1
ATOM 3299 O O . LEU B 1 74 ? 8.891 -15.625 -21.234 1 90.69 74 LEU B O 1
ATOM 3303 N N . SER B 1 75 ? 9.547 -17.719 -20.984 1 89.88 75 SER B N 1
ATOM 3304 C CA . SER B 1 75 ? 8.586 -18.297 -21.906 1 89.88 75 SER B CA 1
ATOM 3305 C C . SER B 1 75 ? 8.031 -19.609 -21.375 1 89.88 75 SER B C 1
ATOM 3307 O O . SER B 1 75 ? 8.688 -20.656 -21.469 1 89.88 75 SER B O 1
ATOM 3309 N N . TYR B 1 76 ? 6.969 -19.547 -20.812 1 92.81 76 TYR B N 1
ATOM 3310 C CA . TYR B 1 76 ? 6.328 -20.703 -20.203 1 92.81 76 TYR B CA 1
ATOM 3311 C C . TYR B 1 76 ? 4.812 -20.578 -20.234 1 92.81 76 TYR B C 1
ATOM 3313 O O . TYR B 1 76 ? 4.273 -19.484 -20.031 1 92.81 76 TYR B O 1
ATOM 3321 N N . PRO B 1 77 ? 4.145 -21.625 -20.547 1 92.5 77 PRO B N 1
ATOM 3322 C CA . PRO B 1 77 ? 2.695 -21.562 -20.75 1 92.5 77 PRO B CA 1
ATOM 3323 C C . PRO B 1 77 ? 1.956 -21.016 -19.516 1 92.5 77 PRO B C 1
ATOM 3325 O O . PRO B 1 77 ? 0.889 -20.422 -19.656 1 92.5 77 PRO B O 1
ATOM 3328 N N . SER B 1 78 ? 2.453 -21.203 -18.344 1 94.69 78 SER B N 1
ATOM 3329 C CA . SER B 1 78 ? 1.748 -20.812 -17.125 1 94.69 78 SER B CA 1
ATOM 3330 C C . SER B 1 78 ? 2.234 -19.453 -16.625 1 94.69 78 SER B C 1
ATOM 3332 O O . SER B 1 78 ? 1.944 -19.078 -15.484 1 94.69 78 SER B O 1
ATOM 3334 N N . ILE B 1 79 ? 2.994 -18.766 -17.359 1 96.19 79 ILE B N 1
ATOM 3335 C CA . ILE B 1 79 ? 3.428 -17.406 -17.062 1 96.19 79 ILE B CA 1
ATOM 3336 C C . ILE B 1 79 ? 2.898 -16.453 -18.125 1 96.19 79 ILE B C 1
ATOM 3338 O O . ILE B 1 79 ? 2.959 -16.75 -19.328 1 96.19 79 ILE B O 1
ATOM 3342 N N . VAL B 1 80 ? 2.395 -15.391 -17.734 1 95.56 80 VAL B N 1
ATOM 3343 C CA . VAL B 1 80 ? 1.812 -14.414 -18.656 1 95.56 80 VAL B CA 1
ATOM 3344 C C . VAL B 1 80 ? 2.861 -13.969 -19.672 1 95.56 80 VAL B C 1
ATOM 3346 O O . VAL B 1 80 ? 4.023 -13.758 -19.312 1 95.56 80 VAL B O 1
ATOM 3349 N N . GLN B 1 81 ? 2.447 -13.773 -20.797 1 94.19 81 GLN B N 1
ATOM 3350 C CA . GLN B 1 81 ? 3.365 -13.414 -21.875 1 94.19 81 GLN B CA 1
ATOM 3351 C C . GLN B 1 81 ? 3.377 -11.906 -22.109 1 94.19 81 GLN B C 1
ATOM 3353 O O . GLN B 1 81 ? 2.324 -11.266 -22.094 1 94.19 81 GLN B O 1
ATOM 3358 N N . LEU B 1 82 ? 4.582 -11.391 -22.188 1 93.69 82 LEU B N 1
ATOM 3359 C CA . LEU B 1 82 ? 4.773 -10.031 -22.688 1 93.69 82 LEU B CA 1
ATOM 3360 C C . LEU B 1 82 ? 4.938 -10.023 -24.203 1 93.69 82 LEU B C 1
ATOM 3362 O O . LEU B 1 82 ? 5.906 -10.578 -24.734 1 93.69 82 LEU B O 1
ATOM 3366 N N . PHE B 1 83 ? 4.016 -9.328 -24.875 1 93.12 83 PHE B N 1
ATOM 3367 C CA . PHE B 1 83 ? 4.027 -9.367 -26.344 1 93.12 83 PHE B CA 1
ATOM 3368 C C . PHE B 1 83 ? 4.836 -8.203 -26.906 1 93.12 83 PHE B C 1
ATOM 3370 O O . PHE B 1 83 ? 5.555 -8.367 -27.891 1 93.12 83 PHE B O 1
ATOM 3377 N N . PHE B 1 84 ? 4.676 -7.023 -26.312 1 90.75 84 PHE B N 1
ATOM 3378 C CA . PHE B 1 84 ? 5.332 -5.828 -26.828 1 90.75 84 PHE B CA 1
ATOM 3379 C C . PHE B 1 84 ? 5.355 -4.727 -25.766 1 90.75 84 PHE B C 1
ATOM 3381 O O . PHE B 1 84 ? 4.688 -4.836 -24.734 1 90.75 84 PHE B O 1
ATOM 3388 N N . THR B 1 85 ? 6.211 -3.807 -26 1 88.88 85 THR B N 1
ATOM 3389 C CA . THR B 1 85 ? 6.227 -2.57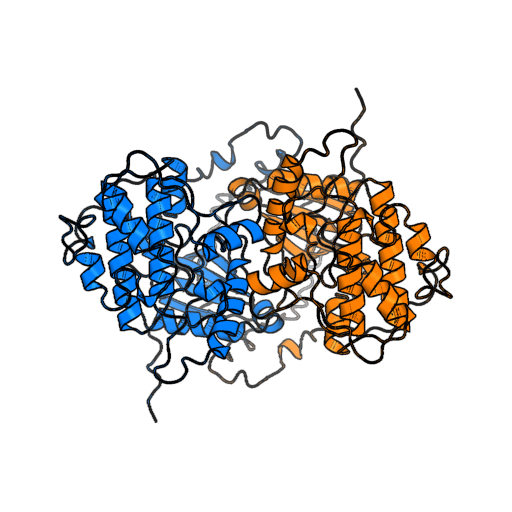 -25.219 1 88.88 85 THR B CA 1
ATOM 3390 C C . THR B 1 85 ? 6.223 -1.354 -26.141 1 88.88 85 THR B C 1
ATOM 3392 O O . THR B 1 85 ? 6.676 -1.433 -27.281 1 88.88 85 THR B O 1
ATOM 3395 N N . PHE B 1 86 ? 5.582 -0.307 -25.734 1 86.12 86 PHE B N 1
ATOM 3396 C CA . PHE B 1 86 ? 5.688 0.985 -26.406 1 86.12 86 PHE B CA 1
ATOM 3397 C C . PHE B 1 86 ? 5.504 2.125 -25.406 1 86.12 86 PHE B C 1
ATOM 3399 O O . PHE B 1 86 ? 5.293 1.891 -24.219 1 86.12 86 PHE B O 1
ATOM 3406 N N . GLN B 1 87 ? 5.816 3.268 -25.828 1 81.12 87 GLN B N 1
ATOM 3407 C CA . GLN B 1 87 ? 5.723 4.395 -24.906 1 81.12 87 GLN B CA 1
ATOM 3408 C C . GLN B 1 87 ? 5.289 5.664 -25.641 1 81.12 87 GLN B C 1
ATOM 3410 O O . GLN B 1 87 ? 5.395 5.75 -26.859 1 81.12 87 GLN B O 1
ATOM 3415 N N . ASP B 1 88 ? 4.68 6.504 -24.984 1 74.56 88 ASP B N 1
ATOM 3416 C CA . ASP B 1 88 ? 4.457 7.867 -25.453 1 74.56 88 ASP B CA 1
ATOM 3417 C C . ASP B 1 88 ? 5.043 8.883 -24.469 1 74.56 88 ASP B C 1
ATOM 3419 O O . ASP B 1 88 ? 5.957 8.562 -23.703 1 74.56 88 ASP B O 1
ATOM 3423 N N . ALA B 1 89 ? 4.617 10.117 -24.547 1 63.28 89 ALA B N 1
ATOM 3424 C CA . ALA B 1 89 ? 5.211 11.18 -23.75 1 63.28 89 ALA B CA 1
ATOM 3425 C C . ALA B 1 89 ? 4.895 10.992 -22.266 1 63.28 89 ALA B C 1
ATOM 3427 O O . ALA B 1 89 ? 5.676 11.398 -21.406 1 63.28 89 ALA B O 1
ATOM 3428 N N . PHE B 1 90 ? 3.84 10.273 -21.984 1 64.5 90 PHE B N 1
ATOM 3429 C CA . PHE B 1 90 ? 3.34 10.289 -20.625 1 64.5 90 PHE B CA 1
ATOM 3430 C C . PHE B 1 90 ? 3.445 8.906 -19.984 1 64.5 90 PHE B C 1
ATOM 3432 O O . PHE B 1 90 ? 3.59 8.789 -18.766 1 64.5 90 PHE B O 1
ATOM 3439 N N . SER B 1 91 ? 3.375 7.945 -20.859 1 78 91 SER B N 1
ATOM 3440 C CA . SER B 1 91 ? 3.207 6.617 -20.281 1 78 91 SER B CA 1
ATOM 3441 C C . SER B 1 91 ? 4.066 5.586 -21 1 78 91 SER B C 1
ATOM 3443 O O . SER B 1 91 ? 4.422 5.777 -22.172 1 78 91 SER B O 1
ATOM 3445 N N . LEU B 1 92 ? 4.484 4.609 -20.266 1 82.75 92 LEU B N 1
ATOM 3446 C CA . LEU B 1 92 ? 5.016 3.352 -20.781 1 82.75 92 LEU B CA 1
ATOM 3447 C C . LEU B 1 92 ? 3.939 2.271 -20.797 1 82.75 92 LEU B C 1
ATOM 3449 O O . LEU B 1 92 ? 3.164 2.145 -19.859 1 82.75 92 LEU B O 1
ATOM 3453 N N . TYR B 1 93 ? 3.914 1.57 -21.953 1 86 93 TYR B N 1
ATOM 3454 C CA . TYR B 1 93 ? 2.881 0.555 -22.125 1 86 93 TYR B CA 1
ATOM 3455 C C . TYR B 1 93 ? 3.5 -0.827 -22.297 1 86 93 TYR B C 1
ATOM 3457 O O . TYR B 1 93 ? 4.414 -1.007 -23.109 1 86 93 TYR B O 1
ATOM 3465 N N . LEU B 1 94 ? 3.066 -1.754 -21.547 1 90.5 94 LEU B N 1
ATOM 3466 C CA . LEU B 1 94 ? 3.406 -3.162 -21.719 1 90.5 94 LEU B CA 1
ATOM 3467 C C . LEU B 1 94 ? 2.197 -3.951 -22.219 1 90.5 94 LEU B C 1
ATOM 3469 O O . LEU B 1 94 ? 1.166 -4 -21.547 1 90.5 94 LEU B O 1
ATOM 3473 N N . GLY B 1 95 ? 2.297 -4.516 -23.391 1 93.31 95 GLY B N 1
ATOM 3474 C CA . GLY B 1 95 ? 1.257 -5.387 -23.922 1 93.31 95 GLY B CA 1
ATOM 3475 C C . GLY B 1 95 ? 1.363 -6.812 -23.422 1 93.31 95 GLY B C 1
ATOM 3476 O O . GLY B 1 95 ? 2.236 -7.566 -23.844 1 93.31 95 GLY B O 1
ATOM 3477 N N . LEU B 1 96 ? 0.41 -7.223 -22.578 1 94.81 96 LEU B N 1
ATOM 3478 C CA . LEU B 1 96 ? 0.468 -8.516 -21.906 1 94.81 96 LEU B CA 1
ATOM 3479 C C . LEU B 1 96 ? -0.666 -9.422 -22.375 1 94.81 96 LEU B C 1
ATOM 3481 O O . LEU B 1 96 ? -1.656 -8.945 -22.938 1 94.81 96 LEU B O 1
ATOM 3485 N N . GLU B 1 97 ? -0.426 -10.688 -22.203 1 94.94 97 GLU B N 1
ATOM 3486 C CA . GLU B 1 97 ? -1.463 -11.688 -22.438 1 94.94 97 GLU B CA 1
ATOM 3487 C C . GLU B 1 97 ? -2.701 -11.406 -21.594 1 94.94 97 GLU B C 1
ATOM 3489 O O . GLU B 1 97 ? -2.592 -11.062 -20.406 1 94.94 97 GLU B O 1
ATOM 3494 N N . HIS B 1 98 ? -3.836 -11.508 -22.203 1 94.12 98 HIS B N 1
ATOM 3495 C CA . HIS B 1 98 ? -5.102 -11.336 -21.5 1 94.12 98 HIS B CA 1
ATOM 3496 C C . HIS B 1 98 ? -5.613 -12.672 -20.969 1 94.12 98 HIS B C 1
ATOM 3498 O O . HIS B 1 98 ? -5.699 -13.648 -21.703 1 94.12 98 HIS B O 1
ATOM 3504 N N . CYS B 1 99 ? -5.91 -12.797 -19.703 1 93.69 99 CYS B N 1
ATOM 3505 C CA . CYS B 1 99 ? -6.551 -13.945 -19.062 1 93.69 99 CYS B CA 1
ATOM 3506 C C . CYS B 1 99 ? -7.992 -13.625 -18.703 1 93.69 99 CYS B C 1
ATOM 3508 O O . CYS B 1 99 ? -8.25 -12.953 -17.688 1 93.69 99 CYS B O 1
ATOM 3510 N N . PRO B 1 100 ? -8.953 -14.203 -19.297 1 89.69 100 PRO B N 1
ATOM 3511 C CA . PRO B 1 100 ? -10.32 -13.68 -19.266 1 89.69 100 PRO B CA 1
ATOM 3512 C C . PRO B 1 100 ? -11.109 -14.156 -18.062 1 89.69 100 PRO B C 1
ATOM 3514 O O . PRO B 1 100 ? -12.18 -13.617 -17.766 1 89.69 100 PRO B O 1
ATOM 3517 N N . ASN B 1 101 ? -10.633 -15.156 -17.344 1 90.88 101 ASN B N 1
ATOM 3518 C CA . ASN B 1 101 ? -11.523 -15.781 -16.375 1 90.88 101 ASN B CA 1
ATOM 3519 C C . ASN B 1 101 ? -11.203 -15.336 -14.945 1 90.88 101 ASN B C 1
ATOM 3521 O O . ASN B 1 101 ? -11.539 -16.031 -13.984 1 90.88 101 ASN B O 1
ATOM 3525 N N . GLY B 1 102 ? -10.453 -14.234 -14.773 1 88.19 102 GLY B N 1
ATOM 3526 C CA . GLY B 1 102 ? -10.281 -13.602 -13.477 1 88.19 102 GLY B CA 1
ATOM 3527 C C . GLY B 1 102 ? -9.188 -14.242 -12.641 1 88.19 102 GLY B C 1
ATOM 3528 O O . GLY B 1 102 ? -8.32 -14.93 -13.172 1 88.19 102 GLY B O 1
ATOM 3529 N N . GLU B 1 103 ? -9.281 -13.969 -11.32 1 92.5 103 GLU B N 1
ATOM 3530 C CA . GLU B 1 103 ? -8.234 -14.352 -10.375 1 92.5 103 GLU B CA 1
ATOM 3531 C C . GLU B 1 103 ? -8.617 -15.609 -9.609 1 92.5 103 GLU B C 1
ATOM 3533 O O . GLU B 1 103 ? -9.797 -15.852 -9.344 1 92.5 103 GLU B O 1
ATOM 3538 N N . LEU B 1 104 ? -7.605 -16.375 -9.242 1 96.25 104 LEU B N 1
ATOM 3539 C CA . LEU B 1 104 ? -7.812 -17.469 -8.305 1 96.25 104 LEU B CA 1
ATOM 3540 C C . LEU B 1 104 ? -8.445 -16.984 -7.012 1 96.25 104 LEU B C 1
ATOM 3542 O O . LEU B 1 104 ? -9.266 -17.688 -6.41 1 96.25 104 LEU B O 1
ATOM 3546 N N . TYR B 1 105 ? -8.109 -15.812 -6.578 1 93.31 105 TYR B N 1
ATOM 3547 C CA . TYR B 1 105 ? -8.68 -15.203 -5.379 1 93.31 105 TYR B CA 1
ATOM 3548 C C . TYR B 1 105 ? -10.203 -15.195 -5.438 1 93.31 105 TYR B C 1
ATOM 3550 O O . TYR B 1 105 ? -10.867 -15.555 -4.465 1 93.31 105 TYR B O 1
ATOM 3558 N N . ASP B 1 106 ? -10.703 -14.789 -6.559 1 88.75 106 ASP B N 1
ATOM 3559 C CA . ASP B 1 106 ? -12.148 -14.727 -6.734 1 88.75 106 ASP B CA 1
ATOM 3560 C C . ASP B 1 106 ? -12.781 -16.109 -6.648 1 88.75 106 ASP B C 1
ATOM 3562 O O . ASP B 1 106 ? -13.875 -16.266 -6.102 1 88.75 106 ASP B O 1
ATOM 3566 N N . GLN B 1 107 ? -12.148 -17.047 -7.215 1 93.94 107 GLN B N 1
ATOM 3567 C CA . GLN B 1 107 ? -12.664 -18.406 -7.141 1 93.94 107 GLN B CA 1
ATOM 3568 C C . GLN B 1 107 ? -12.773 -18.875 -5.695 1 93.94 107 GLN B C 1
ATOM 3570 O O . GLN B 1 107 ? -13.773 -19.469 -5.305 1 93.94 107 GLN B O 1
ATOM 3575 N N . ILE B 1 108 ? -11.742 -18.578 -4.902 1 95.38 108 ILE B N 1
ATOM 3576 C CA . ILE B 1 108 ? -11.727 -18.969 -3.496 1 95.38 108 ILE B CA 1
ATOM 3577 C C . ILE B 1 108 ? -12.844 -18.234 -2.75 1 95.38 108 ILE B C 1
ATOM 3579 O O . ILE B 1 108 ? -13.594 -18.844 -1.987 1 95.38 108 ILE B O 1
ATOM 3583 N N . ARG B 1 109 ? -12.883 -16.969 -2.969 1 90.31 109 ARG B N 1
ATOM 3584 C CA . ARG B 1 109 ? -13.867 -16.125 -2.297 1 90.31 109 ARG B CA 1
ATOM 3585 C C . ARG B 1 109 ? -15.289 -16.578 -2.627 1 90.31 109 ARG B C 1
ATOM 3587 O O . ARG B 1 109 ? -16.125 -16.734 -1.729 1 90.31 109 ARG B O 1
ATOM 3594 N N . LEU B 1 110 ? -15.594 -16.844 -3.891 1 88.31 110 LEU B N 1
ATOM 3595 C CA . LEU B 1 110 ? -16.938 -17.188 -4.363 1 88.31 110 LEU B CA 1
ATOM 3596 C C . LEU B 1 110 ? -17.328 -18.578 -3.871 1 88.31 110 LEU B C 1
ATOM 3598 O O . LEU B 1 110 ? -18.484 -18.797 -3.504 1 88.31 110 LEU B O 1
ATOM 3602 N N . LYS B 1 111 ? -16.438 -19.438 -3.795 1 93.44 111 LYS B N 1
ATOM 3603 C CA . LYS B 1 111 ? -16.719 -20.797 -3.387 1 93.44 111 LYS B CA 1
ATOM 3604 C C . LYS B 1 111 ? -16.547 -20.969 -1.879 1 93.44 111 LYS B C 1
ATOM 3606 O O . LYS B 1 111 ? -16.969 -21.984 -1.311 1 93.44 111 LYS B O 1
ATOM 3611 N N . GLY B 1 112 ? -15.961 -19.969 -1.238 1 94 112 GLY B N 1
ATOM 3612 C CA . GLY B 1 112 ? -15.609 -20.094 0.168 1 94 112 GLY B CA 1
ATOM 3613 C C . GLY B 1 112 ? -14.289 -20.781 0.396 1 94 112 GLY B C 1
ATOM 3614 O O . GLY B 1 112 ? -13.484 -20.359 1.224 1 94 112 GLY B O 1
ATOM 3615 N N . ARG B 1 113 ? -14.125 -21.906 -0.239 1 95.81 113 ARG B N 1
ATOM 3616 C CA . ARG B 1 113 ? -12.883 -22.672 -0.309 1 95.81 113 ARG B CA 1
ATOM 3617 C C . ARG B 1 113 ? -12.906 -23.641 -1.49 1 95.81 113 ARG B C 1
ATOM 3619 O O . ARG B 1 113 ? -13.953 -23.844 -2.107 1 95.81 113 ARG B O 1
ATOM 3626 N N . LEU B 1 114 ? -11.805 -24.156 -1.848 1 97.69 114 LEU B N 1
ATOM 3627 C CA . LEU B 1 114 ? -11.742 -25.203 -2.875 1 97.69 114 LEU B CA 1
ATOM 3628 C C . LEU B 1 114 ? -11.664 -26.578 -2.244 1 97.69 114 LEU B C 1
ATOM 3630 O O . LEU B 1 114 ? -11.195 -26.734 -1.113 1 97.69 114 LEU B O 1
ATOM 3634 N N . ASP B 1 115 ? -12.164 -27.5 -2.965 1 97.19 115 ASP B N 1
ATOM 3635 C CA . ASP B 1 115 ? -11.953 -28.859 -2.494 1 97.19 115 ASP B CA 1
ATOM 3636 C C . ASP B 1 115 ? -10.508 -29.297 -2.721 1 97.19 115 ASP B C 1
ATOM 3638 O O . ASP B 1 115 ? -9.758 -28.641 -3.434 1 97.19 115 ASP B O 1
ATOM 3642 N N . GLU B 1 116 ? -10.102 -30.359 -2.115 1 97.94 116 GLU B N 1
ATOM 3643 C CA . GLU B 1 116 ? -8.703 -30.75 -2.117 1 97.94 116 GLU B CA 1
ATOM 3644 C C . GLU B 1 116 ? -8.227 -31.109 -3.523 1 97.94 116 GLU B C 1
ATOM 3646 O O . GLU B 1 116 ? -7.066 -30.891 -3.871 1 97.94 116 GLU B O 1
ATOM 3651 N N . ALA B 1 117 ? -9.109 -31.703 -4.309 1 97.75 117 ALA B N 1
ATOM 3652 C CA . ALA B 1 117 ? -8.727 -32.062 -5.668 1 97.75 117 ALA B CA 1
ATOM 3653 C C . ALA B 1 117 ? -8.367 -30.844 -6.492 1 97.75 117 ALA B C 1
ATOM 3655 O O . ALA B 1 117 ? -7.332 -30.812 -7.16 1 97.75 117 ALA B O 1
ATOM 3656 N N . ALA B 1 118 ? -9.227 -29.891 -6.434 1 98.12 118 ALA B N 1
ATOM 3657 C CA . ALA B 1 118 ? -8.969 -28.641 -7.152 1 98.12 118 ALA B CA 1
ATOM 3658 C C . ALA B 1 118 ? -7.719 -27.953 -6.609 1 98.12 118 ALA B C 1
ATOM 3660 O O . ALA B 1 118 ? -6.887 -27.469 -7.383 1 98.12 118 ALA B O 1
ATOM 3661 N N . ALA B 1 119 ? -7.617 -27.891 -5.277 1 98.69 119 ALA B N 1
ATOM 3662 C CA . ALA B 1 119 ? -6.457 -27.266 -4.648 1 98.69 119 ALA B CA 1
ATOM 3663 C C . ALA B 1 119 ? -5.168 -27.969 -5.055 1 98.69 119 ALA B C 1
ATOM 3665 O O . ALA B 1 119 ? -4.156 -27.312 -5.328 1 98.69 119 ALA B O 1
ATOM 3666 N N . ARG B 1 120 ? -5.234 -29.266 -5.105 1 98.69 120 ARG B N 1
ATOM 3667 C CA . ARG B 1 120 ? -4.082 -30.062 -5.523 1 98.69 120 ARG B CA 1
ATOM 3668 C C . ARG B 1 120 ? -3.68 -29.734 -6.957 1 98.69 120 ARG B C 1
ATOM 3670 O O . ARG B 1 120 ? -2.496 -29.547 -7.246 1 98.69 120 ARG B O 1
ATOM 3677 N N . PHE B 1 121 ? -4.641 -29.656 -7.809 1 98.5 121 PHE B N 1
ATOM 3678 C CA . PHE B 1 121 ? -4.391 -29.375 -9.219 1 98.5 121 PHE B CA 1
ATOM 3679 C C . PHE B 1 121 ? -3.732 -28.016 -9.383 1 98.5 121 PHE B C 1
ATOM 3681 O O . PHE B 1 121 ? -2.678 -27.906 -10.008 1 98.5 121 PHE B O 1
ATOM 3688 N N . TYR B 1 122 ? -4.305 -27 -8.828 1 98.62 122 TYR B N 1
ATOM 3689 C CA . TYR B 1 122 ? -3.773 -25.641 -8.953 1 98.62 122 TYR B CA 1
ATOM 3690 C C . TYR B 1 122 ? -2.424 -25.516 -8.25 1 98.62 122 TYR B C 1
ATOM 3692 O O . TYR B 1 122 ? -1.522 -24.844 -8.75 1 98.62 122 TYR B O 1
ATOM 3700 N N . ALA B 1 123 ? -2.285 -26.141 -7.094 1 98.88 123 ALA B N 1
ATOM 3701 C CA . ALA B 1 123 ? -0.985 -26.141 -6.43 1 98.88 123 ALA B CA 1
ATOM 3702 C C . ALA B 1 123 ? 0.089 -26.766 -7.324 1 98.88 123 ALA B C 1
ATOM 3704 O O . ALA B 1 123 ? 1.212 -26.25 -7.391 1 98.88 123 ALA B O 1
ATOM 3705 N N . ALA B 1 124 ? -0.291 -27.828 -7.977 1 98.81 124 ALA B N 1
ATOM 3706 C CA . ALA B 1 124 ? 0.646 -28.469 -8.891 1 98.81 124 ALA B CA 1
ATOM 3707 C C . ALA B 1 124 ? 1.052 -27.531 -10.023 1 98.81 124 ALA B C 1
ATOM 3709 O O . ALA B 1 124 ? 2.223 -27.484 -10.406 1 98.81 124 ALA B O 1
ATOM 3710 N N . GLU B 1 125 ? 0.137 -26.828 -10.555 1 98.5 125 GLU B N 1
ATOM 3711 C CA . GLU B 1 125 ? 0.464 -25.859 -11.602 1 98.5 125 GLU B CA 1
ATOM 3712 C C . GLU B 1 125 ? 1.432 -24.797 -11.086 1 98.5 125 GLU B C 1
ATOM 3714 O O . GLU B 1 125 ? 2.375 -24.422 -11.781 1 98.5 125 GLU B O 1
ATOM 3719 N N . VAL B 1 126 ? 1.204 -24.328 -9.875 1 98.75 126 VAL B N 1
ATOM 3720 C CA . VAL B 1 126 ? 2.082 -23.312 -9.289 1 98.75 126 VAL B CA 1
ATOM 3721 C C . VAL B 1 126 ? 3.479 -23.906 -9.094 1 98.75 126 VAL B C 1
ATOM 3723 O O . VAL B 1 126 ? 4.48 -23.219 -9.32 1 98.75 126 VAL B O 1
ATOM 3726 N N . VAL B 1 127 ? 3.512 -25.156 -8.656 1 98.69 127 VAL B N 1
ATOM 3727 C CA . VAL B 1 127 ? 4.805 -25.812 -8.477 1 98.69 127 VAL B CA 1
ATOM 3728 C C . VAL B 1 127 ? 5.582 -25.781 -9.789 1 98.69 127 VAL B C 1
ATOM 3730 O O . VAL B 1 127 ? 6.781 -25.484 -9.805 1 98.69 127 VAL B O 1
ATOM 3733 N N . LEU B 1 128 ? 4.934 -26.078 -10.891 1 98 128 LEU B N 1
ATOM 3734 C CA . LEU B 1 128 ? 5.578 -26.047 -12.195 1 98 128 LEU B CA 1
ATOM 3735 C C . LEU B 1 128 ? 6.059 -24.641 -12.539 1 98 128 LEU B C 1
ATOM 3737 O O . LEU B 1 128 ? 7.145 -24.453 -13.086 1 98 128 LEU B O 1
ATOM 3741 N N . MET B 1 129 ? 5.25 -23.641 -12.203 1 97.62 129 MET B N 1
ATOM 3742 C CA . MET B 1 129 ? 5.656 -22.266 -12.398 1 97.62 129 MET B CA 1
ATOM 3743 C C . MET B 1 129 ? 6.941 -21.953 -11.641 1 97.62 129 MET B C 1
ATOM 3745 O O . MET B 1 129 ? 7.875 -21.375 -12.195 1 97.62 129 MET B O 1
ATOM 3749 N N . LEU B 1 130 ? 6.949 -22.344 -10.398 1 97.81 130 LEU B N 1
ATOM 3750 C CA . LEU B 1 130 ? 8.094 -22.078 -9.539 1 97.81 130 LEU B CA 1
ATOM 3751 C C . LEU B 1 130 ? 9.344 -22.781 -10.047 1 97.81 130 LEU B C 1
ATOM 3753 O O . LEU B 1 130 ? 10.453 -22.266 -9.938 1 97.81 130 LEU B O 1
ATOM 3757 N N . GLY B 1 131 ? 9.086 -23.969 -10.531 1 97.19 131 GLY B N 1
ATOM 3758 C CA . GLY B 1 131 ? 10.203 -24.672 -11.148 1 97.19 131 GLY B CA 1
ATOM 3759 C C . GLY B 1 131 ? 10.82 -23.922 -12.312 1 97.19 131 GLY B C 1
ATOM 3760 O O . GLY B 1 131 ? 12.047 -23.812 -12.414 1 97.19 131 GLY B O 1
ATOM 3761 N N . HIS B 1 132 ? 10 -23.406 -13.156 1 96.5 132 HIS B N 1
ATOM 3762 C CA . HIS B 1 132 ? 10.484 -22.625 -14.289 1 96.5 132 HIS B CA 1
ATOM 3763 C C . HIS B 1 132 ? 11.227 -21.375 -13.828 1 96.5 132 HIS B C 1
ATOM 3765 O O . HIS B 1 132 ? 12.289 -21.047 -14.359 1 96.5 132 HIS B O 1
ATOM 3771 N N . LEU B 1 133 ? 10.695 -20.688 -12.867 1 97 133 LEU B N 1
ATOM 3772 C CA . LEU B 1 133 ? 11.344 -19.5 -12.328 1 97 133 LEU B CA 1
ATOM 3773 C C . LEU B 1 133 ? 12.711 -19.844 -11.75 1 97 133 LEU B C 1
ATOM 3775 O O . LEU B 1 133 ? 13.688 -19.125 -11.984 1 97 133 LEU B O 1
ATOM 3779 N N . ARG B 1 134 ? 12.742 -20.875 -11.023 1 95.19 134 ARG B N 1
ATOM 3780 C CA . ARG B 1 134 ? 14 -21.312 -10.422 1 95.19 134 ARG B CA 1
ATOM 3781 C C . ARG B 1 134 ? 15.055 -21.594 -11.484 1 95.19 134 ARG B C 1
ATOM 3783 O O . ARG B 1 134 ? 16.219 -21.234 -11.32 1 95.19 134 ARG B O 1
ATOM 3790 N N . GLN B 1 135 ? 14.672 -22.234 -12.516 1 94.31 135 GLN B N 1
ATOM 3791 C CA . GLN B 1 135 ? 15.578 -22.531 -13.625 1 94.31 135 GLN B CA 1
ATOM 3792 C C . GLN B 1 135 ? 16.156 -21.25 -14.219 1 94.31 135 GLN B C 1
ATOM 3794 O O . GLN B 1 135 ? 17.266 -21.266 -14.773 1 94.31 135 GLN B O 1
ATOM 3799 N N . HIS B 1 136 ? 15.445 -20.188 -14.102 1 93.81 136 HIS B N 1
ATOM 3800 C CA . HIS B 1 136 ? 15.883 -18.906 -14.656 1 93.81 136 HIS B CA 1
ATOM 3801 C C . HIS B 1 136 ? 16.406 -17.984 -13.562 1 93.81 136 HIS B C 1
ATOM 3803 O O . HIS B 1 136 ? 16.594 -16.781 -13.789 1 93.81 136 HIS B O 1
ATOM 3809 N N . ALA B 1 137 ? 16.5 -18.469 -12.336 1 94.12 137 ALA B N 1
ATOM 3810 C CA . ALA B 1 137 ? 17.047 -17.766 -11.18 1 94.12 137 ALA B CA 1
ATOM 3811 C C . ALA B 1 137 ? 16.203 -16.547 -10.828 1 94.12 137 ALA B C 1
ATOM 3813 O O . ALA B 1 137 ? 16.734 -15.469 -10.531 1 94.12 137 ALA B O 1
ATOM 3814 N N . VAL B 1 138 ? 14.984 -16.75 -10.969 1 95.56 138 VAL B N 1
ATOM 3815 C CA . VAL B 1 138 ? 14.047 -15.68 -10.648 1 95.56 138 VAL B CA 1
ATOM 3816 C C . VAL B 1 138 ? 13.227 -16.047 -9.414 1 95.56 138 VAL B C 1
ATOM 3818 O O . VAL B 1 138 ? 12.773 -17.188 -9.289 1 95.56 138 VAL B O 1
ATOM 3821 N N . VAL B 1 139 ? 13.141 -15.195 -8.477 1 96 139 VAL B N 1
ATOM 3822 C CA . VAL B 1 139 ? 12.18 -15.273 -7.383 1 96 139 VAL B CA 1
ATOM 3823 C C . VAL B 1 139 ? 11.047 -14.273 -7.613 1 96 139 VAL B C 1
ATOM 3825 O O . VAL B 1 139 ? 11.297 -13.094 -7.875 1 96 139 VAL B O 1
ATOM 3828 N N . HIS B 1 140 ? 9.852 -14.695 -7.578 1 95.38 140 HIS B N 1
ATOM 3829 C CA . HIS B 1 140 ? 8.719 -13.852 -7.918 1 95.38 140 HIS B CA 1
ATOM 3830 C C . HIS B 1 140 ? 8.461 -12.797 -6.84 1 95.38 140 HIS B C 1
ATOM 3832 O O . HIS B 1 140 ? 8.297 -11.617 -7.148 1 95.38 140 HIS B O 1
ATOM 3838 N N . ARG B 1 141 ? 8.305 -13.281 -5.551 1 93.56 141 ARG B N 1
ATOM 3839 C CA . ARG B 1 141 ? 8.258 -12.469 -4.34 1 93.56 141 ARG B CA 1
ATOM 3840 C C . ARG B 1 141 ? 6.863 -11.898 -4.109 1 93.56 141 ARG B C 1
ATOM 3842 O O . ARG B 1 141 ? 6.629 -11.195 -3.121 1 93.56 141 ARG B O 1
ATOM 3849 N N . ASP B 1 142 ? 5.98 -12.203 -4.93 1 92.94 142 ASP B N 1
ATOM 3850 C CA . ASP B 1 142 ? 4.621 -11.727 -4.727 1 92.94 142 ASP B CA 1
ATOM 3851 C C . ASP B 1 142 ? 3.596 -12.758 -5.191 1 92.94 142 ASP B C 1
ATOM 3853 O O . ASP B 1 142 ? 2.633 -12.414 -5.883 1 92.94 142 ASP B O 1
ATOM 3857 N N . LEU B 1 143 ? 3.893 -13.945 -4.996 1 96.56 143 LEU B N 1
ATOM 3858 C CA . LEU B 1 143 ? 2.961 -15.031 -5.289 1 96.56 143 LEU B CA 1
ATOM 3859 C C . LEU B 1 143 ? 1.762 -14.984 -4.348 1 96.56 143 LEU B C 1
ATOM 3861 O O . LEU B 1 143 ? 1.922 -15.07 -3.129 1 96.56 143 LEU B O 1
ATOM 3865 N N . LYS B 1 144 ? 0.592 -14.773 -4.914 1 96.06 144 LYS B N 1
ATOM 3866 C CA . LYS B 1 144 ? -0.683 -14.711 -4.203 1 96.06 144 LYS B CA 1
ATOM 3867 C C . LYS B 1 144 ? -1.851 -14.984 -5.148 1 96.06 144 LYS B C 1
ATOM 3869 O O . LYS B 1 144 ? -1.696 -14.914 -6.371 1 96.06 144 LYS B O 1
ATOM 3874 N N . PRO B 1 145 ? -3.012 -15.359 -4.594 1 96.44 145 PRO B N 1
ATOM 3875 C CA . PRO B 1 145 ? -4.141 -15.734 -5.449 1 96.44 145 PRO B CA 1
ATOM 3876 C C . PRO B 1 145 ? -4.539 -14.617 -6.414 1 96.44 145 PRO B C 1
ATOM 3878 O O . PRO B 1 145 ? -5.02 -14.891 -7.52 1 96.44 145 PRO B O 1
ATOM 3881 N N . GLU B 1 146 ? -4.25 -13.344 -6.031 1 91.25 146 GLU B N 1
ATOM 3882 C CA . GLU B 1 146 ? -4.59 -12.203 -6.875 1 91.25 146 GLU B CA 1
ATOM 3883 C C . GLU B 1 146 ? -3.689 -12.133 -8.102 1 91.25 146 GLU B C 1
ATOM 3885 O O . GLU B 1 146 ? -4.055 -11.539 -9.117 1 91.25 146 GLU B O 1
ATOM 3890 N N . ASN B 1 147 ? -2.525 -12.758 -7.969 1 93.62 147 ASN B N 1
ATOM 3891 C CA . ASN B 1 147 ? -1.573 -12.734 -9.078 1 93.62 147 ASN B CA 1
ATOM 3892 C C . ASN B 1 147 ? -1.588 -14.047 -9.852 1 93.62 147 ASN B C 1
ATOM 3894 O O . ASN B 1 147 ? -0.693 -14.305 -10.664 1 93.62 147 ASN B O 1
ATOM 3898 N N . LEU B 1 148 ? -2.543 -14.883 -9.594 1 97.44 148 LEU B N 1
ATOM 3899 C CA . LEU B 1 148 ? -2.809 -16.109 -10.344 1 97.44 148 LEU B CA 1
ATOM 3900 C C . LEU B 1 148 ? -4.141 -16.016 -11.078 1 97.44 148 LEU B C 1
ATOM 3902 O O . LEU B 1 148 ? -5.203 -16.188 -10.477 1 97.44 148 LEU B O 1
ATOM 3906 N N . LEU B 1 149 ? -4.031 -15.781 -12.344 1 96.25 149 LEU B N 1
ATOM 3907 C CA . LEU B 1 149 ? -5.23 -15.617 -13.156 1 96.25 149 LEU B CA 1
ATOM 3908 C C . LEU B 1 149 ? -5.594 -16.922 -13.859 1 96.25 149 LEU B C 1
ATOM 3910 O O . LEU B 1 149 ? -4.734 -17.781 -14.047 1 96.25 149 LEU B O 1
ATOM 3914 N N . LEU B 1 150 ? -6.875 -17.031 -14.188 1 96.19 150 LEU B N 1
ATOM 3915 C CA . LEU B 1 150 ? -7.344 -18.172 -14.945 1 96.19 150 LEU B CA 1
ATOM 3916 C C . LEU B 1 150 ? -7.441 -17.844 -16.438 1 96.19 150 LEU B C 1
ATOM 3918 O O . LEU B 1 150 ? -8.086 -16.859 -16.812 1 96.19 150 LEU B O 1
ATOM 3922 N N . ASP B 1 151 ? -6.805 -18.641 -17.219 1 94.62 151 ASP B N 1
ATOM 3923 C CA . ASP B 1 151 ? -6.91 -18.453 -18.656 1 94.62 151 ASP B CA 1
ATOM 3924 C C . ASP B 1 151 ? -8.234 -19 -19.188 1 94.62 151 ASP B C 1
ATOM 3926 O O . ASP B 1 151 ? -9.125 -19.344 -18.406 1 94.62 151 ASP B O 1
ATOM 3930 N N . ALA B 1 152 ? -8.398 -19.016 -20.484 1 91.88 152 ALA B N 1
ATOM 3931 C CA . ALA B 1 152 ? -9.656 -19.391 -21.125 1 91.88 152 ALA B CA 1
ATOM 3932 C C . ALA B 1 152 ? -10.07 -20.812 -20.766 1 91.88 152 ALA B C 1
ATOM 3934 O O . ALA B 1 152 ? -11.266 -21.125 -20.688 1 91.88 152 ALA B O 1
ATOM 3935 N N . GLU B 1 153 ? -9.109 -21.672 -20.516 1 94.19 153 GLU B N 1
ATOM 3936 C CA . GLU B 1 153 ? -9.391 -23.078 -20.219 1 94.19 153 GLU B CA 1
ATOM 3937 C C . GLU B 1 153 ? -9.43 -23.328 -18.719 1 94.19 153 GLU B C 1
ATOM 3939 O O . GLU B 1 153 ? -9.641 -24.469 -18.281 1 94.19 153 GLU B O 1
ATOM 3944 N N . GLY B 1 154 ? -9.156 -22.328 -17.938 1 95.5 154 GLY B N 1
ATOM 3945 C CA . GLY B 1 154 ? -9.258 -22.453 -16.484 1 95.5 154 GLY B CA 1
ATOM 3946 C C . GLY B 1 154 ? -7.93 -22.75 -15.82 1 95.5 154 GLY B C 1
ATOM 3947 O O . GLY B 1 154 ? -7.871 -22.938 -14.602 1 95.5 154 GLY B O 1
ATOM 3948 N N . HIS B 1 155 ? -6.879 -22.781 -16.641 1 97.38 155 HIS B N 1
ATOM 3949 C CA . HIS B 1 155 ? -5.555 -23 -16.062 1 97.38 155 HIS B CA 1
ATOM 3950 C C . HIS B 1 155 ? -4.973 -21.703 -15.516 1 97.38 155 HIS B C 1
ATOM 3952 O O . HIS B 1 155 ? -5.324 -20.609 -15.969 1 97.38 155 HIS B O 1
ATOM 3958 N N . LEU B 1 156 ? -4.047 -21.844 -14.594 1 98 156 LEU B N 1
ATOM 3959 C CA . LEU B 1 156 ? -3.475 -20.672 -13.93 1 98 156 LEU B CA 1
ATOM 3960 C C . LEU B 1 156 ? -2.389 -20.047 -14.797 1 98 156 LEU B C 1
ATOM 3962 O O . LEU B 1 156 ? -1.635 -20.75 -15.469 1 98 156 LEU B O 1
ATOM 3966 N N . LYS B 1 157 ? -2.338 -18.734 -14.766 1 97.44 157 LYS B N 1
ATOM 3967 C CA . LYS B 1 157 ? -1.255 -17.922 -15.297 1 97.44 157 LYS B CA 1
ATOM 3968 C C . LYS B 1 157 ? -0.716 -16.969 -14.234 1 97.44 157 LYS B C 1
ATOM 3970 O O . LYS B 1 157 ? -1.482 -16.25 -13.594 1 97.44 157 LYS B O 1
ATOM 3975 N N . LEU B 1 158 ? 0.578 -17.047 -14.023 1 97.75 158 LEU B N 1
ATOM 3976 C CA . LEU B 1 158 ? 1.218 -16.141 -13.086 1 97.75 158 LEU B CA 1
ATOM 3977 C C . LEU B 1 158 ? 1.449 -14.773 -13.719 1 97.75 158 LEU B C 1
ATOM 3979 O O . LEU B 1 158 ? 1.987 -14.68 -14.828 1 97.75 158 LEU B O 1
ATOM 3983 N N . ILE B 1 159 ? 0.999 -13.734 -13.039 1 94.06 159 ILE B N 1
ATOM 3984 C CA . ILE B 1 159 ? 1.16 -12.383 -13.562 1 94.06 159 ILE B CA 1
ATOM 3985 C C . ILE B 1 159 ? 1.916 -11.523 -12.547 1 94.06 159 ILE B C 1
ATOM 3987 O O . ILE B 1 159 ? 2.23 -11.984 -11.445 1 94.06 159 ILE B O 1
ATOM 3991 N N . ASP B 1 160 ? 2.303 -10.297 -12.852 1 88.31 160 ASP B N 1
ATOM 3992 C CA . ASP B 1 160 ? 2.859 -9.234 -12.023 1 88.31 160 ASP B CA 1
ATOM 3993 C C . ASP B 1 160 ? 4.254 -9.594 -11.523 1 88.31 160 ASP B C 1
ATOM 3995 O O . ASP B 1 160 ? 4.414 -10.023 -10.375 1 88.31 160 ASP B O 1
ATOM 3999 N N . PHE B 1 161 ? 5.199 -9.258 -12.25 1 91.19 161 PHE B N 1
ATOM 4000 C CA . PHE B 1 161 ? 6.59 -9.516 -11.914 1 91.19 161 PHE B CA 1
ATOM 4001 C C . PHE B 1 161 ? 7.273 -8.242 -11.43 1 91.19 161 PHE B C 1
ATOM 4003 O O . PHE B 1 161 ? 8.5 -8.117 -11.516 1 91.19 161 PHE B O 1
ATOM 4010 N N . GLY B 1 162 ? 6.508 -7.34 -10.984 1 86.44 162 GLY B N 1
ATOM 4011 C CA . GLY B 1 162 ? 7.035 -6.074 -10.508 1 86.44 162 GLY B CA 1
ATOM 4012 C C . GLY B 1 162 ? 7.977 -6.227 -9.328 1 86.44 162 GLY B C 1
ATOM 4013 O O . GLY B 1 162 ? 8.906 -5.434 -9.164 1 86.44 162 GLY B O 1
ATOM 4014 N N . SER B 1 163 ? 7.781 -7.199 -8.5 1 87.44 163 SER B N 1
ATOM 4015 C CA . SER B 1 163 ? 8.594 -7.422 -7.312 1 87.44 163 SER B CA 1
ATOM 4016 C C . SER B 1 163 ? 9.648 -8.5 -7.559 1 87.44 163 SER B C 1
ATOM 4018 O O . SER B 1 163 ? 10.477 -8.773 -6.691 1 87.44 163 SER B O 1
ATOM 4020 N N . ALA B 1 164 ? 9.586 -9.07 -8.695 1 92.25 164 ALA B N 1
ATOM 4021 C CA . ALA B 1 164 ? 10.469 -10.195 -8.984 1 92.25 164 ALA B CA 1
ATOM 4022 C C . ALA B 1 164 ? 11.93 -9.766 -8.984 1 92.25 164 ALA B C 1
ATOM 4024 O O . ALA B 1 164 ? 12.25 -8.609 -9.273 1 92.25 164 ALA B O 1
ATOM 4025 N N . LYS B 1 165 ? 12.773 -10.711 -8.664 1 91.44 165 LYS B N 1
ATOM 4026 C CA . LYS B 1 165 ? 14.211 -10.445 -8.609 1 91.44 165 LYS B CA 1
ATOM 4027 C C . LYS B 1 165 ? 15.008 -11.617 -9.18 1 91.44 165 LYS B C 1
ATOM 4029 O O . LYS B 1 165 ? 14.672 -12.781 -8.945 1 91.44 165 LYS B O 1
ATOM 4034 N N . ARG B 1 166 ? 16.031 -11.281 -9.93 1 90.56 166 ARG B N 1
ATOM 4035 C CA . ARG B 1 166 ? 16.984 -12.289 -10.391 1 90.56 166 ARG B CA 1
ATOM 4036 C C . ARG B 1 166 ? 18.062 -12.531 -9.344 1 90.56 166 ARG B C 1
ATOM 4038 O O . ARG B 1 166 ? 18.656 -11.578 -8.82 1 90.56 166 ARG B O 1
ATOM 4045 N N . LEU B 1 167 ? 18.266 -13.734 -9.023 1 85.38 167 LEU B N 1
ATOM 4046 C CA . LEU B 1 167 ? 19.281 -14.102 -8.031 1 85.38 167 LEU B CA 1
ATOM 4047 C C . LEU B 1 167 ? 20.656 -14.172 -8.672 1 85.38 167 LEU B C 1
ATOM 4049 O O . LEU B 1 167 ? 20.797 -14.648 -9.805 1 85.38 167 LEU B O 1
ATOM 4053 N N . SER B 1 168 ? 21.5 -13.102 -8.602 1 66.25 168 SER B N 1
ATOM 4054 C CA . SER B 1 168 ? 22.844 -13.164 -9.164 1 66.25 168 SER B CA 1
ATOM 4055 C C . SER B 1 168 ? 23.688 -14.211 -8.453 1 66.25 168 SER B C 1
ATOM 4057 O O . SER B 1 168 ? 23.469 -14.5 -7.273 1 66.25 168 SER B O 1
ATOM 4059 N N . ALA B 1 169 ? 24.391 -15.086 -9.297 1 51.62 169 ALA B N 1
ATOM 4060 C CA . ALA B 1 169 ? 25.375 -16 -8.711 1 51.62 169 ALA B CA 1
ATOM 4061 C C . ALA B 1 169 ? 26.094 -15.344 -7.547 1 51.62 169 ALA B C 1
ATOM 4063 O O . ALA B 1 169 ? 26.391 -16 -6.547 1 51.62 169 ALA B O 1
ATOM 4064 N N . ALA B 1 170 ? 26.859 -14.211 -7.75 1 41.69 170 ALA B N 1
ATOM 4065 C CA . ALA B 1 170 ? 27.766 -13.617 -6.77 1 41.69 170 ALA B CA 1
ATOM 4066 C C . ALA B 1 170 ? 26.984 -12.891 -5.676 1 41.69 170 ALA B C 1
ATOM 4068 O O . ALA B 1 170 ? 27.484 -12.703 -4.566 1 41.69 170 ALA B O 1
ATOM 4069 N N . GLU B 1 171 ? 26.047 -11.969 -5.887 1 41.59 171 GLU B N 1
ATOM 4070 C CA . GLU B 1 171 ? 25.688 -10.812 -5.066 1 41.59 171 GLU B CA 1
ATOM 4071 C C . GLU B 1 171 ? 24.609 -11.172 -4.047 1 41.59 171 GLU B C 1
ATOM 4073 O O . GLU B 1 171 ? 23.484 -10.688 -4.141 1 41.59 171 GLU B O 1
ATOM 4078 N N . VAL B 1 172 ? 24.531 -12.281 -3.6 1 38.66 172 VAL B N 1
ATOM 4079 C CA . VAL B 1 172 ? 23.625 -12.492 -2.486 1 38.66 172 VAL B CA 1
ATOM 4080 C C . VAL B 1 172 ? 23.859 -11.445 -1.404 1 38.66 172 VAL B C 1
ATOM 4082 O O . VAL B 1 172 ? 24.641 -11.672 -0.477 1 38.66 172 VAL B O 1
ATOM 4085 N N . THR B 1 173 ? 24.219 -10.305 -1.739 1 34.53 173 THR B N 1
ATOM 4086 C CA . THR B 1 173 ? 24.516 -9.484 -0.573 1 34.53 173 THR B CA 1
ATOM 4087 C C . THR B 1 173 ? 23.25 -9.094 0.166 1 34.53 173 THR B C 1
ATOM 4089 O O . THR B 1 173 ? 22.188 -8.906 -0.452 1 34.53 173 THR B O 1
ATOM 4092 N N . PRO B 1 174 ? 23.266 -9.18 1.41 1 40.94 174 PRO B N 1
ATOM 4093 C CA . PRO B 1 174 ? 22.203 -8.805 2.346 1 40.94 174 PRO B CA 1
ATOM 4094 C C . PRO B 1 174 ? 21.547 -7.469 1.987 1 40.94 174 PRO B C 1
ATOM 4096 O O . PRO B 1 174 ? 20.359 -7.277 2.23 1 40.94 174 PRO B O 1
ATOM 4099 N N . GLN B 1 175 ? 22.328 -6.602 1.456 1 38.09 175 GLN B N 1
ATOM 4100 C CA . GLN B 1 175 ? 21.844 -5.246 1.214 1 38.09 175 GLN B CA 1
ATOM 4101 C C . GLN B 1 175 ? 20.797 -5.234 0.105 1 38.09 175 GLN B C 1
ATOM 4103 O O . GLN B 1 175 ? 19.812 -4.48 0.175 1 38.09 175 GLN B O 1
ATOM 4108 N N . ALA B 1 176 ? 21.031 -6.078 -0.909 1 38.19 176 ALA B N 1
ATOM 4109 C CA . ALA B 1 176 ? 20.094 -6.156 -2.027 1 38.19 176 ALA B CA 1
ATOM 4110 C C . ALA B 1 176 ? 18.75 -6.691 -1.571 1 38.19 176 ALA B C 1
ATOM 4112 O O . ALA B 1 176 ? 17.703 -6.289 -2.094 1 38.19 176 ALA B O 1
ATOM 4113 N N . ALA B 1 177 ? 18.766 -7.578 -0.604 1 38.28 177 ALA B N 1
ATOM 4114 C CA . ALA B 1 177 ? 17.531 -8.102 -0.003 1 38.28 177 ALA B CA 1
ATOM 4115 C C . ALA B 1 177 ? 16.719 -6.98 0.624 1 38.28 177 ALA B C 1
ATOM 4117 O O . ALA B 1 177 ? 15.484 -6.969 0.511 1 38.28 177 ALA B O 1
ATOM 4118 N N . ALA B 1 178 ? 17.391 -6.117 1.248 1 39.06 178 ALA B N 1
ATOM 4119 C CA . ALA B 1 178 ? 16.688 -5.031 1.921 1 39.06 178 ALA B CA 1
ATOM 4120 C C . ALA B 1 178 ? 15.93 -4.168 0.918 1 39.06 178 ALA B C 1
ATOM 4122 O O . ALA B 1 178 ? 14.781 -3.791 1.162 1 39.06 178 ALA B O 1
ATOM 4123 N N . ALA B 1 179 ? 16.703 -3.871 -0.165 1 39.88 179 ALA B N 1
ATOM 4124 C CA . ALA B 1 179 ? 16.094 -3.062 -1.217 1 39.88 179 ALA B CA 1
ATOM 4125 C C . ALA B 1 179 ? 14.914 -3.791 -1.852 1 39.88 179 ALA B C 1
ATOM 4127 O O . ALA B 1 179 ? 13.891 -3.18 -2.15 1 39.88 179 ALA B O 1
ATOM 4128 N N . ALA B 1 180 ? 15.109 -5.094 -2.055 1 39.56 180 ALA B N 1
ATOM 4129 C CA . ALA B 1 180 ? 14.055 -5.945 -2.602 1 39.56 180 ALA B CA 1
ATOM 4130 C C . ALA B 1 180 ? 12.852 -5.996 -1.665 1 39.56 180 ALA B C 1
ATOM 4132 O O . ALA B 1 180 ? 11.711 -5.949 -2.115 1 39.56 180 ALA B O 1
ATOM 4133 N N . ALA B 1 181 ? 13.125 -6.188 -0.354 1 40.44 181 ALA B N 1
ATOM 4134 C CA . ALA B 1 181 ? 12.07 -6.152 0.66 1 40.44 181 ALA B CA 1
ATOM 4135 C C . ALA B 1 181 ? 11.32 -4.824 0.629 1 40.44 181 ALA B C 1
ATOM 4137 O O . ALA B 1 181 ? 10.094 -4.797 0.716 1 40.44 181 ALA B O 1
ATOM 4138 N N . ALA B 1 182 ? 12.156 -3.82 0.549 1 40.78 182 ALA B N 1
ATOM 4139 C CA . ALA B 1 182 ? 11.555 -2.49 0.478 1 40.78 182 ALA B CA 1
ATOM 4140 C C . ALA B 1 182 ? 10.688 -2.348 -0.768 1 40.78 182 ALA B C 1
ATOM 4142 O O . ALA B 1 182 ? 9.602 -1.764 -0.71 1 40.78 182 ALA B O 1
ATOM 4143 N N . ALA B 1 183 ? 11.281 -2.906 -1.868 1 40.25 183 ALA B N 1
ATOM 4144 C CA . ALA B 1 183 ? 10.539 -2.867 -3.125 1 40.25 183 ALA B CA 1
ATOM 4145 C C . ALA B 1 183 ? 9.289 -3.742 -3.053 1 40.25 183 ALA B C 1
ATOM 4147 O O . ALA B 1 183 ? 8.227 -3.369 -3.564 1 40.25 183 ALA B O 1
ATOM 4148 N N . ALA B 1 184 ? 9.531 -4.965 -2.504 1 39.62 184 ALA B N 1
ATOM 4149 C CA . ALA B 1 184 ? 8.383 -5.84 -2.297 1 39.62 184 ALA B CA 1
ATOM 4150 C C . ALA B 1 184 ? 7.336 -5.176 -1.406 1 39.62 184 ALA B C 1
ATOM 4152 O O . ALA B 1 184 ? 6.133 -5.336 -1.625 1 39.62 184 ALA B O 1
ATOM 4153 N N . GLU B 1 185 ? 7.871 -4.535 -0.431 1 40.12 185 GLU B N 1
ATOM 4154 C CA . GLU B 1 185 ? 6.996 -3.797 0.476 1 40.12 185 GLU B CA 1
ATOM 4155 C C . GLU B 1 185 ? 6.324 -2.627 -0.235 1 40.12 185 GLU B C 1
ATOM 4157 O O . GLU B 1 185 ? 5.172 -2.299 0.049 1 40.12 185 GLU B O 1
ATOM 4162 N N . GLN B 1 186 ? 7.199 -2.076 -1.051 1 38.25 186 GLN B N 1
ATOM 4163 C CA . GLN B 1 186 ? 6.676 -0.969 -1.844 1 38.25 186 GLN B CA 1
ATOM 4164 C C . GLN B 1 186 ? 5.605 -1.448 -2.82 1 38.25 186 GLN B C 1
ATOM 4166 O O . GLN B 1 186 ? 4.66 -0.715 -3.123 1 38.25 186 GLN B O 1
ATOM 4171 N N . GLY B 1 187 ? 5.914 -2.576 -3.439 1 36.56 187 GLY B N 1
ATOM 4172 C CA . GLY B 1 187 ? 4.879 -3.184 -4.262 1 36.56 187 GLY B CA 1
ATOM 4173 C C . GLY B 1 187 ? 3.625 -3.531 -3.484 1 36.56 187 GLY B C 1
ATOM 4174 O O . GLY B 1 187 ? 2.555 -3.707 -4.07 1 36.56 187 GLY B O 1
ATOM 4175 N N . ALA B 1 188 ? 3.844 -3.996 -2.311 1 33.62 188 ALA B N 1
ATOM 4176 C CA . ALA B 1 188 ? 2.727 -4.426 -1.473 1 33.62 188 ALA B CA 1
ATOM 4177 C C . ALA B 1 188 ? 1.788 -3.262 -1.169 1 33.62 188 ALA B C 1
ATOM 4179 O O . ALA B 1 188 ? 0.651 -3.471 -0.739 1 33.62 188 ALA B O 1
ATOM 4180 N N . ALA B 1 189 ? 2.287 -2.139 -1.184 1 31.89 189 ALA B N 1
ATOM 4181 C CA . ALA B 1 189 ? 1.404 -1.038 -0.805 1 31.89 189 ALA B CA 1
ATOM 4182 C C . ALA B 1 189 ? 0.346 -0.789 -1.876 1 31.89 189 ALA B C 1
ATOM 4184 O O . ALA B 1 189 ? -0.424 0.171 -1.786 1 31.89 189 ALA B O 1
ATOM 4185 N N . ALA B 1 190 ? 0.56 -1.289 -3.066 1 30.86 190 ALA B N 1
ATOM 4186 C CA . ALA B 1 190 ? -0.527 -1.172 -4.035 1 30.86 190 ALA B CA 1
ATOM 4187 C C . ALA B 1 190 ? -1.817 -1.774 -3.484 1 30.86 190 ALA B C 1
ATOM 4189 O O . ALA B 1 190 ? -1.868 -2.967 -3.168 1 30.86 190 ALA B O 1
ATOM 4190 N N . GLU B 1 191 ? -2.6 -0.937 -2.943 1 30.64 191 GLU B N 1
ATOM 4191 C CA . GLU B 1 191 ? -3.959 -1.288 -2.543 1 30.64 191 GLU B CA 1
ATOM 4192 C C . GLU B 1 191 ? -4.676 -2.07 -3.641 1 30.64 191 GLU B C 1
ATOM 4194 O O . GLU B 1 191 ? -5.168 -1.484 -4.605 1 30.64 191 GLU B O 1
ATOM 4199 N N . GLY B 1 192 ? -4.141 -3.068 -4.195 1 29.52 192 GLY B N 1
ATOM 4200 C CA . GLY B 1 192 ? -5.066 -3.807 -5.047 1 29.52 192 GLY B CA 1
ATOM 4201 C C . GLY B 1 192 ? -6.453 -3.932 -4.449 1 29.52 192 GLY B C 1
ATOM 4202 O O . GLY B 1 192 ? -6.715 -3.416 -3.359 1 29.52 192 GLY B O 1
ATOM 4203 N N . SER B 1 193 ? -7.266 -4.789 -5.027 1 30.92 193 SER B N 1
ATOM 4204 C CA . SER B 1 193 ? -8.633 -5.207 -4.746 1 30.92 193 SER B CA 1
ATOM 4205 C C . SER B 1 193 ? -8.844 -5.438 -3.252 1 30.92 193 SER B C 1
ATOM 4207 O O . SER B 1 193 ? -7.887 -5.691 -2.518 1 30.92 193 SER B O 1
ATOM 4209 N N . ALA B 1 194 ? -9.953 -4.984 -2.672 1 35.41 194 ALA B N 1
ATOM 4210 C CA . ALA B 1 194 ? -10.445 -5.395 -1.359 1 35.41 194 ALA B CA 1
ATOM 4211 C C . ALA B 1 194 ? -9.852 -6.738 -0.944 1 35.41 194 ALA B C 1
ATOM 4213 O O . ALA B 1 194 ? -10.305 -7.348 0.031 1 35.41 194 ALA B O 1
ATOM 4214 N N . GLY B 1 195 ? -8.945 -7.328 -1.698 1 37.19 195 GLY B N 1
ATOM 4215 C CA . GLY B 1 195 ? -8.359 -8.617 -1.373 1 37.19 195 GLY B CA 1
ATOM 4216 C C . GLY B 1 195 ? -7.34 -8.547 -0.252 1 37.19 195 GLY B C 1
ATOM 4217 O O . GLY B 1 195 ? -7.262 -7.539 0.459 1 37.19 195 GLY B O 1
ATOM 4218 N N . GLU B 1 196 ? -6.598 -9.633 -0.015 1 40.56 196 GLU B N 1
ATOM 4219 C CA . GLU B 1 196 ? -5.566 -9.938 0.975 1 40.56 196 GLU B CA 1
ATOM 4220 C C . GLU B 1 196 ? -4.422 -8.938 0.902 1 40.56 196 GLU B C 1
ATOM 4222 O O . GLU B 1 196 ? -4.066 -8.469 -0.182 1 40.56 196 GLU B O 1
ATOM 4227 N N . ALA B 1 197 ? -4.156 -8.281 2.074 1 50.78 197 ALA B N 1
ATOM 4228 C CA . ALA B 1 197 ? -3 -7.398 2.201 1 50.78 197 ALA B CA 1
ATOM 4229 C C . ALA B 1 197 ? -1.742 -8.055 1.637 1 50.78 197 ALA B C 1
ATOM 4231 O O . ALA B 1 197 ? -1.561 -9.266 1.754 1 50.78 197 ALA B O 1
ATOM 4232 N N . ALA B 1 198 ? -1.033 -7.371 0.774 1 58 198 ALA B N 1
ATOM 4233 C CA . ALA B 1 198 ? 0.228 -7.816 0.188 1 58 198 ALA B CA 1
ATOM 4234 C C . ALA B 1 198 ? 1.112 -8.484 1.236 1 58 198 ALA B C 1
ATOM 4236 O O . ALA B 1 198 ? 1.899 -9.383 0.914 1 58 198 ALA B O 1
ATOM 4237 N N . SER B 1 199 ? 0.75 -8.305 2.434 1 74 199 SER B N 1
ATOM 4238 C CA . SER B 1 199 ? 1.604 -8.75 3.527 1 74 199 SER B CA 1
ATOM 4239 C C . SER B 1 199 ? 1.272 -10.18 3.939 1 74 199 SER B C 1
ATOM 4241 O O . SER B 1 199 ? 2.076 -10.844 4.594 1 74 199 SER B O 1
ATOM 4243 N N . ASP B 1 200 ? 0.257 -10.75 3.402 1 89.5 200 ASP B N 1
ATOM 4244 C CA . ASP B 1 200 ? -0.251 -12 3.959 1 89.5 200 ASP B CA 1
ATOM 4245 C C . ASP B 1 200 ? 0.601 -13.188 3.512 1 89.5 200 ASP B C 1
ATOM 4247 O O . ASP B 1 200 ? 0.509 -14.273 4.086 1 89.5 200 ASP B O 1
ATOM 4251 N N . TYR B 1 201 ? 1.419 -12.961 2.578 1 94.94 201 TYR B N 1
ATOM 4252 C CA . TYR B 1 201 ? 2.109 -14.086 1.969 1 94.94 201 TYR B CA 1
ATOM 4253 C C . TYR B 1 201 ? 3.621 -13.938 2.094 1 94.94 201 TYR B C 1
ATOM 4255 O O . TYR B 1 201 ? 4.379 -14.797 1.632 1 94.94 201 TYR B O 1
ATOM 4263 N N . VAL B 1 202 ? 4.035 -12.844 2.734 1 94.38 202 VAL B N 1
ATOM 4264 C CA . VAL B 1 202 ? 5.461 -12.57 2.871 1 94.38 202 VAL B CA 1
ATOM 4265 C C . VAL B 1 202 ? 6.09 -13.57 3.84 1 94.38 202 VAL B C 1
ATOM 4267 O O . VAL B 1 202 ? 5.488 -13.922 4.855 1 94.38 202 VAL B O 1
ATOM 4270 N N . SER B 1 203 ? 7.273 -13.984 3.541 1 96.62 203 SER B N 1
ATOM 4271 C CA . SER B 1 203 ? 7.945 -14.992 4.359 1 96.62 203 SER B CA 1
ATOM 4272 C C . SER B 1 203 ? 8.664 -14.352 5.539 1 96.62 203 SER B C 1
ATOM 4274 O O . SER B 1 203 ? 9.008 -13.164 5.5 1 96.62 203 SER B O 1
ATOM 4276 N N . PRO B 1 204 ? 8.922 -15.156 6.609 1 96.25 204 PRO B N 1
ATOM 4277 C CA . PRO B 1 204 ? 9.578 -14.633 7.805 1 96.25 204 PRO B CA 1
ATOM 4278 C C . PRO B 1 204 ? 10.953 -14.047 7.508 1 96.25 204 PRO B C 1
ATOM 4280 O O . PRO B 1 204 ? 11.305 -12.984 8.039 1 96.25 204 PRO B O 1
ATOM 4283 N N . GLU B 1 205 ? 11.75 -14.695 6.645 1 95.31 205 GLU B N 1
ATOM 4284 C CA . GLU B 1 205 ? 13.109 -14.211 6.387 1 95.31 205 GLU B CA 1
ATOM 4285 C C . GLU B 1 205 ? 13.086 -12.875 5.648 1 95.31 205 GLU B C 1
ATOM 4287 O O . GLU B 1 205 ? 13.977 -12.047 5.832 1 95.31 205 GLU B O 1
ATOM 4292 N N . VAL B 1 206 ? 12.117 -12.688 4.812 1 92.19 206 VAL B N 1
ATOM 4293 C CA . VAL B 1 206 ? 11.992 -11.406 4.125 1 92.19 206 VAL B CA 1
ATOM 4294 C C . VAL B 1 206 ? 11.625 -10.312 5.129 1 92.19 206 VAL B C 1
ATOM 4296 O O . VAL B 1 206 ? 12.188 -9.219 5.098 1 92.19 206 VAL B O 1
ATOM 4299 N N . LEU B 1 207 ? 10.672 -10.57 6.051 1 91.81 207 LEU B N 1
ATOM 4300 C CA . LEU B 1 207 ? 10.266 -9.625 7.082 1 91.81 207 LEU B CA 1
ATOM 4301 C C . LEU B 1 207 ? 11.438 -9.258 7.98 1 91.81 207 LEU B C 1
ATOM 4303 O O . LEU B 1 207 ? 11.547 -8.117 8.438 1 91.81 207 LEU B O 1
ATOM 4307 N N . ASN B 1 208 ? 12.289 -10.195 8.164 1 92.62 208 ASN B N 1
ATOM 4308 C CA . ASN B 1 208 ? 13.445 -9.992 9.039 1 92.62 208 ASN B CA 1
ATOM 4309 C C . ASN B 1 208 ? 14.664 -9.508 8.258 1 92.62 208 ASN B C 1
ATOM 4311 O O . ASN B 1 208 ? 15.773 -9.469 8.797 1 92.62 208 ASN B O 1
ATOM 4315 N N . ASN B 1 209 ? 14.453 -9.281 6.996 1 88.94 209 ASN B N 1
ATOM 4316 C CA . ASN B 1 209 ? 15.492 -8.789 6.105 1 88.94 209 ASN B CA 1
ATOM 4317 C C . ASN B 1 209 ? 16.609 -9.805 5.934 1 88.94 209 ASN B C 1
ATOM 4319 O O . ASN B 1 209 ? 17.797 -9.445 5.895 1 88.94 209 ASN B O 1
ATOM 4323 N N . GLY B 1 210 ? 16.203 -10.992 5.91 1 89.12 210 GLY B N 1
ATOM 4324 C CA . GLY B 1 210 ? 17.141 -12.055 5.617 1 89.12 210 GLY B CA 1
ATOM 4325 C C . GLY B 1 210 ? 17.406 -12.219 4.133 1 89.12 210 GLY B C 1
ATOM 4326 O O . GLY B 1 210 ? 16.906 -11.445 3.314 1 89.12 210 GLY B O 1
ATOM 4327 N N . SER B 1 211 ? 18.203 -13.219 3.75 1 88.44 211 SER B N 1
ATOM 4328 C CA . SER B 1 211 ? 18.547 -13.492 2.361 1 88.44 211 SER B CA 1
ATOM 4329 C C . SER B 1 211 ? 17.359 -14.016 1.581 1 88.44 211 SER B C 1
ATOM 4331 O O . SER B 1 211 ? 16.562 -14.812 2.1 1 88.44 211 SER B O 1
ATOM 4333 N N . LEU B 1 212 ? 17.266 -13.547 0.477 1 91 212 LEU B N 1
ATOM 4334 C CA . LEU B 1 212 ? 16.188 -13.984 -0.4 1 91 212 LEU B CA 1
ATOM 4335 C C . LEU B 1 212 ? 16.594 -15.227 -1.19 1 91 212 LEU B C 1
ATOM 4337 O O . LEU B 1 212 ? 17.656 -15.242 -1.818 1 91 212 LEU B O 1
ATOM 4341 N N . THR B 1 213 ? 15.828 -16.219 -1.108 1 93.62 213 THR B N 1
ATOM 4342 C CA . THR B 1 213 ? 15.977 -17.438 -1.906 1 93.62 213 THR B CA 1
ATOM 4343 C C . THR B 1 213 ? 14.633 -17.859 -2.486 1 93.62 213 THR B C 1
ATOM 4345 O O . THR B 1 213 ? 13.602 -17.266 -2.189 1 93.62 213 THR B O 1
ATOM 4348 N N . CYS B 1 214 ? 14.703 -18.891 -3.311 1 95.19 214 CYS B N 1
ATOM 4349 C CA . CYS B 1 214 ? 13.484 -19.422 -3.918 1 95.19 214 CYS B CA 1
ATOM 4350 C C . CYS B 1 214 ? 12.523 -19.922 -2.852 1 95.19 214 CYS B C 1
ATOM 4352 O O . CYS B 1 214 ? 11.336 -20.125 -3.121 1 95.19 214 CYS B O 1
ATOM 4354 N N . ALA B 1 215 ? 13.047 -20.125 -1.642 1 97.31 215 ALA B N 1
ATOM 4355 C CA . ALA B 1 215 ? 12.234 -20.625 -0.54 1 97.31 215 ALA B CA 1
ATOM 4356 C C . ALA B 1 215 ? 11.125 -19.641 -0.178 1 97.31 215 ALA B C 1
ATOM 4358 O O . ALA B 1 215 ? 10.102 -20.031 0.388 1 97.31 215 ALA B O 1
ATOM 4359 N N . ALA B 1 216 ? 11.312 -18.375 -0.441 1 97.06 216 ALA B N 1
ATOM 4360 C CA . ALA B 1 216 ? 10.281 -17.375 -0.177 1 97.06 216 ALA B CA 1
ATOM 4361 C C . ALA B 1 216 ? 9.016 -17.656 -0.984 1 97.06 216 ALA B C 1
ATOM 4363 O O . ALA B 1 216 ? 7.902 -17.547 -0.468 1 97.06 216 ALA B O 1
ATOM 4364 N N . ASP B 1 217 ? 9.234 -18.094 -2.221 1 98 217 ASP B N 1
ATOM 4365 C CA . ASP B 1 217 ? 8.094 -18.422 -3.066 1 98 217 ASP B CA 1
ATOM 4366 C C . ASP B 1 217 ? 7.434 -19.734 -2.613 1 98 217 ASP B C 1
ATOM 4368 O O . ASP B 1 217 ? 6.227 -19.922 -2.781 1 98 217 ASP B O 1
ATOM 4372 N N . LEU B 1 218 ? 8.211 -20.609 -2.057 1 98.75 218 LEU B N 1
ATOM 4373 C CA . LEU B 1 218 ? 7.641 -21.828 -1.498 1 98.75 218 LEU B CA 1
ATOM 4374 C C . LEU B 1 218 ? 6.746 -21.516 -0.304 1 98.75 218 LEU B C 1
ATOM 4376 O O . LEU B 1 218 ? 5.68 -22.125 -0.145 1 98.75 218 LEU B O 1
ATOM 4380 N N . TRP B 1 219 ? 7.223 -20.594 0.504 1 98.5 219 TRP B N 1
ATOM 4381 C CA . TRP B 1 219 ? 6.387 -20.109 1.598 1 98.5 219 TRP B CA 1
ATOM 4382 C C . TRP B 1 219 ? 5.066 -19.562 1.071 1 98.5 219 TRP B C 1
ATOM 4384 O O . TRP B 1 219 ? 3.996 -19.922 1.574 1 98.5 219 TRP B O 1
ATOM 4394 N N . ALA B 1 220 ? 5.141 -18.734 0.099 1 98.38 220 ALA B N 1
ATOM 4395 C CA . ALA B 1 220 ? 3.939 -18.156 -0.49 1 98.38 220 ALA B CA 1
ATOM 4396 C C . ALA B 1 220 ? 3.014 -19.234 -1.034 1 98.38 220 ALA B C 1
ATOM 4398 O O . ALA B 1 220 ? 1.79 -19.141 -0.906 1 98.38 220 ALA B O 1
ATOM 4399 N N . LEU B 1 221 ? 3.604 -20.234 -1.655 1 98.81 221 LEU B N 1
ATOM 4400 C CA . LEU B 1 221 ? 2.807 -21.359 -2.111 1 98.81 221 LEU B CA 1
ATOM 4401 C C . LEU B 1 221 ? 2.055 -22 -0.948 1 98.81 221 LEU B C 1
ATOM 4403 O O . LEU B 1 221 ? 0.872 -22.328 -1.073 1 98.81 221 LEU B O 1
ATOM 4407 N N . GLY B 1 222 ? 2.754 -22.188 0.138 1 98.81 222 GLY B N 1
ATOM 4408 C CA . GLY B 1 222 ? 2.094 -22.719 1.321 1 98.81 222 GLY B CA 1
ATOM 4409 C C . GLY B 1 222 ? 0.896 -21.891 1.755 1 98.81 222 GLY B C 1
ATOM 4410 O O . GLY B 1 222 ? -0.155 -22.438 2.088 1 98.81 222 GLY B O 1
ATOM 4411 N N . CYS B 1 223 ? 1.106 -20.609 1.753 1 98.56 223 CYS B N 1
ATOM 4412 C CA . CYS B 1 223 ? 0.011 -19.703 2.094 1 98.56 223 CYS B CA 1
ATOM 4413 C C . CYS B 1 223 ? -1.146 -19.859 1.114 1 98.56 223 CYS B C 1
ATOM 4415 O O . CYS B 1 223 ? -2.309 -19.875 1.52 1 98.56 223 CYS B O 1
ATOM 4417 N N . VAL B 1 224 ? -0.865 -19.953 -0.141 1 98.62 224 VAL B N 1
ATOM 4418 C CA . VAL B 1 224 ? -1.882 -20.078 -1.181 1 98.62 224 VAL B CA 1
ATOM 4419 C C . VAL B 1 224 ? -2.639 -21.391 -1.019 1 98.62 224 VAL B C 1
ATOM 4421 O O . VAL B 1 224 ? -3.869 -21.422 -1.109 1 98.62 224 VAL B O 1
ATOM 4424 N N . VAL B 1 225 ? -1.925 -22.469 -0.797 1 98.81 225 VAL B N 1
ATOM 4425 C CA . VAL B 1 225 ? -2.561 -23.766 -0.596 1 98.81 225 VAL B CA 1
ATOM 4426 C C . VAL B 1 225 ? -3.486 -23.703 0.618 1 98.81 225 VAL B C 1
ATOM 4428 O O . VAL B 1 225 ? -4.633 -24.156 0.556 1 98.81 225 VAL B O 1
ATOM 4431 N N . TYR B 1 226 ? -2.984 -23.172 1.724 1 98.69 226 TYR B N 1
ATOM 4432 C CA . TYR B 1 226 ? -3.803 -22.984 2.916 1 98.69 226 TYR B CA 1
ATOM 4433 C C . TYR B 1 226 ? -5.082 -22.234 2.584 1 98.69 226 TYR B C 1
ATOM 4435 O O . TYR B 1 226 ? -6.176 -22.641 2.965 1 98.69 226 TYR B O 1
ATOM 4443 N N . GLN B 1 227 ? -4.926 -21.156 1.907 1 98 227 GLN B N 1
ATOM 4444 C CA . GLN B 1 227 ? -6.062 -20.297 1.599 1 98 227 GLN B CA 1
ATOM 4445 C C . GLN B 1 227 ? -7.059 -21.016 0.687 1 98 227 GLN B C 1
ATOM 4447 O O . GLN B 1 227 ? -8.273 -20.859 0.844 1 98 227 GLN B O 1
ATOM 4452 N N . MET B 1 228 ? -6.562 -21.766 -0.327 1 98.5 228 MET B N 1
ATOM 4453 C CA . MET B 1 228 ? -7.473 -22.531 -1.175 1 98.5 228 MET B CA 1
ATOM 4454 C C . MET B 1 228 ? -8.32 -23.484 -0.338 1 98.5 228 MET B C 1
ATOM 4456 O O . MET B 1 228 ? -9.508 -23.672 -0.618 1 98.5 228 MET B O 1
ATOM 4460 N N . LEU B 1 229 ? -7.754 -24 0.662 1 98.56 229 LEU B N 1
ATOM 4461 C CA . LEU B 1 229 ? -8.398 -25.078 1.419 1 98.56 229 LEU B CA 1
ATOM 4462 C C . LEU B 1 229 ? -9.211 -24.5 2.576 1 98.56 229 LEU B C 1
ATOM 4464 O O . LEU B 1 229 ? -10.195 -25.109 3.006 1 98.56 229 LEU B O 1
ATOM 4468 N N . ALA B 1 230 ? -8.812 -23.312 3.074 1 97.56 230 ALA B N 1
ATOM 4469 C CA . ALA B 1 230 ? -9.438 -22.75 4.27 1 97.56 230 ALA B CA 1
ATOM 4470 C C . ALA B 1 230 ? -10.328 -21.578 3.918 1 97.56 230 ALA B C 1
ATOM 4472 O O . ALA B 1 230 ? -11.18 -21.172 4.715 1 97.56 230 ALA B O 1
ATOM 4473 N N . GLY B 1 231 ? -10.047 -20.953 2.771 1 96.38 231 GLY B N 1
ATOM 4474 C CA . GLY B 1 231 ? -10.82 -19.781 2.375 1 96.38 231 GLY B CA 1
ATOM 4475 C C . GLY B 1 231 ? -10.203 -18.484 2.828 1 96.38 231 GLY B C 1
ATOM 4476 O O . GLY B 1 231 ? -10.586 -17.406 2.354 1 96.38 231 GLY B O 1
ATOM 4477 N N . ARG B 1 232 ? -9.242 -18.547 3.721 1 94.69 232 ARG B N 1
ATOM 4478 C CA . ARG B 1 232 ? -8.562 -17.359 4.234 1 94.69 232 ARG B CA 1
ATOM 4479 C C . ARG B 1 232 ? -7.066 -17.625 4.398 1 94.69 232 ARG B C 1
ATOM 4481 O O . ARG B 1 232 ? -6.645 -18.766 4.582 1 94.69 232 ARG B O 1
ATOM 4488 N N . PRO B 1 233 ? -6.289 -16.516 4.352 1 95.94 233 PRO B N 1
ATOM 4489 C CA . PRO B 1 233 ? -4.855 -16.719 4.57 1 95.94 233 PRO B CA 1
ATOM 4490 C C . PRO B 1 233 ? -4.539 -17.203 5.988 1 95.94 233 PRO B C 1
ATOM 4492 O O . PRO B 1 233 ? -5.328 -16.969 6.906 1 95.94 233 PRO B O 1
ATOM 4495 N N . PRO B 1 234 ? -3.477 -17.797 6.148 1 97.62 234 PRO B N 1
ATOM 4496 C CA . PRO B 1 234 ? -3.193 -18.469 7.422 1 97.62 234 PRO B CA 1
ATOM 4497 C C . PRO B 1 234 ? -2.859 -17.484 8.539 1 97.62 234 PRO B C 1
ATOM 4499 O O . PRO B 1 234 ? -3.068 -17.797 9.719 1 97.62 234 PRO B O 1
ATOM 4502 N N . PHE B 1 235 ? -2.354 -16.281 8.219 1 96.81 235 PHE B N 1
ATOM 4503 C CA . PHE B 1 235 ? -1.737 -15.492 9.281 1 96.81 235 PHE B CA 1
ATOM 4504 C C . PHE B 1 235 ? -2.496 -14.188 9.492 1 96.81 235 PHE B C 1
ATOM 4506 O O . PHE B 1 235 ? -2.146 -13.398 10.367 1 96.81 235 PHE B O 1
ATOM 4513 N N . LYS B 1 236 ? -3.441 -13.938 8.656 1 91.75 236 LYS B N 1
ATOM 4514 C CA . LYS B 1 236 ? -4.152 -12.664 8.742 1 91.75 236 LYS B CA 1
ATOM 4515 C C . LYS B 1 236 ? -4.617 -12.383 10.164 1 91.75 236 LYS B C 1
ATOM 4517 O O . LYS B 1 236 ? -5.164 -13.266 10.828 1 91.75 236 LYS B O 1
ATOM 4522 N N . SER B 1 237 ? -4.348 -11.234 10.664 1 90.88 237 SER B N 1
ATOM 4523 C CA . SER B 1 237 ? -4.688 -10.82 12.023 1 90.88 237 SER B CA 1
ATOM 4524 C C . SER B 1 237 ? -5.285 -9.414 12.039 1 90.88 237 SER B C 1
ATOM 4526 O O . SER B 1 237 ? -5.695 -8.898 11 1 90.88 237 SER B O 1
ATOM 4528 N N . LEU B 1 238 ? -5.477 -8.859 13.188 1 85 238 LEU B N 1
ATOM 4529 C CA . LEU B 1 238 ? -6.25 -7.645 13.398 1 85 238 LEU B CA 1
ATOM 4530 C C . LEU B 1 238 ? -5.523 -6.43 12.828 1 85 238 LEU B C 1
ATOM 4532 O O . LEU B 1 238 ? -6.152 -5.41 12.531 1 85 238 LEU B O 1
ATOM 4536 N N . SER B 1 239 ? -4.184 -6.527 12.719 1 84.69 239 SER B N 1
ATOM 4537 C CA . SER B 1 239 ? -3.365 -5.48 12.117 1 84.69 239 SER B CA 1
ATOM 4538 C C . SER B 1 239 ? -2.209 -6.07 11.32 1 84.69 239 SER B C 1
ATOM 4540 O O . SER B 1 239 ? -1.895 -7.254 11.453 1 84.69 239 SER B O 1
ATOM 4542 N N . GLU B 1 240 ? -1.657 -5.25 10.484 1 86.81 240 GLU B N 1
ATOM 4543 C CA . GLU B 1 240 ? -0.506 -5.699 9.703 1 86.81 240 GLU B CA 1
ATOM 4544 C C . GLU B 1 240 ? 0.633 -6.148 10.617 1 86.81 240 GLU B C 1
ATOM 4546 O O . GLU B 1 240 ? 1.271 -7.176 10.367 1 86.81 240 GLU B O 1
ATOM 4551 N N . TYR B 1 241 ? 0.855 -5.379 11.672 1 88.56 241 TYR B N 1
ATOM 4552 C CA . TYR B 1 241 ? 1.931 -5.719 12.602 1 88.56 241 TYR B CA 1
ATOM 4553 C C . TYR B 1 241 ? 1.672 -7.062 13.266 1 88.56 241 TYR B C 1
ATOM 4555 O O . TYR B 1 241 ? 2.57 -7.902 13.352 1 88.56 241 TYR B O 1
ATOM 4563 N N . LEU B 1 242 ? 0.493 -7.254 13.703 1 90.94 242 LEU B N 1
ATOM 4564 C CA . LEU B 1 242 ? 0.149 -8.516 14.352 1 90.94 242 LEU B CA 1
ATOM 4565 C C . LEU B 1 242 ? 0.205 -9.672 13.359 1 90.94 242 LEU B C 1
ATOM 4567 O O . LEU B 1 242 ? 0.589 -10.781 13.719 1 90.94 242 LEU B O 1
ATOM 4571 N N . THR B 1 243 ? -0.197 -9.414 12.164 1 93.81 243 THR B N 1
ATOM 4572 C CA . THR B 1 243 ? -0.054 -10.406 11.109 1 93.81 243 THR B CA 1
ATOM 4573 C C . THR B 1 243 ? 1.413 -10.781 10.914 1 93.81 243 THR B C 1
ATOM 4575 O O . THR B 1 243 ? 1.753 -11.969 10.852 1 93.81 243 THR B O 1
ATOM 4578 N N . PHE B 1 244 ? 2.289 -9.75 10.867 1 93.56 244 PHE B N 1
ATOM 4579 C CA . PHE B 1 244 ? 3.719 -9.984 10.719 1 93.56 244 PHE B CA 1
ATOM 4580 C C . PHE B 1 244 ? 4.262 -10.805 11.883 1 93.56 244 PHE B C 1
ATOM 4582 O O . PHE B 1 244 ? 5.094 -11.688 11.688 1 93.56 244 PHE B O 1
ATOM 4589 N N . GLN B 1 245 ? 3.773 -10.516 13.023 1 94.12 245 GLN B N 1
ATOM 4590 C CA . GLN B 1 245 ? 4.207 -11.273 14.195 1 94.12 245 GLN B CA 1
ATOM 4591 C C . GLN B 1 245 ? 3.863 -12.75 14.047 1 94.12 245 GLN B C 1
ATOM 4593 O O . GLN B 1 245 ? 4.695 -13.617 14.336 1 94.12 245 GLN B O 1
ATOM 4598 N N . LYS B 1 246 ? 2.645 -13 13.602 1 96.12 246 LYS B N 1
ATOM 4599 C CA . LYS B 1 246 ? 2.229 -14.391 13.391 1 96.12 246 LYS B CA 1
ATOM 4600 C C . LYS B 1 246 ? 3.08 -15.062 12.32 1 96.12 246 LYS B C 1
ATOM 4602 O O . LYS B 1 246 ? 3.426 -16.234 12.453 1 96.12 246 LYS B O 1
ATOM 4607 N N . ILE B 1 247 ? 3.4 -14.328 11.305 1 96.88 247 ILE B N 1
ATOM 4608 C CA . ILE B 1 247 ? 4.203 -14.859 10.211 1 96.88 247 ILE B CA 1
ATOM 4609 C C . ILE B 1 247 ? 5.594 -15.227 10.727 1 96.88 247 ILE B C 1
ATOM 4611 O O . ILE B 1 247 ? 6.074 -16.344 10.492 1 96.88 247 ILE B O 1
ATOM 4615 N N . VAL B 1 248 ? 6.238 -14.32 11.414 1 95.81 248 VAL B N 1
ATOM 4616 C CA . VAL B 1 248 ? 7.609 -14.516 11.875 1 95.81 248 VAL B CA 1
ATOM 4617 C C . VAL B 1 248 ? 7.676 -15.711 12.82 1 95.81 248 VAL B C 1
ATOM 4619 O O . VAL B 1 248 ? 8.664 -16.453 12.836 1 95.81 248 VAL B O 1
ATOM 4622 N N . GLU B 1 249 ? 6.586 -15.969 13.477 1 95.19 249 GLU B N 1
ATOM 4623 C CA . GLU B 1 249 ? 6.531 -17.078 14.422 1 95.19 249 GLU B CA 1
ATOM 4624 C C . GLU B 1 249 ? 5.902 -18.312 13.781 1 95.19 249 GLU B C 1
ATOM 4626 O O . GLU B 1 249 ? 5.855 -19.375 14.398 1 95.19 249 GLU B O 1
ATOM 4631 N N . ALA B 1 250 ? 5.426 -18.188 12.562 1 96.38 250 ALA B N 1
ATOM 4632 C CA . ALA B 1 250 ? 4.676 -19.234 11.883 1 96.38 250 ALA B CA 1
ATOM 4633 C C . ALA B 1 250 ? 3.525 -19.734 12.75 1 96.38 250 ALA B C 1
ATOM 4635 O O . ALA B 1 250 ? 3.375 -20.938 12.953 1 96.38 250 ALA B O 1
ATOM 4636 N N . GLU B 1 251 ? 2.85 -18.797 13.32 1 97.19 251 GLU B N 1
ATOM 4637 C CA . GLU B 1 251 ? 1.706 -19.125 14.172 1 97.19 251 GLU B CA 1
ATOM 4638 C C . GLU B 1 251 ? 0.408 -19.125 13.367 1 97.19 251 GLU B C 1
ATOM 4640 O O . GLU B 1 251 ? -0.074 -18.062 12.953 1 97.19 251 GLU B O 1
ATOM 4645 N N . TYR B 1 252 ? -0.14 -20.266 13.156 1 97.56 252 TYR B N 1
ATOM 4646 C CA . TYR B 1 252 ? -1.411 -20.406 12.453 1 97.56 252 TYR B CA 1
ATOM 4647 C C . TYR B 1 252 ? -2.162 -21.641 12.945 1 97.56 252 TYR B C 1
ATOM 4649 O O . TYR B 1 252 ? -1.585 -22.5 13.602 1 97.56 252 TYR B O 1
ATOM 4657 N N . GLU B 1 253 ? -3.434 -21.672 12.641 1 97.38 253 GLU B N 1
ATOM 4658 C CA . GLU B 1 253 ? -4.273 -22.812 12.977 1 97.38 253 GLU B CA 1
ATOM 4659 C C . GLU B 1 253 ? -4.59 -23.641 11.742 1 97.38 253 GLU B C 1
ATOM 4661 O O . GLU B 1 253 ? -5.055 -23.125 10.734 1 97.38 253 GLU B O 1
ATOM 4666 N N . MET B 1 254 ? -4.324 -24.922 11.875 1 98 254 MET B N 1
ATOM 4667 C CA . MET B 1 254 ? -4.645 -25.812 10.766 1 98 254 MET B CA 1
ATOM 4668 C C . MET B 1 254 ? -6.156 -25.953 10.602 1 98 254 MET B C 1
ATOM 4670 O O . MET B 1 254 ? -6.867 -26.219 11.578 1 98 254 MET B O 1
ATOM 4674 N N . PRO B 1 255 ? -6.562 -25.703 9.406 1 95.94 255 PRO B N 1
ATOM 4675 C CA . PRO B 1 255 ? -8 -25.875 9.195 1 95.94 255 PRO B CA 1
ATOM 4676 C C . PRO B 1 255 ? -8.477 -27.297 9.5 1 95.94 255 PRO B C 1
ATOM 4678 O O . PRO B 1 255 ? -7.715 -28.25 9.344 1 95.94 255 PRO B O 1
ATOM 4681 N N . GLU B 1 256 ? -9.727 -27.375 9.844 1 94.94 256 GLU B N 1
ATOM 4682 C CA . GLU B 1 256 ? -10.312 -28.688 10.117 1 94.94 256 GLU B CA 1
ATOM 4683 C C . GLU B 1 256 ? -10.711 -29.391 8.82 1 94.94 256 GLU B C 1
ATOM 4685 O O . GLU B 1 256 ? -10.992 -28.734 7.812 1 94.94 256 GLU B O 1
ATOM 4690 N N . GLY B 1 257 ? -10.641 -30.734 8.852 1 95.75 257 GLY B N 1
ATOM 4691 C CA . GLY B 1 257 ? -11.203 -31.516 7.754 1 95.75 257 GLY B CA 1
ATOM 4692 C C . GLY B 1 257 ? -10.211 -31.75 6.629 1 95.75 257 GLY B C 1
ATOM 4693 O O . GLY B 1 257 ? -10.562 -32.344 5.602 1 95.75 257 GLY B O 1
ATOM 4694 N N . LEU B 1 258 ? -9.039 -31.359 6.824 1 97.81 258 LEU B N 1
ATOM 4695 C CA . LEU B 1 258 ? -8.039 -31.594 5.801 1 97.81 258 LEU B CA 1
ATOM 4696 C C . LEU B 1 258 ? -7.5 -33.031 5.891 1 97.81 258 LEU B C 1
ATOM 4698 O O . LEU B 1 258 ? -7.43 -33.594 6.98 1 97.81 258 LEU B O 1
ATOM 4702 N N . SER B 1 259 ? -7.219 -33.562 4.727 1 98.31 259 SER B N 1
ATOM 4703 C CA . SER B 1 259 ? -6.469 -34.812 4.75 1 98.31 259 SER B CA 1
ATOM 4704 C C . SER B 1 259 ? -5.109 -34.625 5.422 1 98.31 259 SER B C 1
ATOM 4706 O O . SER B 1 259 ? -4.594 -33.531 5.5 1 98.31 259 SER B O 1
ATOM 4708 N N . GLU B 1 260 ? -4.574 -35.625 5.875 1 98.19 260 GLU B N 1
ATOM 4709 C CA . GLU B 1 260 ? -3.252 -35.594 6.496 1 98.19 260 GLU B CA 1
ATOM 4710 C C . GLU B 1 260 ? -2.197 -35.094 5.516 1 98.19 260 GLU B C 1
ATOM 4712 O O . GLU B 1 260 ? -1.29 -34.344 5.898 1 98.19 260 GLU B O 1
ATOM 4717 N N . ALA B 1 261 ? -2.33 -35.531 4.301 1 98.69 261 ALA B N 1
ATOM 4718 C CA . ALA B 1 261 ? -1.374 -35.125 3.277 1 98.69 261 ALA B CA 1
ATOM 4719 C C . ALA B 1 261 ? -1.427 -33.625 3.059 1 98.69 261 ALA B C 1
ATOM 4721 O O . ALA B 1 261 ? -0.387 -32.969 2.922 1 98.69 261 ALA B O 1
ATOM 4722 N N . ALA B 1 262 ? -2.604 -33.094 3.002 1 98.75 262 ALA B N 1
ATOM 4723 C CA . ALA B 1 262 ? -2.764 -31.672 2.809 1 98.75 262 ALA B CA 1
ATOM 4724 C C . ALA B 1 262 ? -2.176 -30.891 3.982 1 98.75 262 ALA B C 1
ATOM 4726 O O . ALA B 1 262 ? -1.42 -29.938 3.785 1 98.75 262 ALA B O 1
ATOM 4727 N N . ALA B 1 263 ? -2.512 -31.312 5.16 1 98.69 263 ALA B N 1
ATOM 4728 C CA . ALA B 1 263 ? -2.01 -30.656 6.367 1 98.69 263 ALA B CA 1
ATOM 4729 C C . ALA B 1 263 ? -0.487 -30.734 6.438 1 98.69 263 ALA B C 1
ATOM 4731 O O . ALA B 1 263 ? 0.172 -29.75 6.785 1 98.69 263 ALA B O 1
ATOM 4732 N N . ASP B 1 264 ? -0.023 -31.859 6.121 1 98.81 264 ASP B N 1
ATOM 4733 C CA . ASP B 1 264 ? 1.423 -32.062 6.164 1 98.81 264 ASP B CA 1
ATOM 4734 C C . ASP B 1 264 ? 2.131 -31.188 5.141 1 98.81 264 ASP B C 1
ATOM 4736 O O . ASP B 1 264 ? 3.191 -30.625 5.426 1 98.81 264 ASP B O 1
ATOM 4740 N N . LEU B 1 265 ? 1.61 -31.094 3.959 1 98.81 265 LEU B N 1
ATOM 4741 C CA . LEU B 1 265 ? 2.205 -30.234 2.939 1 98.81 265 LEU B CA 1
ATOM 4742 C C . LEU B 1 265 ? 2.297 -28.797 3.426 1 98.81 265 LEU B C 1
ATOM 4744 O O . LEU B 1 265 ? 3.332 -28.156 3.266 1 98.81 265 LEU B O 1
ATOM 4748 N N . ILE B 1 266 ? 1.215 -28.312 3.992 1 98.81 266 ILE B N 1
ATOM 4749 C CA . ILE B 1 266 ? 1.167 -26.938 4.5 1 98.81 266 ILE B CA 1
ATOM 4750 C C . ILE B 1 266 ? 2.26 -26.75 5.547 1 98.81 266 ILE B C 1
ATOM 4752 O O . ILE B 1 266 ? 3.01 -25.766 5.492 1 98.81 266 ILE B O 1
ATOM 4756 N N . ARG B 1 267 ? 2.436 -27.688 6.422 1 98.62 267 ARG B N 1
ATOM 4757 C CA . ARG B 1 267 ? 3.447 -27.594 7.469 1 98.62 267 ARG B CA 1
ATOM 4758 C C . ARG B 1 267 ? 4.852 -27.562 6.871 1 98.62 267 ARG B C 1
ATOM 4760 O O . ARG B 1 267 ? 5.715 -26.812 7.336 1 98.62 267 ARG B O 1
ATOM 4767 N N . CYS B 1 268 ? 5.023 -28.375 5.871 1 98.75 268 CYS B N 1
ATOM 4768 C CA . CYS B 1 268 ? 6.34 -28.484 5.258 1 98.75 268 CYS B CA 1
ATOM 4769 C C . CYS B 1 268 ? 6.703 -27.219 4.496 1 98.75 268 CYS B C 1
ATOM 4771 O O . CYS B 1 268 ? 7.875 -26.844 4.43 1 98.75 268 CYS B O 1
ATOM 4773 N N . LEU B 1 269 ? 5.746 -26.578 3.943 1 98.81 269 LEU B N 1
ATOM 4774 C CA . LEU B 1 269 ? 5.973 -25.359 3.172 1 98.81 269 LEU B CA 1
ATOM 4775 C C . LEU B 1 269 ? 6.094 -24.156 4.09 1 98.81 269 LEU B C 1
ATOM 4777 O O . LEU B 1 269 ? 6.871 -23.234 3.814 1 98.81 269 LEU B O 1
ATOM 4781 N N . LEU B 1 270 ? 5.336 -24.156 5.211 1 98.5 270 LEU B N 1
ATOM 4782 C CA . LEU B 1 270 ? 5.309 -23.031 6.133 1 98.5 270 LEU B CA 1
ATOM 4783 C C . LEU B 1 270 ? 6.25 -23.266 7.309 1 98.5 270 LEU B C 1
ATOM 4785 O O . LEU B 1 270 ? 5.855 -23.109 8.469 1 98.5 270 LEU B O 1
ATOM 4789 N N . HIS B 1 271 ? 7.41 -23.609 6.934 1 97.88 271 HIS B N 1
ATOM 4790 C CA . HIS B 1 271 ? 8.469 -23.734 7.926 1 97.88 271 HIS B CA 1
ATOM 4791 C C . HIS B 1 271 ? 9.242 -22.422 8.07 1 97.88 271 HIS B C 1
ATOM 4793 O O . HIS B 1 271 ? 9.57 -21.781 7.074 1 97.88 271 HIS B O 1
ATOM 4799 N N . VAL B 1 272 ? 9.594 -22.016 9.234 1 97.06 272 VAL B N 1
ATOM 4800 C CA . VAL B 1 272 ? 10.195 -20.734 9.516 1 97.06 272 VAL B CA 1
ATOM 4801 C C . VAL B 1 272 ? 11.586 -20.656 8.891 1 97.06 272 VAL B C 1
ATOM 4803 O O . VAL B 1 272 ? 12 -19.609 8.383 1 97.06 272 VAL B O 1
ATOM 4806 N N . ASP B 1 273 ? 12.305 -21.781 8.945 1 96.94 273 ASP B N 1
ATOM 4807 C CA . ASP B 1 273 ? 13.617 -21.859 8.312 1 96.94 273 ASP B CA 1
ATOM 4808 C C . ASP B 1 273 ? 13.492 -22.141 6.816 1 96.94 273 ASP B C 1
ATOM 4810 O O . ASP B 1 273 ? 13.086 -23.234 6.414 1 96.94 273 ASP B O 1
ATOM 4814 N N . PRO B 1 274 ? 13.891 -21.266 6.031 1 97.38 274 PRO B N 1
ATOM 4815 C CA . PRO B 1 274 ? 13.719 -21.438 4.59 1 97.38 274 PRO B CA 1
ATOM 4816 C C . PRO B 1 274 ? 14.438 -22.656 4.043 1 97.38 274 PRO B C 1
ATOM 4818 O O . PRO B 1 274 ? 13.953 -23.297 3.105 1 97.38 274 PRO B O 1
ATOM 4821 N N . ALA B 1 275 ? 15.508 -23.062 4.617 1 96.81 275 ALA B N 1
ATOM 4822 C CA . ALA B 1 275 ? 16.297 -24.188 4.133 1 96.81 275 ALA B CA 1
ATOM 4823 C C . ALA B 1 275 ? 15.57 -25.516 4.406 1 96.81 275 ALA B C 1
ATOM 4825 O O . ALA B 1 275 ? 15.852 -26.531 3.758 1 96.81 275 ALA B O 1
ATOM 4826 N N . GLN B 1 276 ? 14.68 -25.5 5.328 1 97.75 276 GLN B N 1
ATOM 4827 C CA . GLN B 1 276 ? 14.008 -26.734 5.738 1 97.75 276 GLN B CA 1
ATOM 4828 C C . GLN B 1 276 ? 12.664 -26.875 5.039 1 97.75 276 GLN B C 1
ATOM 4830 O O . GLN B 1 276 ? 11.992 -27.906 5.191 1 97.75 276 GLN B O 1
ATOM 4835 N N . ARG B 1 277 ? 12.289 -25.938 4.273 1 98.38 277 ARG B N 1
ATOM 4836 C CA . ARG B 1 277 ? 11.023 -26.047 3.559 1 98.38 277 ARG B CA 1
ATOM 4837 C C . ARG B 1 277 ? 11.102 -27.078 2.449 1 98.38 277 ARG B C 1
ATOM 4839 O O . ARG B 1 277 ? 12.117 -27.188 1.761 1 98.38 277 ARG B O 1
ATOM 4846 N N . ILE B 1 278 ? 10.047 -27.828 2.35 1 98.62 278 ILE B N 1
ATOM 4847 C CA . ILE B 1 278 ? 10.023 -28.828 1.292 1 98.62 278 ILE B CA 1
ATOM 4848 C C . ILE B 1 278 ? 10.211 -28.156 -0.065 1 98.62 278 ILE B C 1
ATOM 4850 O O . ILE B 1 278 ? 9.57 -27.141 -0.356 1 98.62 278 ILE B O 1
ATOM 4854 N N . GLY B 1 279 ? 11.203 -28.672 -0.866 1 97.81 279 GLY B N 1
ATOM 4855 C CA . GLY B 1 279 ? 11.453 -28.141 -2.193 1 97.81 279 GLY B CA 1
ATOM 4856 C C . GLY B 1 279 ? 12.531 -27.078 -2.213 1 97.81 279 GLY B C 1
ATOM 4857 O O . GLY B 1 279 ? 12.945 -26.625 -3.281 1 97.81 279 GLY B O 1
ATOM 4858 N N . ALA B 1 280 ? 12.969 -26.594 -1.062 1 97.44 280 ALA B N 1
ATOM 4859 C CA . ALA B 1 280 ? 13.977 -25.531 -1.004 1 97.44 280 ALA B CA 1
ATOM 4860 C C . ALA B 1 280 ? 15.258 -25.969 -1.717 1 97.44 280 ALA B C 1
ATOM 4862 O O . ALA B 1 280 ? 15.828 -25.188 -2.488 1 97.44 280 ALA B O 1
ATOM 4863 N N . GLU B 1 281 ? 15.68 -27.141 -1.461 1 95.06 281 GLU B N 1
ATOM 4864 C CA . GLU B 1 281 ? 16.875 -27.656 -2.107 1 95.06 281 GLU B CA 1
ATOM 4865 C C . GLU B 1 281 ? 16.562 -28.203 -3.496 1 95.06 281 GLU B C 1
ATOM 4867 O O . GLU B 1 281 ? 17.266 -27.906 -4.461 1 95.06 281 GLU B O 1
ATOM 4872 N N . ASP B 1 282 ? 15.492 -29.016 -3.521 1 95.81 282 ASP B N 1
ATOM 4873 C CA . ASP B 1 282 ? 15.086 -29.672 -4.758 1 95.81 282 ASP B CA 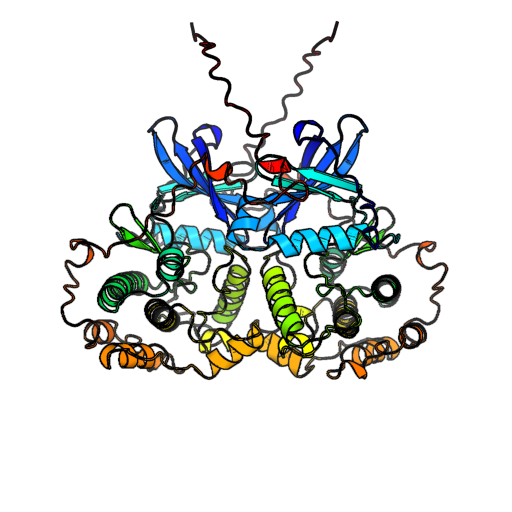1
ATOM 4874 C C . ASP B 1 282 ? 13.57 -29.719 -4.895 1 95.81 282 ASP B C 1
ATOM 4876 O O . ASP B 1 282 ? 12.883 -30.344 -4.09 1 95.81 282 ASP B O 1
ATOM 4880 N N . LEU B 1 283 ? 13.133 -29.156 -5.906 1 97 283 LEU B N 1
ATOM 4881 C CA . LEU B 1 283 ? 11.688 -29.062 -6.117 1 97 283 LEU B CA 1
ATOM 4882 C C . LEU B 1 283 ? 11.078 -30.453 -6.301 1 97 283 LEU B C 1
ATOM 4884 O O . LEU B 1 283 ? 9.875 -30.641 -6.121 1 97 283 LEU B O 1
ATOM 4888 N N . GLU B 1 284 ? 11.914 -31.484 -6.699 1 97.5 284 GLU B N 1
ATOM 4889 C CA . GLU B 1 284 ? 11.438 -32.844 -6.871 1 97.5 284 GLU B CA 1
ATOM 4890 C C . GLU B 1 284 ? 10.914 -33.406 -5.559 1 97.5 284 GLU B C 1
ATOM 4892 O O . GLU B 1 284 ? 9.992 -34.219 -5.555 1 97.5 284 GLU B O 1
ATOM 4897 N N . GLU B 1 285 ? 11.508 -32.969 -4.48 1 98 285 GLU B N 1
ATOM 4898 C CA . GLU B 1 285 ? 11.016 -33.375 -3.174 1 98 285 GLU B CA 1
ATOM 4899 C C . GLU B 1 285 ? 9.57 -32.938 -2.963 1 98 285 GLU B C 1
ATOM 4901 O O . GLU B 1 285 ? 8.75 -33.688 -2.422 1 98 285 GLU B O 1
ATOM 4906 N N . LEU B 1 286 ? 9.305 -31.719 -3.357 1 98.69 286 LEU B N 1
ATOM 4907 C CA . LEU B 1 286 ? 7.957 -31.172 -3.248 1 98.69 286 LEU B CA 1
ATOM 4908 C C . LEU B 1 286 ? 6.988 -31.938 -4.148 1 98.69 286 LEU B C 1
ATOM 4910 O O . LEU B 1 286 ? 5.891 -32.312 -3.723 1 98.69 286 LEU B O 1
ATOM 4914 N N . LYS B 1 287 ? 7.383 -32.281 -5.371 1 98.56 287 LYS B N 1
ATOM 4915 C CA . LYS B 1 287 ? 6.551 -32.969 -6.332 1 98.56 287 LYS B CA 1
ATOM 4916 C C . LYS B 1 287 ? 6.219 -34.375 -5.832 1 98.56 287 LYS B C 1
ATOM 4918 O O . LYS B 1 287 ? 5.145 -34.906 -6.129 1 98.56 287 LYS B O 1
ATOM 4923 N N . ALA B 1 288 ? 7.137 -34.938 -5.07 1 98.44 288 ALA B N 1
ATOM 4924 C CA . ALA B 1 288 ? 6.992 -36.312 -4.602 1 98.44 288 ALA B CA 1
ATOM 4925 C C . ALA B 1 288 ? 6.109 -36.375 -3.359 1 98.44 288 ALA B C 1
ATOM 4927 O O . ALA B 1 288 ? 5.77 -37.469 -2.889 1 98.44 288 ALA B O 1
ATOM 4928 N N . HIS B 1 289 ? 5.75 -35.281 -2.775 1 98.69 289 HIS B N 1
ATOM 4929 C CA . HIS B 1 289 ? 4.922 -35.25 -1.573 1 98.69 289 HIS B CA 1
ATOM 4930 C C . HIS B 1 289 ? 3.598 -35.969 -1.813 1 98.69 289 HIS B C 1
ATOM 4932 O O . HIS B 1 289 ? 2.988 -35.844 -2.875 1 98.69 289 HIS B O 1
ATOM 4938 N N . PRO B 1 290 ? 3.043 -36.656 -0.839 1 98.69 290 PRO B N 1
ATOM 4939 C CA . PRO B 1 290 ? 1.828 -37.469 -0.995 1 98.69 290 PRO B CA 1
ATOM 4940 C C . PRO B 1 290 ? 0.622 -36.625 -1.423 1 98.69 290 PRO B C 1
ATOM 4942 O O . PRO B 1 290 ? -0.303 -37.156 -2.049 1 98.69 290 PRO B O 1
ATOM 4945 N N . PHE B 1 291 ? 0.531 -35.438 -1.097 1 98.69 291 PHE B N 1
ATOM 4946 C CA . PHE B 1 291 ? -0.566 -34.562 -1.501 1 98.69 291 PHE B CA 1
ATOM 4947 C C . PHE B 1 291 ? -0.721 -34.562 -3.018 1 98.69 291 PHE B C 1
ATOM 4949 O O . PHE B 1 291 ? -1.829 -34.375 -3.531 1 98.69 291 PHE B O 1
ATOM 4956 N N . PHE B 1 292 ? 0.394 -34.75 -3.705 1 98.75 292 PHE B N 1
ATOM 4957 C CA . PHE B 1 292 ? 0.386 -34.656 -5.16 1 98.75 292 PHE B CA 1
ATOM 4958 C C . PHE B 1 292 ? 0.326 -36.062 -5.789 1 98.75 292 PHE B C 1
ATOM 4960 O O . PHE B 1 292 ? 0.644 -36.219 -6.969 1 98.75 292 PHE B O 1
ATOM 4967 N N . ASP B 1 293 ? -0.028 -36.969 -4.996 1 97.44 293 ASP B N 1
ATOM 4968 C CA . ASP B 1 293 ? -0.208 -38.312 -5.57 1 97.44 293 ASP B CA 1
ATOM 4969 C C . ASP B 1 293 ? -1.24 -38.281 -6.695 1 97.44 293 ASP B C 1
ATOM 4971 O O . ASP B 1 293 ? -2.322 -37.719 -6.539 1 97.44 293 ASP B O 1
ATOM 4975 N N . GLY B 1 294 ? -0.883 -38.906 -7.828 1 95.12 294 GLY B N 1
ATOM 4976 C CA . GLY B 1 294 ? -1.807 -39 -8.953 1 95.12 294 GLY B CA 1
ATOM 4977 C C . GLY B 1 294 ? -1.607 -37.875 -9.977 1 95.12 294 GLY B C 1
ATOM 4978 O O . GLY B 1 294 ? -2.172 -37.938 -11.07 1 95.12 294 GLY B O 1
ATOM 4979 N N . ILE B 1 295 ? -0.812 -36.906 -9.633 1 97.5 295 ILE B N 1
ATOM 4980 C CA . ILE B 1 295 ? -0.543 -35.844 -10.562 1 97.5 295 ILE B CA 1
ATOM 4981 C C . ILE B 1 295 ? 0.385 -36.312 -11.672 1 97.5 295 ILE B C 1
ATOM 4983 O O . ILE B 1 295 ? 1.443 -36.906 -11.398 1 97.5 295 ILE B O 1
ATOM 4987 N N . ASP B 1 296 ? -0.004 -36.125 -12.891 1 97.44 296 ASP B N 1
ATOM 4988 C CA . ASP B 1 296 ? 0.881 -36.312 -14.039 1 97.44 296 ASP B CA 1
ATOM 4989 C C . ASP B 1 296 ? 1.566 -34.969 -14.391 1 97.44 296 ASP B C 1
ATOM 4991 O O . ASP B 1 296 ? 1.033 -34.188 -15.172 1 97.44 296 ASP B O 1
ATOM 4995 N N . TRP B 1 297 ? 2.719 -34.812 -13.891 1 97.44 297 TRP B N 1
ATOM 4996 C CA . TRP B 1 297 ? 3.424 -33.531 -13.984 1 97.44 297 TRP B CA 1
ATOM 4997 C C . TRP B 1 297 ? 3.674 -33.156 -15.438 1 97.44 297 TRP B C 1
ATOM 4999 O O . TRP B 1 297 ? 3.578 -31.984 -15.812 1 97.44 297 TRP B O 1
ATOM 5009 N N . ALA B 1 298 ? 3.982 -34.094 -16.234 1 94.94 298 ALA B N 1
ATOM 5010 C CA . ALA B 1 298 ? 4.32 -33.875 -17.625 1 94.94 298 ALA B CA 1
ATOM 5011 C C . ALA B 1 298 ? 3.084 -33.469 -18.422 1 94.94 298 ALA B C 1
ATOM 5013 O O . ALA B 1 298 ? 3.178 -32.656 -19.359 1 94.94 298 ALA B O 1
ATOM 5014 N N . ALA B 1 299 ? 1.917 -34 -17.984 1 95.69 299 ALA B N 1
ATOM 5015 C CA . ALA B 1 299 ? 0.698 -33.75 -18.766 1 95.69 299 ALA B CA 1
ATOM 5016 C C . ALA B 1 299 ? -0.285 -32.875 -17.984 1 95.69 299 ALA B C 1
ATOM 5018 O O . ALA B 1 299 ? -1.478 -32.844 -18.297 1 95.69 299 ALA B O 1
ATOM 5019 N N . LEU B 1 300 ? 0.157 -32.281 -17.016 1 95.88 300 LEU B N 1
ATOM 5020 C CA . LEU B 1 300 ? -0.745 -31.562 -16.109 1 95.88 300 LEU B CA 1
ATOM 5021 C C . LEU B 1 300 ? -1.584 -30.547 -16.875 1 95.88 300 LEU B C 1
ATOM 5023 O O . LEU B 1 300 ? -2.807 -30.5 -16.734 1 95.88 300 LEU B O 1
ATOM 5027 N N . ARG B 1 301 ? -0.986 -29.766 -17.734 1 92.56 301 ARG B N 1
ATOM 5028 C CA . ARG B 1 301 ? -1.677 -28.672 -18.438 1 92.56 301 ARG B CA 1
ATOM 5029 C C . ARG B 1 301 ? -2.568 -29.219 -19.547 1 92.56 301 ARG B C 1
ATOM 5031 O O . ARG B 1 301 ? -3.422 -28.5 -20.062 1 92.56 301 ARG B O 1
ATOM 5038 N N . CYS B 1 302 ? -2.367 -30.453 -19.891 1 93.25 302 CYS B N 1
ATOM 5039 C CA . CYS B 1 302 ? -3.203 -31.094 -20.906 1 93.25 302 CYS B CA 1
ATOM 5040 C C . CYS B 1 302 ? -4.477 -31.656 -20.281 1 93.25 302 CYS B C 1
ATOM 5042 O O . CYS B 1 302 ? -5.43 -31.969 -21 1 93.25 302 CYS B O 1
ATOM 5044 N N . GLN B 1 303 ? -4.496 -31.766 -19.062 1 94.69 303 GLN B N 1
ATOM 5045 C CA . GLN B 1 303 ? -5.688 -32.219 -18.359 1 94.69 303 GLN B CA 1
ATOM 5046 C C . GLN B 1 303 ? -6.68 -31.078 -18.141 1 94.69 303 GLN B C 1
ATOM 5048 O O . GLN B 1 303 ? -6.293 -29.922 -18.125 1 94.69 303 GLN B O 1
ATOM 5053 N N . PRO B 1 304 ? -7.891 -31.453 -18.031 1 95.25 304 PRO B N 1
ATOM 5054 C CA . PRO B 1 304 ? -8.867 -30.406 -17.75 1 95.25 304 PRO B CA 1
ATOM 5055 C C . PRO B 1 304 ? -8.633 -29.734 -16.406 1 95.25 304 PRO B C 1
ATOM 5057 O O . PRO B 1 304 ? -8.336 -30.406 -15.414 1 95.25 304 PRO B O 1
ATOM 5060 N N . ALA B 1 305 ? -8.688 -28.422 -16.406 1 95.94 305 ALA B N 1
ATOM 5061 C CA . ALA B 1 305 ? -8.586 -27.672 -15.164 1 95.94 305 ALA B CA 1
ATOM 5062 C C . ALA B 1 305 ? -9.852 -27.828 -14.32 1 95.94 305 ALA B C 1
ATOM 5064 O O . ALA B 1 305 ? -10.883 -28.281 -14.82 1 95.94 305 ALA B O 1
ATOM 5065 N N . PRO B 1 306 ? -9.734 -27.5 -13.078 1 95.81 306 PRO B N 1
ATOM 5066 C CA . PRO B 1 306 ? -10.93 -27.516 -12.234 1 95.81 306 PRO B CA 1
ATOM 5067 C C . PRO B 1 306 ? -12.023 -26.578 -12.734 1 95.81 306 PRO B C 1
ATOM 5069 O O . PRO B 1 306 ? -11.727 -25.594 -13.414 1 95.81 306 PRO B O 1
ATOM 5072 N N . ASP B 1 307 ? -13.227 -26.922 -12.383 1 93.06 307 ASP B N 1
ATOM 5073 C CA . ASP B 1 307 ? -14.344 -26.047 -12.703 1 93.06 307 ASP B CA 1
ATOM 5074 C C . ASP B 1 307 ? -14.203 -24.688 -12 1 93.06 307 ASP B C 1
ATOM 5076 O O . ASP B 1 307 ? -13.75 -24.625 -10.852 1 93.06 307 ASP B O 1
ATOM 5080 N N . PHE B 1 308 ? -14.477 -23.672 -12.664 1 91.19 308 PHE B N 1
ATOM 5081 C CA . PHE B 1 308 ? -14.398 -22.328 -12.086 1 91.19 308 PHE B CA 1
ATOM 5082 C C . PHE B 1 308 ? -15.695 -21.562 -12.312 1 91.19 308 PHE B C 1
ATOM 5084 O O . PHE B 1 308 ? -16.5 -21.938 -13.164 1 91.19 308 PHE B O 1
ATOM 5091 N N . ILE B 1 309 ? -15.922 -20.672 -11.438 1 86.25 309 ILE B N 1
ATOM 5092 C CA . ILE B 1 309 ? -17.078 -19.781 -11.555 1 86.25 309 ILE B CA 1
ATOM 5093 C C . ILE B 1 309 ? -16.719 -18.562 -12.398 1 86.25 309 ILE B C 1
ATOM 5095 O O . ILE B 1 309 ? -15.766 -17.844 -12.078 1 86.25 309 ILE B O 1
ATOM 5099 N N . ALA B 1 310 ? -17.375 -18.5 -13.453 1 75.56 310 ALA B N 1
ATOM 5100 C CA . ALA B 1 310 ? -17.094 -17.375 -14.336 1 75.56 310 ALA B CA 1
ATOM 5101 C C . ALA B 1 310 ? -17.531 -16.047 -13.703 1 75.56 310 ALA B C 1
ATOM 5103 O O . ALA B 1 310 ? -18.531 -16 -12.984 1 75.56 310 ALA B O 1
ATOM 5104 N N . GLU B 1 311 ? -16.609 -15.148 -13.516 1 61.62 311 GLU B N 1
ATOM 5105 C CA . GLU B 1 311 ? -16.969 -13.836 -13 1 61.62 311 GLU B CA 1
ATOM 5106 C C . GLU B 1 311 ? -18.25 -13.32 -13.648 1 61.62 311 GLU B C 1
ATOM 5108 O O . GLU B 1 311 ? -18.422 -13.43 -14.867 1 61.62 311 GLU B O 1
ATOM 5113 N N . PRO B 1 312 ? -19.359 -13.219 -12.828 1 47.81 312 PRO B N 1
ATOM 5114 C CA . PRO B 1 312 ? -20.516 -12.641 -13.5 1 47.81 312 PRO B CA 1
ATOM 5115 C C . PRO B 1 312 ? -20.141 -11.508 -14.453 1 47.81 312 PRO B C 1
ATOM 5117 O O . PRO B 1 312 ? -19.234 -10.727 -14.156 1 47.81 312 PRO B O 1
ATOM 5120 N N . SER B 1 313 ? -20.094 -11.898 -15.633 1 42.19 313 SER B N 1
ATOM 5121 C CA . SER B 1 313 ? -19.938 -10.805 -16.594 1 42.19 313 SER B CA 1
ATOM 5122 C C . SER B 1 313 ? -20.5 -9.5 -16.047 1 42.19 313 SER B C 1
ATOM 5124 O O . SER B 1 313 ? -21.625 -9.461 -15.547 1 42.19 313 SER B O 1
ATOM 5126 N N . LEU B 1 314 ? -19.797 -8.852 -15.266 1 39.31 314 LEU B N 1
ATOM 5127 C CA . LEU B 1 314 ? -20.438 -7.566 -15.039 1 39.31 314 LEU B CA 1
ATOM 5128 C C . LEU B 1 314 ? -21.391 -7.219 -16.188 1 39.31 314 LEU B C 1
ATOM 5130 O O . LEU B 1 314 ? -20.953 -7.051 -17.328 1 39.31 314 LEU B O 1
ATOM 5134 N N . ASP B 1 315 ? -22.516 -8.062 -16.359 1 32.84 315 ASP B N 1
ATOM 5135 C CA . ASP B 1 315 ? -23.5 -7.492 -17.281 1 32.84 315 ASP B CA 1
ATOM 5136 C C . ASP B 1 315 ? -23.328 -5.984 -17.406 1 32.84 315 ASP B C 1
ATOM 5138 O O . ASP B 1 315 ? -23.281 -5.27 -16.406 1 32.84 315 ASP B O 1
ATOM 5142 N N . PRO B 1 316 ? -22.828 -5.621 -18.516 1 34.62 316 PRO B N 1
ATOM 5143 C CA . PRO B 1 316 ? -22.938 -4.168 -18.656 1 34.62 316 PRO B CA 1
ATOM 5144 C C . PRO B 1 316 ? -24.156 -3.588 -17.938 1 34.62 316 PRO B C 1
ATOM 5146 O O . PRO B 1 316 ? -24.203 -2.383 -17.688 1 34.62 316 PRO B O 1
ATOM 5149 N N . ALA B 1 317 ? -25.25 -4.488 -17.969 1 29.58 317 ALA B N 1
ATOM 5150 C CA . ALA B 1 317 ? -26.531 -4.148 -17.359 1 29.58 317 ALA B CA 1
ATOM 5151 C C . ALA B 1 317 ? -26.422 -4.121 -15.836 1 29.58 317 ALA B C 1
ATOM 5153 O O . ALA B 1 317 ? -27.344 -3.646 -15.156 1 29.58 317 ALA B O 1
ATOM 5154 N N . LEU B 1 318 ? -25.781 -5.016 -15.305 1 30.22 318 LEU B N 1
ATOM 5155 C CA . LEU B 1 318 ? -25.688 -4.973 -13.852 1 30.22 318 LEU B CA 1
ATOM 5156 C C . LEU B 1 318 ? -24.969 -3.719 -13.383 1 30.22 318 LEU B C 1
ATOM 5158 O O . LEU B 1 318 ? -24.812 -3.494 -12.18 1 30.22 318 LEU B O 1
ATOM 5162 N N . SER B 1 319 ? -24.375 -3.139 -14.297 1 31.14 319 SER B N 1
ATOM 5163 C CA . SER B 1 319 ? -24.25 -1.705 -14.055 1 31.14 319 SER B CA 1
ATOM 5164 C C . SER B 1 319 ? -25.547 -1.118 -13.516 1 31.14 319 SER B C 1
ATOM 5166 O O . SER B 1 319 ? -25.594 0.054 -13.141 1 31.14 319 SER B O 1
ATOM 5168 N N . SER B 1 320 ? -26.766 -1.933 -13.875 1 27.61 320 SER B N 1
ATOM 5169 C CA . SER B 1 320 ? -28.047 -1.476 -13.375 1 27.61 320 SER B CA 1
ATOM 5170 C C . SER B 1 320 ? -28.266 -1.907 -11.93 1 27.61 320 SER B C 1
ATOM 5172 O O . SER B 1 320 ? -29.391 -1.831 -11.414 1 27.61 320 SER B O 1
ATOM 5174 N N . ALA B 1 321 ? -27.891 -3.201 -11.531 1 27.84 321 ALA B N 1
ATOM 5175 C CA . ALA B 1 321 ? -28.375 -3.459 -10.172 1 27.84 321 ALA B CA 1
ATOM 5176 C C . ALA B 1 321 ? -28.5 -2.162 -9.383 1 27.84 321 ALA B C 1
ATOM 5178 O O . ALA B 1 321 ? -27.547 -1.382 -9.297 1 27.84 321 ALA B O 1
ATOM 5179 N N . ASN B 1 322 ? -29.734 -1.762 -9.172 1 27.5 322 ASN B N 1
ATOM 5180 C CA . ASN B 1 322 ? -30.484 -0.916 -8.25 1 27.5 322 ASN B CA 1
ATOM 5181 C C . ASN B 1 322 ? -29.953 -1.032 -6.824 1 27.5 322 ASN B C 1
ATOM 5183 O O . ASN B 1 322 ? -30.719 -1.229 -5.883 1 27.5 322 ASN B O 1
ATOM 5187 N N . SER B 1 323 ? -29.281 -2.156 -6.562 1 27.44 323 SER B N 1
ATOM 5188 C CA . SER B 1 323 ? -29.156 -2.16 -5.109 1 27.44 323 SER B CA 1
ATOM 5189 C C . SER B 1 323 ? -29.25 -0.749 -4.539 1 27.44 323 SER B C 1
ATOM 5191 O O . SER B 1 323 ? -28.906 0.222 -5.215 1 27.44 323 SER B O 1
ATOM 5193 N N . SER B 1 324 ? -30.297 -0.644 -3.652 1 24.84 324 SER B N 1
ATOM 5194 C CA . SER B 1 324 ? -30.656 0.521 -2.846 1 24.84 324 SER B CA 1
ATOM 5195 C C . SER B 1 324 ? -29.422 1.364 -2.527 1 24.84 324 SER B C 1
ATOM 5197 O O . SER B 1 324 ? -28.75 1.14 -1.516 1 24.84 324 SER B O 1
ATOM 5199 N N . PHE B 1 325 ? -28.547 1.185 -3.318 1 27.23 325 PHE B N 1
ATOM 5200 C CA . PHE B 1 325 ? -27.844 2.451 -3.115 1 27.23 325 PHE B CA 1
ATOM 5201 C C . PHE B 1 325 ? -28.812 3.621 -3.219 1 27.23 325 PHE B C 1
ATOM 5203 O O . PHE B 1 325 ? -29.281 3.959 -4.312 1 27.23 325 PHE B O 1
ATOM 5210 N N . ASP B 1 326 ? -30.141 3.615 -2.844 1 26.61 326 ASP B N 1
ATOM 5211 C CA . ASP B 1 326 ? -31.031 4.766 -2.719 1 26.61 326 ASP B CA 1
ATOM 5212 C C . ASP B 1 326 ? -30.312 6.055 -3.121 1 26.61 326 ASP B C 1
ATOM 5214 O O . ASP B 1 326 ? -29.094 6.109 -3.137 1 26.61 326 ASP B O 1
ATOM 5218 N N . TRP B 1 327 ? -31.031 7.371 -3.432 1 28.12 327 TRP B N 1
ATOM 5219 C CA . TRP B 1 327 ? -30.547 8.727 -3.65 1 28.12 327 TRP B CA 1
ATOM 5220 C C . TRP B 1 327 ? -29.141 8.898 -3.064 1 28.12 327 TRP B C 1
ATOM 5222 O O . TRP B 1 327 ? -28.359 9.727 -3.541 1 28.12 327 TRP B O 1
ATOM 5232 N N . GLU B 1 328 ? -28.703 8.727 -1.87 1 28.34 328 GLU B N 1
ATOM 5233 C CA . GLU B 1 328 ? -27.594 9.43 -1.212 1 28.34 328 GLU B CA 1
ATOM 5234 C C . GLU B 1 328 ? -26.281 9.164 -1.919 1 28.34 328 GLU B C 1
ATOM 5236 O O . GLU B 1 328 ? -25.406 10.039 -1.963 1 28.34 328 GLU B O 1
ATOM 5241 N N . LEU B 1 329 ? -25.344 8.234 -2.391 1 28.03 329 LEU B N 1
ATOM 5242 C CA . LEU B 1 329 ? -24.547 8.008 -3.596 1 28.03 329 LEU B CA 1
ATOM 5243 C C . LEU B 1 329 ? -25.406 7.387 -4.695 1 28.03 329 LEU B C 1
ATOM 5245 O O . LEU B 1 329 ? -24.891 7.023 -5.754 1 28.03 329 LEU B O 1
ATOM 5249 N N . GLN B 1 330 ? -26.688 7.09 -5.105 1 29.23 330 GLN B N 1
ATOM 5250 C CA . GLN B 1 330 ? -27.672 6.625 -6.078 1 29.23 330 GLN B CA 1
ATOM 5251 C C . GLN B 1 330 ? -27.594 7.434 -7.371 1 29.23 330 GLN B C 1
ATOM 5253 O O . GLN B 1 330 ? -28.125 7.016 -8.406 1 29.23 330 GLN B O 1
ATOM 5258 N N . SER B 1 331 ? -27.516 8.758 -7.484 1 28.17 331 SER B N 1
ATOM 5259 C CA . SER B 1 331 ? -27.547 9.508 -8.734 1 28.17 331 SER B CA 1
ATOM 5260 C C . SER B 1 331 ? -26.516 8.961 -9.719 1 28.17 331 SER B C 1
ATOM 5262 O O . SER B 1 331 ? -26.391 9.453 -10.844 1 28.17 331 SER B O 1
ATOM 5264 N N . LEU B 1 332 ? -25.609 8.094 -9.469 1 25.47 332 LEU B N 1
ATOM 5265 C CA . LEU B 1 332 ? -24.484 7.812 -10.359 1 25.47 332 LEU B CA 1
ATOM 5266 C C . LEU B 1 332 ? -24.906 6.84 -11.461 1 25.47 332 LEU B C 1
ATOM 5268 O O . LEU B 1 332 ? -24.266 6.789 -12.516 1 25.47 332 LEU B O 1
ATOM 5272 N N . ALA B 1 333 ? -25.844 6 -11.438 1 27.41 333 ALA B N 1
ATOM 5273 C CA . ALA B 1 333 ? -26.141 5.012 -12.477 1 27.41 333 ALA B CA 1
ATOM 5274 C C . ALA B 1 333 ? -26.797 5.664 -13.688 1 27.41 333 ALA B C 1
ATOM 5276 O O . ALA B 1 333 ? -26.703 5.152 -14.805 1 27.41 333 ALA B O 1
ATOM 5277 N N . SER B 1 334 ? -27.719 6.555 -13.656 1 27.12 334 SER B N 1
ATOM 5278 C CA . SER B 1 334 ? -28.516 6.941 -14.828 1 27.12 334 SER B CA 1
ATOM 5279 C C . SER B 1 334 ? -27.609 7.492 -15.93 1 27.12 334 SER B C 1
ATOM 5281 O O . SER B 1 334 ? -28.094 7.77 -17.031 1 27.12 334 SER B O 1
ATOM 5283 N N . ALA B 1 335 ? -26.5 8.18 -15.656 1 24.83 335 ALA B N 1
ATOM 5284 C CA . ALA B 1 335 ? -25.953 8.914 -16.797 1 24.83 335 ALA B CA 1
ATOM 5285 C C . ALA B 1 335 ? -25.156 7.988 -17.719 1 24.83 335 ALA B C 1
ATOM 5287 O O . ALA B 1 335 ? -23.938 8.125 -17.844 1 24.83 335 ALA B O 1
ATOM 5288 N N . LEU B 1 336 ? -25.375 6.668 -17.688 1 24.48 336 LEU B N 1
ATOM 5289 C CA . LEU B 1 336 ? -24.719 5.934 -18.766 1 24.48 336 LEU B CA 1
ATOM 5290 C C . LEU B 1 336 ? -25.312 6.328 -20.125 1 24.48 336 LEU B C 1
ATOM 5292 O O . LEU B 1 336 ? -26.531 6.27 -20.312 1 24.48 336 LEU B O 1
ATOM 5296 N N . PRO B 1 337 ? -24.75 7.352 -20.781 1 25.38 337 PRO B N 1
ATOM 5297 C CA . PRO B 1 337 ? -25.391 7.539 -22.078 1 25.38 337 PRO B CA 1
ATOM 5298 C C . PRO B 1 337 ? -25.641 6.223 -22.812 1 25.38 337 PRO B C 1
ATOM 5300 O O . PRO B 1 337 ? -24.922 5.238 -22.562 1 25.38 337 PRO B O 1
ATOM 5303 N N . HIS B 1 338 ? -26.781 5.988 -23.172 1 25.44 338 HIS B N 1
ATOM 5304 C CA . HIS B 1 338 ? -27.047 5.125 -24.312 1 25.44 338 HIS B CA 1
ATOM 5305 C C . HIS B 1 338 ? -26.062 5.383 -25.453 1 25.44 338 HIS B C 1
ATOM 5307 O O . HIS B 1 338 ? -25.781 6.535 -25.797 1 25.44 338 HIS B O 1
ATOM 5313 N N . LEU B 1 339 ? -25.047 4.617 -25.656 1 24.02 339 LEU B N 1
ATOM 5314 C CA . LEU B 1 339 ? -24.406 4.656 -26.969 1 24.02 339 LEU B CA 1
ATOM 5315 C C . LEU B 1 339 ? -25.422 4.867 -28.062 1 24.02 339 LEU B C 1
ATOM 5317 O O . LEU B 1 339 ? -26.375 4.082 -28.203 1 24.02 339 LEU B O 1
ATOM 5321 N N . ALA B 1 340 ? -25.719 6.062 -28.422 1 23.86 340 ALA B N 1
ATOM 5322 C CA . ALA B 1 340 ? -26.453 6.277 -29.672 1 23.86 340 ALA B CA 1
ATOM 5323 C C . ALA B 1 340 ? -25.938 5.348 -30.766 1 23.86 340 ALA B C 1
ATOM 5325 O O . ALA B 1 340 ? -24.734 5.203 -30.953 1 23.86 340 ALA B O 1
ATOM 5326 N N . SER B 1 341 ? -26.625 4.262 -31.141 1 24.14 341 SER B N 1
ATOM 5327 C CA . SER B 1 341 ? -26.641 3.572 -32.438 1 24.14 341 SER B CA 1
ATOM 5328 C C . SER B 1 341 ? -26.531 4.555 -33.594 1 24.14 341 SER B C 1
ATOM 5330 O O . SER B 1 341 ? -26.938 4.25 -34.719 1 24.14 341 SER B O 1
ATOM 5332 N N . THR B 1 342 ? -25.891 5.68 -33.531 1 23.03 342 THR B N 1
ATOM 5333 C CA . THR B 1 342 ? -25.875 6.305 -34.844 1 23.03 342 THR B CA 1
ATOM 5334 C C . THR B 1 342 ? -25.141 5.434 -35.844 1 23.03 342 THR B C 1
ATOM 5336 O O . THR B 1 342 ? -23.969 5.07 -35.625 1 23.03 342 THR B O 1
ATOM 5339 N N . GLU B 1 343 ? -25.812 4.668 -36.781 1 23.8 343 GLU B N 1
ATOM 5340 C CA . GLU B 1 343 ? -25.703 4.207 -38.156 1 23.8 343 GLU B CA 1
ATOM 5341 C C . GLU B 1 343 ? -25.094 5.277 -39.062 1 23.8 343 GLU B C 1
ATOM 5343 O O . GLU B 1 343 ? -25.094 5.152 -40.281 1 23.8 343 GLU B O 1
ATOM 5348 N N . ASP B 1 344 ? -24.734 6.434 -38.656 1 23.88 344 ASP B N 1
ATOM 5349 C CA . ASP B 1 344 ? -24.219 7.117 -39.844 1 23.88 344 ASP B CA 1
ATOM 5350 C C . ASP B 1 344 ? -22.875 6.543 -40.281 1 23.88 344 ASP B C 1
ATOM 5352 O O . ASP B 1 344 ? -21.906 6.559 -39.5 1 23.88 344 ASP B O 1
ATOM 5356 N N . THR B 1 345 ? -22.828 5.621 -41.344 1 20.61 345 THR B N 1
ATOM 5357 C CA . THR B 1 345 ? -22 5.062 -42.406 1 20.61 345 THR B CA 1
ATOM 5358 C C . THR B 1 345 ? -21.031 6.113 -42.938 1 20.61 345 THR B C 1
ATOM 5360 O O . THR B 1 345 ? -21.453 7.117 -43.531 1 20.61 345 THR B O 1
ATOM 5363 N N . LEU B 1 346 ? -20.141 6.551 -42.25 1 20.22 346 LEU B N 1
ATOM 5364 C CA . LEU B 1 346 ? -19.094 7.176 -43.062 1 20.22 346 LEU B CA 1
ATOM 5365 C C . LEU B 1 346 ? -18.609 6.219 -44.156 1 20.22 346 LEU B C 1
ATOM 5367 O O . LEU B 1 346 ? -18.078 5.152 -43.844 1 20.22 346 LEU B O 1
ATOM 5371 N N . THR B 1 347 ? -19.406 6.242 -45.156 1 18.58 347 THR B N 1
ATOM 5372 C CA . THR B 1 347 ? -19.109 5.715 -46.469 1 18.58 347 THR B CA 1
ATOM 5373 C C . THR B 1 347 ? -17.719 6.176 -46.938 1 18.58 347 THR B C 1
ATOM 5375 O O . THR B 1 347 ? -17.484 7.375 -47.094 1 18.58 347 THR B O 1
ATOM 5378 N N . LEU B 1 348 ? -16.734 5.594 -46.406 1 18 348 LEU B N 1
ATOM 5379 C CA . LEU B 1 348 ? -15.562 5.578 -47.281 1 18 348 LEU B CA 1
ATOM 5380 C C . LEU B 1 348 ? -15.953 5.168 -48.688 1 18 348 LEU B C 1
ATOM 5382 O O . LEU B 1 348 ? -16.359 4.027 -48.938 1 18 348 LEU B O 1
ATOM 5386 N N . GLU B 1 349 ? -16.625 6.141 -49.344 1 19.19 349 GLU B N 1
ATOM 5387 C CA . GLU B 1 349 ? -16.375 6.039 -50.781 1 19.19 349 GLU B CA 1
ATOM 5388 C C . GLU B 1 349 ? -14.898 6.25 -51.125 1 19.19 349 GLU B C 1
ATOM 5390 O O . GLU B 1 349 ? -14.227 7.039 -50.438 1 19.19 349 GLU B O 1
#

Foldseek 3Di:
DPPPPDQQAEADPDDPVQWDFDAWDWDFPFWTWTWIAGPVPRDIWTKTKGFPVSCVVVVLVVLVVVLSRLLSVDDDPQAKHFHHWYDDPTIIITTIDDAQQAFQLVQLQVVVAADLVQLLLQLLLVLVVLVRCVVQQKAQQQDDRNQWGQHPLGHTYGHDSSLMDHDDPPPLDLVVLLVSLVSLVVRQVTPMDVDDRSLLQAALCSVVSHGDASLRVLSSSLQRSQCNHRVDGFQDDPDSVSSSVCRNVVPGDRDPPDDPLSSVLSPLSSDNDSCRRQCRVHSVRVCPRPSNPPQDSVCSVVDRRDDGDGDPPCPVCVLPPPPPVPPPVNVPSPPPPDPPPPPPPPPPD/DPPPPDQQAEADPDDPVQWDFDAWDWDFPFWTWTWIAGPVPRDIWTKIKGFPVSCVVVVLVVLVVVLSRLLSVDDDPQAKHFHHWYDDPTIIITTIDDAQQAFQLVQLQVVVAADLVQLLLQLLLVLVVLVRCVVQQKAQQQDDRNQWGQHPLGHTHGHDSSLMDHDDPPPLDLVVLLVSLVSLVVRQVTPIDVDDRSLLQAALCSVVSHGDASLSVLSSSLQRSQCNHRVDGFQDDPDSVSSSVCRLVVPGDRDPPDDPLSSVLSPLSSDNDSCRRQCRVHSVRVCPRPSNPPQDSVCSVVDRRDDGDGDPPCPVCVLVPPPPCPPPVNVPSPPPPDPPPPPPPPPPD

Nearest PDB structures (foldseek):
  1sve-assembly1_A  TM=9.337E-01  e=5.964E-27  Bos taurus
  6egw-assembly1_A  TM=9.035E-01  e=6.305E-28  Cricetulus griseus
  5ezv-assembly1_A  TM=9.146E-01  e=8.269E-24  Homo sapiens
  6c9f-assembly1_A  TM=9.098E-01  e=6.637E-23  Homo sapiens
  6vpm-assembly1_B  TM=8.353E-01  e=4.278E-22  Homo sapiens

Organism: Chlorella sorokiniana (NCBI:txid3076)

Sequence (698 aa):
MTESPEPRAPRLSLSLADFELLRRIGDGSYSHVVLARHKASGKEYALKVVDKQYIIRHKVVEHIRRERHILDSLSYPSIVQLFFTFQDAFSLYLGLEHCPNGELYDQIRLKGRLDEAAARFYAAEVVLMLGHLRQHAVVHRDLKPENLLLDAEGHLKLIDFGSAKRLSAAEVTPQAAAAAAAAAEQGAAAEGSAGEAASDYVSPEVLNNGSLTCAADLWALGCVVYQMLAGRPPFKSLSEYLTFQKIVEAEYEMPEGLSEAAADLIRCLLHVDPAQRIGAEDLEELKAHPFFDGIDWAALRCQPAPDFIAEPSLDPALSSANSSFDWELQSLASALPHLASTEDTLTLEMTESPEPRAPRLSLSLADFELLRRIGDGSYSHVVLARHKASGKEYALKVVDKQYIIRHKVVEHIRRERHILDSLSYPSIVQLFFTFQDAFSLYLGLEHCPNGELYDQIRLKGRLDEAAARFYAAEVVLMLGHLRQHAVVHRDLKPENLLLDAEGHLKLIDFGSAKRLSAAEVTPQAAAAAAAAAEQGAAAEGSAGEAASDYVSPEVLNNGSLTCAADLWALGCVVYQMLAGRPPFKSLSEYLTFQKIVEAEYEMPEGLSEAAADLIRCLLHVDPAQRIGAEDLEELKAHPFFDGIDWAALRCQPAPDFIAEPSLDPALSSANSSFDWELQSLASALPHLASTEDTLTLE

Secondary structure (DSSP, 8-state):
-------SS-B----GGGEEEEEEEEE-SSEEEEEEEETTT--EEEEEEEEHHHHHHTT-HHHHHHHHHHHHH---TTBPPEEEEEE-SSEEEEEE---TT-BHHHHHHHHSS--HHHHHHHHHHHHHHHHHHHHTTEE-S---GGGEEE-TTS-EEE---TT-EE--SS---HHHHHHHHHHHHHHHT---SSS--GGGG--HHHHTT----THHHHHHHHHHHHHHHHSS-SS--SSHHHHHHHHHHT---PPTT--HHHHHHHHHHS-SSGGGSTTSS-HHHHHTSGGGTT--GGGGGGSPPPP--------TTGGG---S--TTTGGGSTT--------------/-------SS-B----GGGEEEEEEEEE-SSEEEEEEEETTT--EEEEEEEEHHHHHHTT-HHHHHHHHHHHHH---TTBPPEEEEEE-SSEEEEEE---TT-BHHHHHHHHSS--HHHHHHHHHHHHHHHHHHHHTTEE-S---GGGEEE-TTS-EEE---TT-EE--SS---HHHHHHHHHHHHHHHTS--SSS--GGGG--HHHHTT----THHHHHHHHHHHHHHHHSS-SS--SSHHHHHHHHHHT---PPTT--HHHHHHHHHHS-SSGGGSTTSS-HHHHHTSGGGTT--GGGGGGSPPPP--------TTGGG---S--HHHHTTSS---------------

Solvent-accessible surface area (backbone atoms only — not comparable to full-atom values): 37716 Å² total; per-residue (Å²): 130,83,72,73,76,76,67,69,35,45,78,48,97,53,55,74,83,52,38,45,78,74,46,77,74,46,61,48,47,66,31,37,26,28,35,26,27,33,62,90,78,62,48,68,27,30,32,37,39,30,44,44,67,55,30,60,70,32,68,39,53,63,41,55,51,48,24,50,52,52,40,38,72,52,85,50,93,44,39,54,44,53,62,32,29,34,50,44,59,55,33,40,35,38,34,26,59,61,50,81,46,43,34,46,40,55,47,22,59,76,59,45,33,41,55,68,69,48,40,41,52,54,49,50,53,49,50,53,47,51,50,55,30,51,76,68,35,37,35,50,74,60,61,44,43,76,33,26,26,16,30,90,74,44,43,61,25,41,50,77,45,61,47,37,43,71,64,54,93,85,64,76,42,58,65,58,29,26,54,45,39,41,43,35,51,46,53,34,13,25,41,44,66,61,61,81,60,58,65,63,36,58,34,38,41,51,46,69,46,32,73,80,53,64,31,45,48,40,26,10,48,20,34,44,53,44,18,29,60,58,39,45,61,58,30,72,53,68,24,72,57,47,17,47,51,23,39,57,65,55,50,63,78,81,65,84,90,58,53,69,43,54,52,47,49,37,52,35,21,53,38,72,52,48,80,70,16,56,32,45,87,43,57,64,58,44,61,66,34,71,57,44,64,89,65,50,79,92,49,48,85,76,43,84,45,57,90,75,69,69,63,71,64,74,42,82,60,58,58,51,70,64,64,81,46,50,87,85,84,39,75,24,52,76,59,52,72,71,76,74,77,75,74,81,72,79,69,80,118,131,83,72,74,72,76,67,69,33,46,77,48,96,53,54,74,83,51,38,46,78,72,45,78,74,45,64,48,49,66,33,37,25,29,35,27,28,33,63,88,78,63,49,67,27,29,33,37,39,29,42,44,66,55,30,60,69,33,69,39,53,64,41,54,51,47,24,52,52,50,40,38,71,53,85,49,94,45,39,53,43,53,63,32,33,33,53,42,54,55,33,39,36,39,34,25,59,61,50,82,45,42,34,46,39,53,47,22,61,76,59,44,34,40,55,69,68,49,42,42,52,53,48,50,52,48,51,55,46,50,50,55,31,51,76,67,34,37,34,51,71,58,60,43,43,77,33,26,26,15,29,92,73,45,43,63,25,41,51,77,45,62,46,36,44,70,63,54,93,84,66,76,43,57,65,57,28,26,54,47,37,41,42,33,50,45,56,30,13,21,40,47,66,61,59,81,60,57,66,64,36,58,35,37,41,51,46,69,46,32,75,81,52,64,30,44,48,40,26,13,47,24,33,44,53,44,17,30,59,59,40,44,61,59,31,72,53,67,26,71,55,48,18,49,51,23,39,57,65,56,49,62,76,80,65,83,90,59,53,66,45,53,53,49,50,38,51,34,20,53,38,70,52,48,82,70,16,58,31,44,88,42,56,65,58,44,60,65,37,71,55,45,63,88,64,49,79,91,50,46,86,77,43,84,45,57,91,75,68,69,63,73,62,72,40,83,59,57,63,51,66,64,66,78,52,50,74,88,85,35,75,27,56,76,61,52,73,71,78,74,77,75,73,79,71,78,69,81,120